Protein AF-0000000087636212 (afdb_homodimer)

Secondary structure (DSSP, 8-state):
--EEEEES--EEEEEEEESSPPPTT-EEEEEEEEEEEE-HHHHHHHHHHHTT-EEEEEEEEESSHHHHHHHHHHHHTT-EEEEEEEETTSPPEEEEEEEETTEEEEEEE-GGGGG--HHHHHHTHHHHTT-SEEEEETTS-HHHHHHHHHHHHHTT--EEEE--S-----HHHHHH-SEE--BHHHHHHHSTTS-HHHHHHHTTTTB-EE-GGG-EEEEETTEEEEEPPP----S--TTHHHHHHHHHHHHHHTT--HHHHHHHHHHHHHHHTTSSSSTTTPPPHHHHHHHHHTT-/--EEEEES--EEEEEEEESSPPPTT-EEEEEEEEEEEE-HHHHHHHHHHHTT-EEEEEEEEESSHHHHHHHHHHHHTT-EEEEEEEETTSPPEEEEEEEETTEEEEEEE-GGGGG--HHHHHHTHHHHTT-SEEEEESSS-HHHHHHHHHHHHHTT--EEEE--S-----HHHHHH-SEE--BHHHHHHH-TTS-HHHHHHHTTTTB-EE-GGG-EEEEETTEEEEEPPP----S--TTHHHHHHHHHHHHHHTT--HHHHHHHHHHHHHHHTTSSSSTTTPPPHHHHHHHHHTT-

Solvent-accessible surface area (backbone atoms only — not comparable to full-atom values): 28688 Å² total; per-residue (Å²): 137,31,32,34,31,28,43,26,17,38,23,38,33,39,37,37,30,29,80,55,79,60,49,81,70,30,74,42,67,37,78,43,78,46,79,41,67,30,36,66,26,42,31,20,41,47,23,17,24,44,50,68,31,50,33,36,41,34,31,24,24,7,67,45,73,62,21,51,51,44,53,53,52,40,46,74,58,65,34,43,55,89,47,46,43,71,35,82,90,37,54,35,12,35,35,44,33,40,39,27,78,92,33,43,24,30,39,34,33,53,46,19,11,64,63,34,38,63,66,56,51,60,76,35,35,78,59,52,74,67,26,59,32,35,39,37,41,49,57,31,38,64,70,31,53,41,50,51,26,50,56,30,42,76,67,72,40,43,28,38,37,33,50,45,60,69,57,90,70,58,68,67,38,60,66,40,31,48,30,34,50,24,39,65,68,28,42,41,58,68,38,72,92,55,56,70,66,59,52,26,51,74,31,53,78,27,37,40,35,42,50,70,84,63,16,36,37,32,21,56,95,91,34,83,41,73,46,72,37,67,93,71,76,73,69,25,66,53,47,28,68,30,27,21,52,11,31,25,52,40,30,44,47,67,71,41,52,69,68,55,12,51,51,48,7,40,49,32,18,48,52,12,13,59,26,67,48,41,56,78,15,42,48,39,46,67,55,41,52,52,56,51,60,72,72,101,138,32,33,34,31,26,43,25,16,41,23,38,34,39,36,37,30,28,80,56,80,60,47,83,72,29,75,42,66,38,78,45,78,46,79,42,67,31,35,66,25,42,31,21,42,47,24,17,25,45,48,66,31,49,33,35,41,33,31,23,25,7,68,45,74,63,23,50,52,44,54,52,53,40,46,74,58,65,33,42,54,88,46,45,43,71,35,83,89,36,54,35,12,35,35,44,32,41,40,29,78,92,34,44,22,29,40,32,34,54,48,18,12,62,62,37,38,63,66,55,51,60,75,37,34,79,58,52,75,66,27,59,32,35,37,38,43,49,56,30,38,65,70,32,54,41,50,51,26,50,55,30,43,76,68,73,38,45,28,38,36,33,52,45,61,68,58,91,70,58,68,65,40,60,67,41,31,47,30,36,48,24,39,64,70,28,42,42,57,68,39,71,92,54,57,71,67,60,52,26,53,76,30,52,78,27,38,40,33,42,50,68,85,62,16,35,38,34,23,56,95,89,34,83,41,72,45,73,38,67,92,72,76,72,68,24,67,53,48,26,68,31,27,22,51,11,31,24,50,40,31,45,46,65,71,42,51,69,68,55,11,51,52,46,7,40,50,32,20,46,51,13,12,59,25,66,49,40,56,78,16,41,47,39,46,67,56,42,51,52,55,50,60,73,71,102

Radius of gyration: 28.82 Å; Cα contacts (8 Å, |Δi|>4): 1449; chains: 2; bounding box: 41×81×76 Å

Organism: NCBI:txid103891

Nearest PDB structures (foldseek):
  7agh-assembly2_A  TM=8.358E-01  e=3.092E-24  Escherichia coli K-12
  7vtg-assembly2_D  TM=8.678E-01  e=1.763E-23  Escherichia coli
  7vtf-assembly1_B  TM=8.769E-01  e=1.278E-22  Escherichia coli
  7vtf-assembly1_A  TM=8.631E-01  e=7.446E-23  Escherichia coli
  9fhd-assembly1_B  TM=7.939E-01  e=4.227E-19  Homo sapiens

Structure (mmCIF, N/CA/C/O backbone):
data_AF-0000000087636212-model_v1
#
loop_
_entity.id
_entity.type
_entity.pdbx_description
1 polymer Ribokinase
#
loop_
_atom_site.group_PDB
_atom_site.id
_atom_site.type_symbol
_atom_site.label_atom_id
_atom_site.label_alt_id
_atom_site.label_comp_id
_atom_site.label_asym_id
_atom_site.label_entity_id
_atom_site.label_seq_id
_atom_site.pdbx_PDB_ins_code
_atom_site.Cartn_x
_atom_site.Cartn_y
_atom_site.Cartn_z
_atom_site.occupancy
_atom_site.B_iso_or_equiv
_atom_site.auth_seq_id
_atom_site.auth_comp_id
_atom_site.auth_asym_id
_atom_site.auth_atom_id
_atom_site.pdbx_PDB_model_num
ATOM 1 N N . MET A 1 1 ? -20.359 30.312 14.859 1 74.44 1 MET A N 1
ATOM 2 C CA . MET A 1 1 ? -19.281 30.406 15.828 1 74.44 1 MET A CA 1
ATOM 3 C C . MET A 1 1 ? -18.594 29.047 16.016 1 74.44 1 MET A C 1
ATOM 5 O O . MET A 1 1 ? -19.25 28 15.898 1 74.44 1 MET A O 1
ATOM 9 N N . ASN A 1 2 ? -17.391 28.703 15.664 1 94 2 ASN A N 1
ATOM 10 C CA . ASN A 1 2 ? -16.469 27.594 15.836 1 94 2 ASN A CA 1
ATOM 11 C C . ASN A 1 2 ? -16.25 26.844 14.523 1 94 2 ASN A C 1
ATOM 13 O O . ASN A 1 2 ? -16.078 25.625 14.523 1 94 2 ASN A O 1
ATOM 17 N N . ASN A 1 3 ? -16.484 27.641 13.469 1 98.12 3 ASN A N 1
ATOM 18 C CA . ASN A 1 3 ? -16.297 27.109 12.125 1 98.12 3 ASN A CA 1
ATOM 19 C C . ASN A 1 3 ? -14.836 27.141 11.695 1 98.12 3 ASN A C 1
ATOM 21 O O . ASN A 1 3 ? -14.25 28.219 11.578 1 98.12 3 ASN A O 1
ATOM 25 N N . ILE A 1 4 ? -14.297 25.984 11.477 1 98.88 4 ILE A N 1
ATOM 26 C CA . ILE A 1 4 ? -12.922 25.875 11.016 1 98.88 4 ILE A CA 1
ATOM 27 C C . ILE A 1 4 ? -12.891 25.266 9.617 1 98.88 4 ILE A C 1
ATOM 29 O O . ILE A 1 4 ? -13.578 24.266 9.352 1 98.88 4 ILE A O 1
ATOM 33 N N . VAL A 1 5 ? -12.219 25.891 8.703 1 98.94 5 VAL A N 1
ATOM 34 C CA . VAL A 1 5 ? -11.938 25.281 7.406 1 98.94 5 VAL A CA 1
ATOM 35 C C . VAL A 1 5 ? -10.484 24.828 7.355 1 98.94 5 VAL A C 1
ATOM 37 O O . VAL A 1 5 ? -9.57 25.578 7.684 1 98.94 5 VAL A O 1
ATOM 40 N N . VAL A 1 6 ? -10.305 23.578 7.047 1 98.94 6 VAL A N 1
ATOM 41 C CA . VAL A 1 6 ? -8.961 23.047 6.844 1 98.94 6 VAL A CA 1
ATOM 42 C C . VAL A 1 6 ? -8.703 22.859 5.352 1 98.94 6 VAL A C 1
ATOM 44 O O . VAL A 1 6 ? -9.469 22.172 4.668 1 98.94 6 VAL A O 1
ATOM 47 N N . ILE A 1 7 ? -7.695 23.516 4.852 1 98.94 7 ILE A N 1
ATOM 48 C CA . ILE A 1 7 ? -7.246 23.328 3.479 1 98.94 7 ILE A CA 1
ATOM 49 C C . ILE A 1 7 ? -5.926 22.562 3.469 1 98.94 7 ILE A C 1
ATOM 51 O O . ILE A 1 7 ? -4.898 23.078 3.92 1 98.94 7 ILE A O 1
ATOM 55 N N . GLY A 1 8 ? -6.008 21.328 2.941 1 98.75 8 GLY A N 1
ATOM 56 C CA . GLY A 1 8 ? -4.738 20.625 3.049 1 98.75 8 GLY A CA 1
ATOM 57 C C . GLY A 1 8 ? -4.816 19.188 2.57 1 98.75 8 GLY A C 1
ATOM 58 O O . GLY A 1 8 ? -5.641 18.859 1.714 1 98.75 8 GLY A O 1
ATOM 59 N N . SER A 1 9 ? -3.85 18.422 3.033 1 98.75 9 SER A N 1
ATOM 60 C CA . SER A 1 9 ? -3.631 17.062 2.521 1 98.75 9 SER A CA 1
ATOM 61 C C . SER A 1 9 ? -4.582 16.062 3.17 1 98.75 9 SER A C 1
ATOM 63 O O . SER A 1 9 ? -4.93 16.203 4.344 1 98.75 9 SER A O 1
ATOM 65 N N . CYS A 1 10 ? -5.004 15.141 2.4 1 98.12 10 CYS A N 1
ATOM 66 C CA . CYS A 1 10 ? -5.688 13.906 2.766 1 98.12 10 CYS A CA 1
ATOM 67 C C . CYS A 1 10 ? -5.008 12.695 2.129 1 98.12 10 CYS A C 1
ATOM 69 O O . CYS A 1 10 ? -4.867 12.633 0.907 1 98.12 10 CYS A O 1
ATOM 71 N N . ASN A 1 11 ? -4.543 11.828 2.949 1 97.56 11 ASN A N 1
ATOM 72 C CA . ASN A 1 11 ? -3.914 10.68 2.316 1 97.56 11 ASN A CA 1
ATOM 73 C C . ASN A 1 11 ? -4.078 9.414 3.16 1 97.56 11 ASN A C 1
ATOM 75 O O . ASN A 1 11 ? -4.766 9.43 4.184 1 97.56 11 ASN A O 1
ATOM 79 N N . ILE A 1 12 ? -3.67 8.266 2.648 1 97.81 12 ILE A N 1
ATOM 80 C CA . ILE A 1 12 ? -3.65 6.988 3.346 1 97.81 12 ILE A CA 1
ATOM 81 C C . ILE A 1 12 ? -2.213 6.621 3.713 1 97.81 12 ILE A C 1
ATOM 83 O O . ILE A 1 12 ? -1.31 6.715 2.879 1 97.81 12 ILE A O 1
ATOM 87 N N . ASP A 1 13 ? -2.072 6.328 4.969 1 97.38 13 ASP A N 1
ATOM 88 C CA . ASP A 1 13 ? -0.796 5.809 5.453 1 97.38 13 ASP A CA 1
ATOM 89 C C . ASP A 1 13 ? -0.776 4.285 5.422 1 97.38 13 ASP A C 1
ATOM 91 O O . ASP A 1 13 ? -1.62 3.633 6.039 1 97.38 13 ASP A O 1
ATOM 95 N N . ILE A 1 14 ? 0.161 3.75 4.688 1 97.25 14 ILE A N 1
ATOM 96 C CA . ILE A 1 14 ? 0.343 2.307 4.594 1 97.25 14 ILE A CA 1
ATOM 97 C C . ILE A 1 14 ? 1.62 1.897 5.324 1 97.25 14 ILE A C 1
ATOM 99 O O . ILE A 1 14 ? 2.725 2.086 4.809 1 97.25 14 ILE A O 1
ATOM 103 N N . THR A 1 15 ? 1.442 1.27 6.473 1 96.38 15 THR A N 1
ATOM 104 C CA . THR A 1 15 ? 2.576 0.893 7.309 1 96.38 15 THR A CA 1
ATOM 105 C C . THR A 1 15 ? 2.801 -0.616 7.266 1 96.38 15 THR A C 1
ATOM 107 O O . THR A 1 15 ? 1.905 -1.392 7.613 1 96.38 15 THR A O 1
ATOM 110 N N . VAL A 1 16 ? 3.945 -0.978 6.855 1 97.31 16 VAL A N 1
ATOM 111 C CA . VAL A 1 16 ? 4.332 -2.385 6.828 1 97.31 16 VAL A CA 1
ATOM 112 C C . VAL A 1 16 ? 5.426 -2.639 7.867 1 97.31 16 VAL A C 1
ATOM 114 O O . VAL A 1 16 ? 6.402 -1.889 7.945 1 97.31 16 VAL A O 1
ATOM 117 N N . LEU A 1 17 ? 5.207 -3.641 8.672 1 96.88 17 LEU A N 1
ATOM 118 C CA . LEU A 1 17 ? 6.199 -4.066 9.656 1 96.88 17 LEU A CA 1
ATOM 119 C C . LEU A 1 17 ? 7.031 -5.227 9.117 1 96.88 17 LEU A C 1
ATOM 121 O O . LEU A 1 17 ? 6.488 -6.18 8.555 1 96.88 17 LEU A O 1
ATOM 125 N N . ALA A 1 18 ? 8.328 -5.16 9.242 1 97.38 18 ALA A N 1
ATOM 126 C CA . ALA A 1 18 ? 9.25 -6.219 8.844 1 97.38 18 ALA A CA 1
ATOM 127 C C . ALA A 1 18 ? 10.461 -6.273 9.773 1 97.38 18 ALA A C 1
ATOM 129 O O . ALA A 1 18 ? 10.719 -5.328 10.523 1 97.38 18 ALA A O 1
ATOM 130 N N . SER A 1 19 ? 11.141 -7.418 9.781 1 96.44 19 SER A N 1
ATOM 131 C CA . SER A 1 19 ? 12.305 -7.574 10.641 1 96.44 19 SER A CA 1
ATOM 132 C C . SER A 1 19 ? 13.461 -6.699 10.172 1 96.44 19 SER A C 1
ATOM 134 O O . SER A 1 19 ? 14.289 -6.273 10.977 1 96.44 19 SER A O 1
ATOM 136 N N . LYS A 1 20 ? 13.531 -6.438 8.898 1 95.81 20 LYS A N 1
ATOM 137 C CA . LYS A 1 20 ? 14.555 -5.598 8.289 1 95.81 20 LYS A CA 1
ATOM 138 C C . LYS A 1 20 ? 14.047 -4.941 7.016 1 95.81 20 LYS A C 1
ATOM 140 O O . LYS A 1 20 ? 12.984 -5.297 6.508 1 95.81 20 LYS A O 1
ATOM 145 N N . ARG A 1 21 ? 14.766 -3.9 6.574 1 94.69 21 ARG A N 1
ATOM 146 C CA . ARG A 1 21 ? 14.508 -3.334 5.254 1 94.69 21 ARG A CA 1
ATOM 147 C C . ARG A 1 21 ? 15.094 -4.219 4.156 1 94.69 21 ARG A C 1
ATOM 149 O O . ARG A 1 21 ? 16.266 -4.59 4.203 1 94.69 21 ARG A O 1
ATOM 156 N N . PRO A 1 22 ? 14.281 -4.59 3.18 1 95.5 22 PRO A N 1
ATOM 157 C CA . PRO A 1 22 ? 14.828 -5.453 2.127 1 95.5 22 PRO A CA 1
ATOM 158 C C . PRO A 1 22 ? 15.844 -4.73 1.24 1 95.5 22 PRO A C 1
ATOM 160 O O . PRO A 1 22 ? 15.664 -3.551 0.929 1 95.5 22 PRO A O 1
ATOM 163 N N . ALA A 1 23 ? 16.906 -5.434 0.848 1 93.62 23 ALA A N 1
ATOM 164 C CA . ALA A 1 23 ? 17.891 -4.93 -0.108 1 93.62 23 ALA A CA 1
ATOM 165 C C . ALA A 1 23 ? 17.359 -5.023 -1.537 1 93.62 23 ALA A C 1
ATOM 167 O O . ALA A 1 23 ? 16.281 -5.586 -1.775 1 93.62 23 ALA A O 1
ATOM 168 N N . ALA A 1 24 ? 18.156 -4.355 -2.451 1 93.25 24 ALA A N 1
ATOM 169 C CA . ALA A 1 24 ? 17.812 -4.484 -3.867 1 93.25 24 ALA A CA 1
ATOM 170 C C . ALA A 1 24 ? 17.734 -5.949 -4.277 1 93.25 24 ALA A C 1
ATOM 172 O O . ALA A 1 24 ? 18.625 -6.742 -3.971 1 93.25 24 ALA A O 1
ATOM 173 N N . GLY A 1 25 ? 16.625 -6.359 -4.93 1 90.56 25 GLY A N 1
ATOM 174 C CA . GLY A 1 25 ? 16.438 -7.715 -5.422 1 90.56 25 GLY A CA 1
ATOM 175 C C . GLY A 1 25 ? 15.953 -8.68 -4.355 1 90.56 25 GLY A C 1
ATOM 176 O O . GLY A 1 25 ? 15.703 -9.852 -4.637 1 90.56 25 GLY A O 1
ATOM 177 N N . GLU A 1 26 ? 15.773 -8.172 -3.16 1 94.38 26 GLU A N 1
ATOM 178 C CA . GLU A 1 26 ? 15.445 -9.055 -2.047 1 94.38 26 GLU A CA 1
ATOM 179 C C . GLU A 1 26 ? 13.945 -9.062 -1.767 1 94.38 26 GLU A C 1
ATOM 181 O O . GLU A 1 26 ? 13.289 -8.023 -1.848 1 94.38 26 GLU A O 1
ATOM 186 N N . THR A 1 27 ? 13.445 -10.242 -1.549 1 93.62 27 THR A N 1
ATOM 187 C CA . THR A 1 27 ? 12.086 -10.43 -1.065 1 93.62 27 THR A CA 1
ATOM 188 C C . THR A 1 27 ? 12.086 -10.977 0.36 1 93.62 27 THR A C 1
ATOM 190 O O . THR A 1 27 ? 12.75 -11.969 0.648 1 93.62 27 THR A O 1
ATOM 193 N N . ILE A 1 28 ? 11.383 -10.281 1.204 1 96.31 28 ILE A N 1
ATOM 194 C CA . ILE A 1 28 ? 11.297 -10.766 2.576 1 96.31 28 ILE A CA 1
ATOM 195 C C . ILE A 1 28 ? 9.836 -10.844 3.006 1 96.31 28 ILE A C 1
ATOM 197 O O . ILE A 1 28 ? 8.953 -10.305 2.33 1 96.31 28 ILE A O 1
ATOM 201 N N . LEU A 1 29 ? 9.625 -11.523 4.117 1 95.75 29 LEU A N 1
ATOM 202 C CA . LEU A 1 29 ? 8.289 -11.602 4.691 1 95.75 29 LEU A CA 1
ATOM 203 C C . LEU A 1 29 ? 8.07 -10.477 5.699 1 95.75 29 LEU A C 1
ATOM 205 O O . LEU A 1 29 ? 8.961 -10.164 6.492 1 95.75 29 LEU A O 1
ATOM 209 N N . GLY A 1 30 ? 6.973 -9.852 5.605 1 97.12 30 GLY A N 1
ATOM 210 C CA . GLY A 1 30 ? 6.57 -8.891 6.617 1 97.12 30 GLY A CA 1
ATOM 211 C C . GLY A 1 30 ? 5.844 -9.523 7.789 1 97.12 30 GLY A C 1
ATOM 212 O O . GLY A 1 30 ? 5.477 -10.695 7.738 1 97.12 30 GLY A O 1
ATOM 213 N N . THR A 1 31 ? 5.609 -8.695 8.836 1 95.31 31 THR A N 1
ATOM 214 C CA . THR A 1 31 ? 5.02 -9.242 10.055 1 95.31 31 THR A CA 1
ATOM 215 C C . T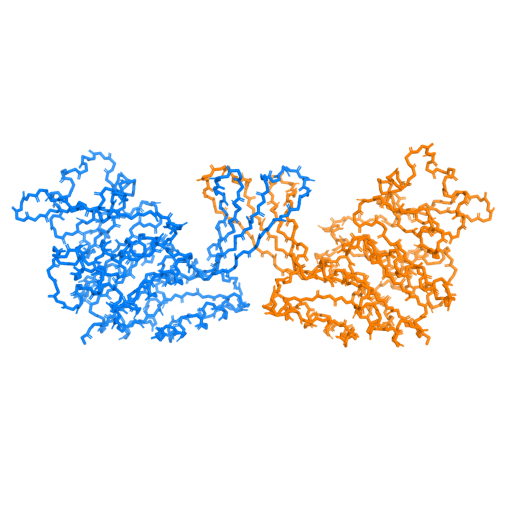HR A 1 31 ? 3.727 -8.508 10.406 1 95.31 31 THR A C 1
ATOM 217 O O . THR A 1 31 ? 2.994 -8.93 11.305 1 95.31 31 THR A O 1
ATOM 220 N N . GLY A 1 32 ? 3.482 -7.441 9.688 1 94.75 32 GLY A N 1
ATOM 221 C CA . GLY A 1 32 ? 2.275 -6.695 9.992 1 94.75 32 GLY A CA 1
ATOM 222 C C . GLY A 1 32 ? 1.937 -5.652 8.945 1 94.75 32 GLY A C 1
ATOM 223 O O . GLY A 1 32 ? 2.814 -5.199 8.211 1 94.75 32 GLY A O 1
ATOM 224 N N . LEU A 1 33 ? 0.647 -5.312 8.891 1 95.56 33 LEU A N 1
ATOM 225 C CA . LEU A 1 33 ? 0.139 -4.285 7.988 1 95.56 33 LEU A CA 1
ATOM 226 C C . LEU A 1 33 ? -0.896 -3.41 8.688 1 95.56 33 LEU A C 1
ATOM 228 O O . LEU A 1 33 ? -1.821 -3.922 9.32 1 95.56 33 LEU A O 1
ATOM 232 N N . ASN A 1 34 ? -0.664 -2.117 8.586 1 93.62 34 ASN A N 1
ATOM 233 C CA . ASN A 1 34 ? -1.649 -1.148 9.055 1 93.62 34 ASN A CA 1
ATOM 234 C C . ASN A 1 34 ? -1.963 -0.107 7.98 1 93.62 34 ASN A C 1
ATOM 236 O O . ASN A 1 34 ? -1.061 0.569 7.484 1 93.62 34 ASN A O 1
ATOM 240 N N . ILE A 1 35 ? -3.193 -0.026 7.574 1 93.62 35 ILE A N 1
ATOM 241 C CA . ILE A 1 35 ? -3.676 0.976 6.633 1 93.62 35 ILE A CA 1
ATOM 242 C C . ILE A 1 35 ? -4.586 1.97 7.352 1 93.62 35 ILE A C 1
ATOM 244 O O . ILE A 1 35 ? -5.605 1.583 7.926 1 93.62 35 ILE A O 1
ATOM 248 N N . SER A 1 36 ? -4.234 3.217 7.348 1 94.38 36 SER A N 1
ATOM 249 C CA . SER A 1 36 ? -5.02 4.195 8.094 1 94.38 36 SER A CA 1
ATOM 250 C C . SER A 1 36 ? -5.023 5.551 7.391 1 94.38 36 SER A C 1
ATOM 252 O O . SER A 1 36 ? -4.07 5.895 6.688 1 94.38 36 SER A O 1
ATOM 254 N N . PRO A 1 37 ? -6.102 6.301 7.586 1 96.44 37 PRO A N 1
ATOM 255 C CA . PRO A 1 37 ? -6.113 7.66 7.043 1 96.44 37 PRO A CA 1
ATOM 256 C C . PRO A 1 37 ? -5.051 8.555 7.676 1 96.44 37 PRO A C 1
ATOM 258 O O . PRO A 1 37 ? -4.785 8.453 8.875 1 96.44 37 PRO A O 1
ATOM 261 N N . GLY A 1 38 ? -4.492 9.406 6.859 1 97.44 38 GLY A N 1
ATOM 262 C CA . GLY A 1 38 ? -3.504 10.383 7.289 1 97.44 38 GLY A CA 1
ATOM 263 C C . GLY A 1 38 ? -3.572 11.68 6.512 1 97.44 38 GLY A C 1
ATOM 264 O O . GLY A 1 38 ? -4.645 12.078 6.051 1 97.44 38 GLY A O 1
ATOM 265 N N . GLY A 1 39 ? -2.4 12.32 6.473 1 97.69 39 GLY A N 1
ATOM 266 C CA . GLY A 1 39 ? -2.355 13.672 5.938 1 97.69 39 GLY A CA 1
ATOM 267 C C . GLY A 1 39 ? -2.502 14.742 7 1 97.69 39 GLY A C 1
ATOM 268 O O . GLY A 1 39 ? -3.477 14.75 7.754 1 97.69 39 GLY A O 1
ATOM 269 N N . LYS A 1 40 ? -1.584 15.609 6.949 1 98.31 40 LYS A N 1
ATOM 270 C CA . LYS A 1 40 ? -1.603 16.625 8 1 98.31 40 LYS A CA 1
ATOM 271 C C . LYS A 1 40 ? -2.916 17.391 7.996 1 98.31 40 LYS A C 1
ATOM 273 O O . LYS A 1 40 ? -3.43 17.766 9.055 1 98.31 40 LYS A O 1
ATOM 278 N N . GLY A 1 41 ? -3.355 17.75 6.82 1 98.75 41 GLY A N 1
ATOM 279 C CA . GLY A 1 41 ? -4.641 18.422 6.73 1 98.75 41 GLY A CA 1
ATOM 280 C C . GLY A 1 41 ? -5.773 17.625 7.348 1 98.75 41 GLY A C 1
ATOM 281 O O . GLY A 1 41 ? -6.473 18.125 8.242 1 98.75 41 GLY A O 1
ATOM 282 N N . ALA A 1 42 ? -5.926 16.438 6.906 1 98.81 42 ALA A N 1
ATOM 283 C CA . ALA A 1 42 ? -6.996 15.578 7.402 1 98.81 42 ALA A CA 1
ATOM 284 C C . ALA A 1 42 ? -6.816 15.281 8.891 1 98.81 42 ALA A C 1
ATOM 286 O O . ALA A 1 42 ? -7.793 15.219 9.641 1 98.81 42 ALA A O 1
ATOM 287 N N . ASN A 1 43 ? -5.602 15.047 9.328 1 98.62 43 ASN A N 1
ATOM 288 C CA . ASN A 1 43 ? -5.332 14.836 10.75 1 98.62 43 ASN A CA 1
ATOM 289 C C . ASN A 1 43 ? -5.812 16.016 11.586 1 98.62 43 ASN A C 1
ATOM 291 O O . ASN A 1 43 ? -6.484 15.836 12.609 1 98.62 43 ASN A O 1
ATOM 295 N N . GLN A 1 44 ? -5.453 17.172 11.18 1 98.88 44 GLN A N 1
ATOM 296 C CA . GLN A 1 44 ? -5.828 18.375 11.922 1 98.88 44 GLN A CA 1
ATOM 297 C C . GLN A 1 44 ? -7.34 18.578 11.891 1 98.88 44 GLN A C 1
ATOM 299 O O . GLN A 1 44 ? -7.93 19.016 12.891 1 98.88 44 GLN A O 1
ATOM 304 N N . ALA A 1 45 ? -7.953 18.266 10.758 1 98.88 45 ALA A N 1
ATOM 305 C CA . ALA A 1 45 ? -9.406 18.359 10.648 1 98.88 45 ALA A CA 1
ATOM 306 C C . ALA A 1 45 ? -10.094 17.422 11.641 1 98.88 45 ALA A C 1
ATOM 308 O O . ALA A 1 45 ? -11.016 17.828 12.352 1 98.88 45 ALA A O 1
ATOM 309 N N . VAL A 1 46 ? -9.602 16.219 11.719 1 98.88 46 VAL A N 1
ATOM 310 C CA . VAL A 1 46 ? -10.203 15.227 12.609 1 98.88 46 VAL A CA 1
ATOM 311 C C . VAL A 1 46 ? -9.984 15.648 14.062 1 98.88 46 VAL A C 1
ATOM 313 O O . VAL A 1 46 ? -10.891 15.531 14.898 1 98.88 46 VAL A O 1
ATOM 316 N N . ALA A 1 47 ? -8.773 16.141 14.359 1 98.81 47 ALA A N 1
ATOM 317 C CA . ALA A 1 47 ? -8.492 16.609 15.711 1 98.81 47 ALA A CA 1
ATOM 318 C C . ALA A 1 47 ? -9.477 17.688 16.125 1 98.81 47 ALA A C 1
ATOM 320 O O . ALA A 1 47 ? -10.078 17.609 17.203 1 98.81 47 ALA A O 1
ATOM 321 N N . ALA A 1 48 ? -9.656 18.688 15.297 1 98.88 48 ALA A N 1
ATOM 322 C CA . ALA A 1 48 ? -10.562 19.797 15.602 1 98.88 48 ALA A CA 1
ATOM 323 C C . ALA A 1 48 ? -12 19.312 15.742 1 98.88 48 ALA A C 1
ATOM 325 O O . ALA A 1 48 ? -12.711 19.719 16.672 1 98.88 48 ALA A O 1
ATOM 326 N N . ALA A 1 49 ? -12.391 18.406 14.836 1 98.88 49 ALA A N 1
ATOM 327 C CA . ALA A 1 49 ? -13.758 17.891 14.852 1 98.88 49 ALA A CA 1
ATOM 328 C C . ALA A 1 49 ? -14.031 17.109 16.125 1 98.88 49 ALA A C 1
ATOM 330 O O . ALA A 1 49 ? -15.07 17.281 16.766 1 98.88 49 ALA A O 1
ATOM 331 N N . LYS A 1 50 ? -13.133 16.25 16.484 1 98.62 50 LYS A N 1
ATOM 332 C CA . LYS A 1 50 ? -13.297 15.438 17.703 1 98.62 50 LYS A CA 1
ATOM 333 C C . LYS A 1 50 ? -13.398 16.328 18.938 1 98.62 50 LYS A C 1
ATOM 335 O O . LYS A 1 50 ? -13.992 15.93 19.938 1 98.62 50 LYS A O 1
ATOM 340 N N . LEU A 1 51 ? -12.867 17.469 18.828 1 98.62 51 LEU A N 1
ATOM 341 C CA . LEU A 1 51 ? -12.828 18.375 19.969 1 98.62 51 LEU A CA 1
ATOM 342 C C . LEU A 1 51 ? -14 19.359 19.938 1 98.62 51 LEU A C 1
ATOM 344 O O . LEU A 1 51 ? -14.07 20.266 20.766 1 98.62 51 LEU A O 1
ATOM 348 N N . GLY A 1 52 ? -14.859 19.234 18.906 1 98.12 52 GLY A N 1
ATOM 349 C CA . GLY A 1 52 ? -16.141 19.906 18.969 1 98.12 52 GLY A CA 1
ATOM 350 C C . GLY A 1 52 ? -16.297 21.031 17.953 1 98.12 52 GLY A C 1
ATOM 351 O O . GLY A 1 52 ? -17.344 21.656 17.859 1 98.12 52 GLY A O 1
ATOM 352 N N . ALA A 1 53 ? -15.352 21.297 17.172 1 98.56 53 ALA A N 1
ATOM 353 C CA . ALA A 1 53 ? -15.461 22.328 16.141 1 98.56 53 ALA A CA 1
ATOM 354 C C . ALA A 1 53 ? -16.297 21.844 14.961 1 98.56 53 ALA A C 1
ATOM 356 O O . ALA A 1 53 ? -16.391 20.641 14.711 1 98.56 53 ALA A O 1
ATOM 357 N N . LYS A 1 54 ? -16.969 22.75 14.32 1 98.62 54 LYS A N 1
ATOM 358 C CA . LYS A 1 54 ? -17.531 22.5 13 1 98.62 54 LYS A CA 1
ATOM 359 C C . LYS A 1 54 ? -16.469 22.641 11.914 1 98.62 54 LYS A C 1
ATOM 361 O O . LYS A 1 54 ? -15.938 23.719 11.688 1 98.62 54 LYS A O 1
ATOM 366 N N . VAL A 1 55 ? -16.219 21.516 11.234 1 98.88 55 VAL A N 1
ATOM 367 C CA . VAL A 1 55 ? -15.039 21.5 10.367 1 98.88 55 VAL A CA 1
ATOM 368 C C . VAL A 1 55 ? -15.461 21.234 8.922 1 98.88 55 VAL A C 1
ATOM 370 O O . VAL A 1 55 ? -16.328 20.406 8.672 1 98.88 55 VAL A O 1
ATOM 373 N N . THR A 1 56 ? -14.922 21.984 8.023 1 98.88 56 THR A N 1
ATOM 374 C CA . THR A 1 56 ? -14.992 21.734 6.59 1 98.88 56 THR A CA 1
ATOM 375 C C . THR A 1 56 ? -13.617 21.422 6.027 1 98.88 56 THR A C 1
ATOM 377 O O . THR A 1 56 ? -12.648 22.141 6.277 1 98.88 56 THR A O 1
ATOM 380 N N . MET A 1 57 ? -13.523 20.328 5.277 1 98.94 57 MET A N 1
ATOM 381 C CA . MET A 1 57 ? -12.273 19.922 4.645 1 98.94 57 MET A CA 1
ATOM 382 C C . MET A 1 57 ? -12.234 20.344 3.182 1 98.94 57 MET A C 1
ATOM 384 O O . MET A 1 57 ? -13.164 20.062 2.424 1 98.94 57 MET A O 1
ATOM 388 N N . VAL A 1 58 ? -11.219 21.078 2.82 1 98.94 58 VAL A N 1
ATOM 389 C CA . VAL A 1 58 ? -10.938 21.453 1.437 1 98.94 58 VAL A CA 1
ATOM 390 C C . VAL A 1 58 ? -9.672 20.734 0.958 1 98.94 58 VAL A C 1
ATOM 392 O O . VAL A 1 58 ? -8.625 20.828 1.594 1 98.94 58 VAL A O 1
ATOM 395 N N . GLY A 1 59 ? -9.75 20.031 -0.044 1 98.75 59 GLY A N 1
ATOM 396 C CA . GLY A 1 59 ? -8.617 19.281 -0.57 1 98.75 59 GLY A CA 1
ATOM 397 C C . GLY A 1 59 ? -8.984 18.422 -1.773 1 98.75 59 GLY A C 1
ATOM 398 O O . GLY A 1 59 ? -10.016 18.656 -2.408 1 98.75 59 GLY A O 1
ATOM 399 N N . CYS A 1 60 ? -8.062 17.531 -2.158 1 98.88 60 CYS A N 1
ATOM 400 C CA . CYS A 1 60 ? -8.258 16.656 -3.312 1 98.88 60 CYS A CA 1
ATOM 401 C C . CYS A 1 60 ? -7.961 15.211 -2.953 1 98.88 60 CYS A C 1
ATOM 403 O O . CYS A 1 60 ? -7.051 14.93 -2.168 1 98.88 60 CYS A O 1
ATOM 405 N N . ILE A 1 61 ? -8.734 14.312 -3.496 1 98.69 61 ILE A N 1
ATOM 406 C CA . ILE A 1 61 ? -8.5 12.875 -3.418 1 98.69 61 ILE A CA 1
ATOM 407 C C . ILE A 1 61 ? -8.664 12.25 -4.801 1 98.69 61 ILE A C 1
ATOM 409 O O . ILE A 1 61 ? -9.188 12.891 -5.719 1 98.69 61 ILE A O 1
ATOM 413 N N . GLY A 1 62 ? -8.117 11.109 -4.973 1 97.81 62 GLY A N 1
ATOM 414 C CA . GLY A 1 62 ? -8.328 10.383 -6.211 1 97.81 62 GLY A CA 1
ATOM 415 C C . GLY A 1 62 ? -9.656 9.633 -6.242 1 97.81 62 GLY A C 1
ATOM 416 O O . GLY A 1 62 ? -10.273 9.422 -5.199 1 97.81 62 GLY A O 1
ATOM 417 N N . ASN A 1 63 ? -10.109 9.336 -7.461 1 96.44 63 ASN A N 1
ATOM 418 C CA . ASN A 1 63 ? -11.242 8.43 -7.637 1 96.44 63 ASN A CA 1
ATOM 419 C C . ASN A 1 63 ? -10.805 6.969 -7.52 1 96.44 63 ASN A C 1
ATOM 421 O O . ASN A 1 63 ? -10.797 6.238 -8.516 1 96.44 63 ASN A O 1
ATOM 425 N N . ASP A 1 64 ? -10.5 6.559 -6.344 1 92.94 64 ASP A N 1
ATOM 426 C CA . ASP A 1 64 ? -9.977 5.23 -6.043 1 92.94 64 ASP A CA 1
ATOM 427 C C . ASP A 1 64 ? -10.406 4.777 -4.648 1 92.94 64 ASP A C 1
ATOM 429 O O . ASP A 1 64 ? -11.156 5.477 -3.965 1 92.94 64 ASP A O 1
ATOM 433 N N . ALA A 1 65 ? -10.016 3.518 -4.305 1 89.81 65 ALA A N 1
ATOM 434 C CA . ALA A 1 65 ? -10.414 2.951 -3.021 1 89.81 65 ALA A CA 1
ATOM 435 C C . ALA A 1 65 ? -9.914 3.809 -1.863 1 89.81 65 ALA A C 1
ATOM 437 O O . ALA A 1 65 ? -10.602 3.953 -0.849 1 89.81 65 ALA A O 1
ATOM 438 N N . TYR A 1 66 ? -8.711 4.328 -2.01 1 95.31 66 TYR A N 1
ATOM 439 C CA . TYR A 1 66 ? -8.141 5.148 -0.948 1 95.31 66 TYR A CA 1
ATOM 440 C C . TYR A 1 66 ? -8.914 6.449 -0.784 1 95.31 66 TYR A C 1
ATOM 442 O O . TYR A 1 66 ? -9.164 6.895 0.34 1 95.31 66 TYR A O 1
ATOM 450 N N . GLY A 1 67 ? -9.234 7.059 -1.924 1 97.44 67 GLY A N 1
ATOM 451 C CA . GLY A 1 67 ? -10.062 8.25 -1.861 1 97.44 67 GLY A CA 1
ATOM 452 C C . GLY A 1 67 ? -11.367 8.039 -1.125 1 97.44 67 GLY A C 1
ATOM 453 O O . GLY A 1 67 ? -11.766 8.859 -0.295 1 97.44 67 GLY A O 1
ATOM 454 N N . GLN A 1 68 ? -11.992 6.926 -1.387 1 95.25 68 GLN A N 1
ATOM 455 C CA . GLN A 1 68 ? -13.242 6.594 -0.715 1 95.25 68 GLN A CA 1
ATOM 456 C C . GLN A 1 68 ? -13.031 6.379 0.78 1 95.25 68 GLN A C 1
ATOM 458 O O . GLN A 1 68 ? -13.836 6.816 1.6 1 95.25 68 GLN A O 1
ATOM 463 N N . MET A 1 69 ? -11.953 5.707 1.12 1 95.31 69 MET A N 1
ATOM 464 C CA . MET A 1 69 ? -11.625 5.484 2.523 1 95.31 69 MET A CA 1
ATOM 465 C C . MET A 1 69 ? -11.445 6.812 3.258 1 95.31 69 MET A C 1
ATOM 467 O O . MET A 1 69 ? -11.922 6.969 4.383 1 95.31 69 MET A O 1
ATOM 471 N N . ILE A 1 70 ? -10.766 7.723 2.623 1 98.12 70 ILE A N 1
ATOM 472 C CA . ILE A 1 70 ? -10.523 9.039 3.205 1 98.12 70 ILE A CA 1
ATOM 473 C C . ILE A 1 70 ? -11.852 9.75 3.439 1 98.12 70 ILE A C 1
ATOM 475 O O . ILE A 1 70 ? -12.117 10.242 4.539 1 98.12 70 ILE A O 1
ATOM 479 N N . LYS A 1 71 ? -12.688 9.766 2.393 1 98.06 71 LYS A N 1
ATOM 480 C CA . LYS A 1 71 ? -13.969 10.469 2.459 1 98.06 71 LYS A CA 1
ATOM 481 C C . LYS A 1 71 ? -14.859 9.859 3.537 1 98.06 71 LYS A C 1
ATOM 483 O O . LYS A 1 71 ? -15.461 10.594 4.332 1 98.06 71 LYS A O 1
ATOM 488 N N . ASP A 1 72 ? -14.961 8.555 3.574 1 97.31 72 ASP A N 1
ATOM 489 C CA . ASP A 1 72 ? -15.773 7.867 4.57 1 97.31 72 ASP A CA 1
ATOM 490 C C . ASP A 1 72 ? -15.289 8.18 5.984 1 97.31 72 ASP A C 1
ATOM 492 O O . ASP A 1 72 ? -16.109 8.359 6.895 1 97.31 72 ASP A O 1
ATOM 496 N N . ASN A 1 73 ? -14.016 8.18 6.164 1 97.56 73 ASN A N 1
ATOM 497 C CA . ASN A 1 73 ? -13.445 8.469 7.473 1 97.56 73 ASN A CA 1
ATOM 498 C C . ASN A 1 73 ? -13.773 9.891 7.93 1 97.56 73 ASN A C 1
ATOM 500 O O . ASN A 1 73 ? -14.102 10.109 9.094 1 97.56 73 ASN A O 1
ATOM 504 N N . LEU A 1 74 ? -13.625 10.859 7.012 1 98.69 74 LEU A N 1
ATOM 505 C CA . LEU A 1 74 ? -13.969 12.234 7.348 1 98.69 74 LEU A CA 1
ATOM 506 C C . LEU A 1 74 ? -15.445 12.352 7.715 1 98.69 74 LEU A C 1
ATOM 508 O O . LEU A 1 74 ? -15.797 13.055 8.664 1 98.69 74 LEU A O 1
ATOM 512 N N . HIS A 1 75 ? -16.312 11.633 7.012 1 98.44 75 HIS A N 1
ATOM 513 C CA . HIS A 1 75 ? -17.734 11.625 7.312 1 98.44 75 HIS A CA 1
ATOM 514 C C . HIS A 1 75 ? -18 11.039 8.695 1 98.44 75 HIS A C 1
ATOM 516 O O . HIS A 1 75 ? -18.875 11.516 9.414 1 98.44 75 HIS A O 1
ATOM 522 N N . ARG A 1 76 ? -17.266 10.016 8.992 1 97.38 76 ARG A N 1
ATOM 523 C CA . ARG A 1 76 ? -17.422 9.375 10.297 1 97.38 76 ARG A CA 1
ATOM 524 C C . ARG A 1 76 ? -17.234 10.391 11.422 1 97.38 76 ARG A C 1
ATOM 526 O O . ARG A 1 76 ? -17.875 10.281 12.469 1 97.38 76 ARG A O 1
ATOM 533 N N . TYR A 1 77 ? -16.375 11.391 11.219 1 98.06 77 TYR A N 1
ATOM 534 C CA . TYR A 1 77 ? -16.109 12.398 12.234 1 98.06 77 TYR A CA 1
ATOM 535 C C . TYR A 1 77 ? -16.922 13.664 11.984 1 98.06 77 TYR A C 1
ATOM 537 O O . TYR A 1 77 ? -16.594 14.734 12.5 1 98.06 77 TYR A O 1
ATOM 545 N N . GLN A 1 78 ? -17.906 13.562 11.07 1 98.06 78 GLN A N 1
ATOM 546 C CA . GLN A 1 78 ? -18.875 14.617 10.789 1 98.06 78 GLN A CA 1
ATOM 547 C C . GLN A 1 78 ? -18.188 15.852 10.203 1 98.06 78 GLN A C 1
ATOM 549 O O . GLN A 1 78 ? -18.547 16.984 10.531 1 98.06 78 GLN A O 1
ATOM 554 N N . ILE A 1 79 ? -17.203 15.641 9.461 1 98.75 79 ILE A N 1
ATOM 555 C CA . ILE A 1 79 ? -16.516 16.719 8.75 1 98.75 79 ILE A CA 1
ATOM 556 C C . ILE A 1 79 ? -17.172 16.938 7.387 1 98.75 79 ILE A C 1
ATOM 558 O O . ILE A 1 79 ? -17.469 15.984 6.672 1 98.75 79 ILE A O 1
ATOM 562 N N . ASN A 1 80 ? -17.5 18.203 7.121 1 98.81 80 ASN A N 1
ATOM 563 C CA . ASN A 1 80 ? -18.062 18.547 5.82 1 98.81 80 ASN A CA 1
ATOM 564 C C . ASN A 1 80 ? -17.062 18.312 4.695 1 98.81 80 ASN A C 1
ATOM 566 O O . ASN A 1 80 ? -15.977 18.891 4.695 1 98.81 80 ASN A O 1
ATOM 570 N N . THR A 1 81 ? -17.453 17.484 3.721 1 98.75 81 THR A N 1
ATOM 571 C CA . THR A 1 81 ? -16.547 17.141 2.635 1 98.75 81 THR A CA 1
ATOM 572 C C . THR A 1 81 ? -17.078 17.656 1.3 1 98.75 81 THR A C 1
ATOM 574 O O . THR A 1 81 ? -16.734 17.125 0.241 1 98.75 81 THR A O 1
ATOM 577 N N . ASP A 1 82 ? -17.875 18.672 1.31 1 98.44 82 ASP A N 1
ATOM 578 C CA . ASP A 1 82 ? -18.484 19.203 0.097 1 98.44 82 ASP A CA 1
ATOM 579 C C . ASP A 1 82 ? -17.422 19.781 -0.839 1 98.44 82 ASP A C 1
ATOM 581 O O . ASP A 1 82 ? -17.641 19.891 -2.047 1 98.44 82 ASP A O 1
ATOM 585 N N . TYR A 1 83 ? -16.297 20.109 -0.274 1 98.69 83 TYR A N 1
ATOM 586 C CA . TYR A 1 83 ? -15.266 20.766 -1.062 1 98.69 83 TYR A CA 1
ATOM 587 C C . TYR A 1 83 ? -14.055 19.859 -1.227 1 98.69 83 TYR A C 1
ATOM 589 O O . TYR A 1 83 ? -12.969 20.328 -1.59 1 98.69 83 TYR A O 1
ATOM 597 N N . LEU A 1 84 ? -14.219 18.688 -0.826 1 98.56 84 LEU A N 1
ATOM 598 C CA . LEU A 1 84 ? -13.234 17.656 -1.157 1 98.56 84 LEU A CA 1
ATOM 599 C C . LEU A 1 84 ? -13.422 17.172 -2.59 1 98.56 84 LEU A C 1
ATOM 601 O O . LEU A 1 84 ? -14.391 16.469 -2.891 1 98.56 84 LEU A O 1
ATOM 605 N N . ILE A 1 85 ? -12.477 17.484 -3.445 1 98.56 85 ILE A N 1
ATOM 606 C CA . ILE A 1 85 ? -12.617 17.234 -4.875 1 98.56 85 ILE A CA 1
ATOM 607 C C . ILE A 1 85 ? -12.039 15.867 -5.219 1 98.56 85 ILE A C 1
ATOM 609 O O . ILE A 1 85 ? -10.898 15.562 -4.867 1 98.56 85 ILE A O 1
ATOM 613 N N . THR A 1 86 ? -12.812 15.039 -5.906 1 98.38 86 THR A N 1
ATOM 614 C CA . THR A 1 86 ? -12.359 13.742 -6.395 1 98.38 86 THR A CA 1
ATOM 615 C C . THR A 1 86 ? -11.828 13.859 -7.82 1 98.38 86 THR A C 1
ATOM 617 O O . THR A 1 86 ? -12.531 14.32 -8.719 1 98.38 86 THR A O 1
ATOM 620 N N . LEU A 1 87 ? -10.609 13.477 -8.008 1 98.25 87 LEU A N 1
ATOM 621 C CA . LEU A 1 87 ? -9.961 13.562 -9.312 1 98.25 87 LEU A CA 1
ATOM 622 C C . LEU A 1 87 ? -9.961 12.203 -10 1 98.25 87 LEU A C 1
ATOM 624 O O . LEU A 1 87 ? -9.484 11.211 -9.438 1 98.25 87 LEU A O 1
ATOM 628 N N . ASP A 1 88 ? -10.352 12.016 -11.25 1 95.75 88 ASP A N 1
ATOM 629 C CA . ASP A 1 88 ? -10.469 10.758 -11.977 1 95.75 88 ASP A CA 1
ATOM 630 C C . ASP A 1 88 ? -9.109 10.289 -12.477 1 95.75 88 ASP A C 1
ATOM 632 O O . ASP A 1 88 ? -8.875 9.086 -12.641 1 95.75 88 ASP A O 1
ATOM 636 N N . ASN A 1 89 ? -8.188 11.133 -12.672 1 93.12 89 ASN A N 1
ATOM 637 C CA . ASN A 1 89 ? -6.941 10.75 -13.328 1 93.12 89 ASN A CA 1
ATOM 638 C C . ASN A 1 89 ? -5.75 10.883 -12.383 1 93.12 89 ASN A C 1
ATOM 640 O O . ASN A 1 89 ? -4.629 11.148 -12.812 1 93.12 89 ASN A O 1
ATOM 644 N N . GLU A 1 90 ? -6.004 10.758 -11.109 1 95.62 90 GLU A N 1
ATOM 645 C CA . GLU A 1 90 ? -4.941 10.867 -10.117 1 95.62 90 GLU A CA 1
ATOM 646 C C . GLU A 1 90 ? -5.191 9.945 -8.93 1 95.62 90 GLU A C 1
ATOM 648 O O . GLU A 1 90 ? -6.332 9.789 -8.492 1 95.62 90 GLU A O 1
ATOM 653 N N . ASN A 1 91 ? -4.113 9.305 -8.445 1 96.31 91 ASN A N 1
ATOM 654 C CA . ASN A 1 91 ? -4.242 8.531 -7.219 1 96.31 91 ASN A CA 1
ATOM 655 C C . ASN A 1 91 ? -4.375 9.438 -5.996 1 96.31 91 ASN A C 1
ATOM 657 O O . ASN A 1 91 ? -3.846 10.555 -5.984 1 96.31 91 ASN A O 1
ATOM 661 N N . SER A 1 92 ? -5.121 9 -5.008 1 97.88 92 SER A N 1
ATOM 662 C CA . SER A 1 92 ? -5.051 9.664 -3.709 1 97.88 92 SER A CA 1
ATOM 663 C C . SER A 1 92 ? -3.629 9.656 -3.16 1 97.88 92 SER A C 1
ATOM 665 O O . SER A 1 92 ? -2.824 8.797 -3.514 1 97.88 92 SER A O 1
ATOM 667 N N . GLY A 1 93 ? -3.324 10.688 -2.367 1 98.25 93 GLY A N 1
ATOM 668 C CA . GLY A 1 93 ? -2.025 10.695 -1.711 1 98.25 93 GLY A CA 1
ATOM 669 C C . GLY A 1 93 ? -1.814 9.508 -0.791 1 98.25 93 GLY A C 1
ATOM 670 O O . GLY A 1 93 ? -2.762 9.023 -0.17 1 98.25 93 GLY A O 1
ATOM 671 N N . THR A 1 94 ? -0.591 9.023 -0.722 1 98.38 94 THR A N 1
ATOM 672 C CA . THR A 1 94 ? -0.25 7.906 0.152 1 98.38 94 THR A CA 1
ATOM 673 C C . THR A 1 94 ? 1.116 8.125 0.795 1 98.38 94 THR A C 1
ATOM 675 O O . THR A 1 94 ? 1.959 8.836 0.25 1 98.38 94 THR A O 1
ATOM 678 N N . ALA A 1 95 ? 1.227 7.676 1.955 1 98 95 ALA A N 1
ATOM 679 C CA . ALA A 1 95 ? 2.529 7.492 2.588 1 98 95 ALA A CA 1
ATOM 680 C C . ALA A 1 95 ? 2.826 6.012 2.807 1 98 95 ALA A C 1
ATOM 682 O O . ALA A 1 95 ? 2.037 5.297 3.432 1 98 95 ALA A O 1
ATOM 683 N N . HIS A 1 96 ? 3.881 5.543 2.207 1 98 96 HIS A N 1
ATOM 684 C CA . HIS A 1 96 ? 4.332 4.164 2.357 1 98 96 HIS A CA 1
ATOM 685 C C . HIS A 1 96 ? 5.43 4.055 3.408 1 98 96 HIS A C 1
ATOM 687 O O . HIS A 1 96 ? 6.57 4.465 3.166 1 98 96 HIS A O 1
ATOM 693 N N . ILE A 1 97 ? 5.066 3.48 4.531 1 96.69 97 ILE A N 1
ATOM 694 C CA . ILE A 1 97 ? 5.934 3.486 5.703 1 96.69 97 ILE A CA 1
ATOM 695 C C . ILE A 1 97 ? 6.418 2.068 5.996 1 96.69 97 ILE A C 1
ATOM 697 O O . ILE A 1 97 ? 5.613 1.139 6.098 1 96.69 97 ILE A O 1
ATOM 701 N N . THR A 1 98 ? 7.707 1.863 6.027 1 97.25 98 THR A N 1
ATOM 702 C CA . THR A 1 98 ? 8.305 0.616 6.492 1 97.25 98 THR A CA 1
ATOM 703 C C . THR A 1 98 ? 8.844 0.769 7.91 1 97.25 98 THR A C 1
ATOM 705 O O . THR A 1 98 ? 9.695 1.624 8.172 1 97.25 98 THR A O 1
ATOM 708 N N . LEU A 1 99 ? 8.297 0.084 8.82 1 96 99 LEU A N 1
ATOM 709 C CA . LEU A 1 99 ? 8.82 0 10.18 1 96 99 LEU A CA 1
ATOM 710 C C . LEU A 1 99 ? 9.734 -1.206 10.336 1 96 99 LEU A C 1
ATOM 712 O O . LEU A 1 99 ? 9.289 -2.352 10.258 1 96 99 LEU A O 1
ATOM 716 N N . ALA A 1 100 ? 10.953 -1.023 10.445 1 95.56 100 ALA A N 1
ATOM 717 C CA . ALA A 1 100 ? 11.953 -2.076 10.578 1 95.56 100 ALA A CA 1
ATOM 718 C C . ALA A 1 100 ? 13.141 -1.604 11.422 1 95.56 100 ALA A C 1
ATOM 720 O O . ALA A 1 100 ? 13.531 -0.438 11.352 1 95.56 100 ALA A O 1
ATOM 721 N N . GLU A 1 101 ? 13.633 -2.523 12.242 1 92.88 101 GLU A N 1
ATOM 722 C CA . GLU A 1 101 ? 14.828 -2.246 13.039 1 92.88 101 GLU A CA 1
ATOM 723 C C . GLU A 1 101 ? 14.625 -1.031 13.938 1 92.88 101 GLU A C 1
ATOM 725 O O . GLU A 1 101 ? 15.508 -0.182 14.055 1 92.88 101 GLU A O 1
ATOM 730 N N . GLY A 1 102 ? 13.422 -0.836 14.438 1 86.94 102 GLY A N 1
ATOM 731 C CA . GLY A 1 102 ? 13.094 0.189 15.414 1 86.94 102 GLY A CA 1
ATOM 732 C C . GLY A 1 102 ? 12.984 1.577 14.812 1 86.94 102 GLY A C 1
ATOM 733 O O . GLY A 1 102 ? 12.93 2.572 15.539 1 86.94 102 GLY A O 1
ATOM 734 N N . ASP A 1 103 ? 12.977 1.618 13.516 1 91.94 103 ASP A N 1
ATOM 735 C CA . ASP A 1 103 ? 12.922 2.916 12.852 1 91.94 103 ASP A CA 1
ATOM 736 C C . ASP A 1 103 ? 11.984 2.883 11.648 1 91.94 103 ASP A C 1
ATOM 738 O O . ASP A 1 103 ? 11.602 1.807 11.18 1 91.94 103 ASP A O 1
ATOM 742 N N . ASN A 1 104 ? 11.617 4.125 11.219 1 93.56 104 ASN A N 1
ATOM 743 C CA . ASN A 1 104 ? 10.719 4.203 10.062 1 93.56 104 ASN A CA 1
ATOM 744 C C . ASN A 1 104 ? 11.438 4.742 8.828 1 93.56 104 ASN A C 1
ATOM 746 O O . ASN A 1 104 ? 12.438 5.457 8.953 1 93.56 104 ASN A O 1
ATOM 750 N N . SER A 1 105 ? 11.117 4.281 7.656 1 96.31 105 SER A N 1
ATOM 751 C CA . SER A 1 105 ? 11.445 4.84 6.348 1 96.31 105 SER A CA 1
ATOM 752 C C . SER A 1 105 ? 10.188 5.078 5.52 1 96.31 105 SER A C 1
ATOM 754 O O . SER A 1 105 ? 9.289 4.23 5.48 1 96.31 105 SER A O 1
ATOM 756 N N . ILE A 1 106 ? 10.141 6.305 4.852 1 96.25 106 ILE A N 1
ATOM 757 C CA . ILE A 1 106 ? 8.852 6.695 4.297 1 96.25 106 ILE A CA 1
ATOM 758 C C . ILE A 1 106 ? 9.031 7.156 2.852 1 96.25 106 ILE A C 1
ATOM 760 O O . ILE A 1 106 ? 9.977 7.879 2.535 1 96.25 106 ILE A O 1
ATOM 764 N N . ILE A 1 107 ? 8.227 6.672 1.984 1 98 107 ILE A N 1
ATOM 765 C CA . ILE A 1 107 ? 8.039 7.207 0.641 1 98 107 ILE A CA 1
ATOM 766 C C . ILE A 1 107 ? 6.664 7.859 0.533 1 98 107 ILE A C 1
ATOM 768 O O . ILE A 1 107 ? 5.637 7.199 0.713 1 98 107 ILE A O 1
ATOM 772 N N . VAL A 1 108 ? 6.691 9.109 0.26 1 98.06 108 VAL A N 1
ATOM 773 C CA . VAL A 1 108 ? 5.445 9.859 0.166 1 98.06 108 VAL A CA 1
ATOM 774 C C . VAL A 1 108 ? 5.094 10.094 -1.301 1 98.06 108 VAL A C 1
ATOM 776 O O . VAL A 1 108 ? 5.957 10.461 -2.102 1 98.06 108 VAL A O 1
ATOM 779 N N . LEU A 1 109 ? 3.891 9.828 -1.636 1 98.25 109 LEU A N 1
ATOM 780 C CA . LEU A 1 109 ? 3.309 10.227 -2.912 1 98.25 109 LEU A CA 1
ATOM 781 C C . LEU A 1 109 ? 2.184 11.234 -2.705 1 98.25 109 LEU A C 1
ATOM 783 O O . LEU A 1 109 ? 1.126 10.883 -2.172 1 98.25 109 LEU A O 1
ATOM 787 N N . SER A 1 110 ? 2.414 12.398 -3.199 1 97.88 110 SER A N 1
ATOM 788 C CA . SER A 1 110 ? 1.449 13.461 -2.957 1 97.88 110 SER A CA 1
ATOM 789 C C . SER A 1 110 ? 0.109 13.156 -3.617 1 97.88 110 SER A C 1
ATOM 791 O O . SER A 1 110 ? -0.946 13.508 -3.084 1 97.88 110 SER A O 1
ATOM 793 N N . GLY A 1 111 ? 0.222 12.523 -4.84 1 97.62 111 GLY A N 1
ATOM 794 C CA . GLY A 1 111 ? -1 12.227 -5.57 1 97.62 111 GLY A CA 1
ATOM 795 C C . GLY A 1 111 ? -1.903 13.438 -5.742 1 97.62 111 GLY A C 1
ATOM 796 O O . GLY A 1 111 ? -1.451 14.5 -6.164 1 97.62 111 GLY A O 1
ATOM 797 N N . ALA A 1 112 ? -3.145 13.227 -5.391 1 98.38 112 ALA A N 1
ATOM 798 C CA . ALA A 1 112 ? -4.176 14.25 -5.555 1 98.38 112 ALA A CA 1
ATOM 799 C C . ALA A 1 112 ? -3.844 15.5 -4.746 1 98.38 112 ALA A C 1
ATOM 801 O O . ALA A 1 112 ? -4.262 16.609 -5.102 1 98.38 112 ALA A O 1
ATOM 802 N N . ASN A 1 113 ? -3.104 15.414 -3.66 1 98.62 113 ASN A N 1
ATOM 803 C CA . ASN A 1 113 ? -2.74 16.562 -2.842 1 98.62 113 ASN A CA 1
ATOM 804 C C . ASN A 1 113 ? -1.954 17.594 -3.643 1 98.62 113 ASN A C 1
ATOM 806 O O . ASN A 1 113 ? -1.999 18.797 -3.338 1 98.62 113 ASN A O 1
ATOM 810 N N . ALA A 1 114 ? -1.278 17.109 -4.664 1 98.19 114 ALA A N 1
ATOM 811 C CA . ALA A 1 114 ? -0.487 18 -5.508 1 98.19 114 ALA A CA 1
ATOM 812 C C . ALA A 1 114 ? -1.387 18.891 -6.363 1 98.19 114 ALA A C 1
ATOM 814 O O . ALA A 1 114 ? -0.924 19.875 -6.957 1 98.19 114 ALA A O 1
ATOM 815 N N . HIS A 1 115 ? -2.668 18.609 -6.301 1 98.5 115 HIS A N 1
ATOM 816 C CA . HIS A 1 115 ? -3.594 19.312 -7.184 1 98.5 115 HIS A CA 1
ATOM 817 C C . HIS A 1 115 ? -4.508 20.234 -6.395 1 98.5 115 HIS A C 1
ATOM 819 O O . HIS A 1 115 ? -5.492 20.75 -6.93 1 98.5 115 HIS A O 1
ATOM 825 N N . VAL A 1 116 ? -4.195 20.469 -5.148 1 98.75 116 VAL A N 1
ATOM 826 C CA . VAL A 1 116 ? -4.879 21.516 -4.398 1 98.75 116 VAL A CA 1
ATOM 827 C C . VAL A 1 116 ? -4.395 22.891 -4.863 1 98.75 116 VAL A C 1
ATOM 829 O O . VAL A 1 116 ? -3.486 23.469 -4.27 1 98.75 116 VAL A O 1
ATOM 832 N N . SER A 1 117 ? -5.141 23.422 -5.797 1 98.5 117 SER A N 1
ATOM 833 C CA . SER A 1 117 ? -4.738 24.641 -6.504 1 98.5 117 SER A CA 1
ATOM 834 C C . SER A 1 117 ? -5.523 25.844 -6.012 1 98.5 117 SER A C 1
ATOM 836 O O . SER A 1 117 ? -6.387 25.719 -5.145 1 98.5 117 SER A O 1
ATOM 838 N N . LYS A 1 118 ? -5.18 27.016 -6.613 1 98.56 118 LYS A N 1
ATOM 839 C CA . LYS A 1 118 ? -5.93 28.234 -6.34 1 98.56 118 LYS A CA 1
ATOM 840 C C . LYS A 1 118 ? -7.402 28.062 -6.703 1 98.56 118 LYS A C 1
ATOM 842 O O . LYS A 1 118 ? -8.281 28.594 -6.016 1 98.56 118 LYS A O 1
ATOM 847 N N . ASP A 1 119 ? -7.582 27.281 -7.805 1 98.56 119 ASP A N 1
ATOM 848 C CA . ASP A 1 119 ? -8.953 27.031 -8.25 1 98.56 119 ASP A CA 1
ATOM 849 C C . ASP A 1 119 ? -9.742 26.266 -7.195 1 98.56 119 ASP A C 1
ATOM 851 O O . ASP A 1 119 ? -10.922 26.516 -6.984 1 98.56 119 ASP A O 1
ATOM 855 N N . VAL A 1 120 ? -9.109 25.344 -6.547 1 98.69 120 VAL A N 1
ATOM 856 C CA . VAL A 1 120 ? -9.734 24.562 -5.492 1 98.69 120 VAL A CA 1
ATOM 857 C C . VAL A 1 120 ? -10.125 25.469 -4.332 1 98.69 120 VAL A C 1
ATOM 859 O O . VAL A 1 120 ? -11.219 25.328 -3.77 1 98.69 120 VAL A O 1
ATOM 862 N N . VAL A 1 121 ? -9.242 26.391 -4 1 98.81 121 VAL A N 1
ATOM 863 C CA . VAL A 1 121 ? -9.5 27.359 -2.939 1 98.81 121 VAL A CA 1
ATOM 864 C C . VAL A 1 121 ? -10.672 28.25 -3.322 1 98.81 121 VAL A C 1
ATOM 866 O O . VAL A 1 121 ? -11.586 28.469 -2.521 1 98.81 121 VAL A O 1
ATOM 869 N N . ASP A 1 122 ? -10.695 28.688 -4.562 1 98.81 122 ASP A N 1
ATOM 870 C CA . ASP A 1 122 ? -11.742 29.594 -5.027 1 98.81 122 ASP A CA 1
ATOM 871 C C . ASP A 1 122 ? -13.109 28.906 -5.023 1 98.81 122 ASP A C 1
ATOM 873 O O . ASP A 1 122 ? -14.125 29.531 -4.695 1 98.81 122 ASP A O 1
ATOM 877 N N . LYS A 1 123 ? -13.156 27.672 -5.371 1 98.38 123 LYS A N 1
ATOM 878 C CA . LYS A 1 123 ? -14.406 26.906 -5.391 1 98.38 123 LYS A CA 1
ATOM 879 C C . LYS A 1 123 ? -14.977 26.75 -3.982 1 98.38 123 LYS A C 1
ATOM 881 O O . LYS A 1 123 ? -16.188 26.625 -3.811 1 98.38 123 LYS A O 1
ATOM 886 N N . ALA A 1 124 ? -14.102 26.844 -2.99 1 98.75 124 ALA A N 1
ATOM 887 C CA . ALA A 1 124 ? -14.531 26.625 -1.609 1 98.75 124 ALA A CA 1
ATOM 888 C C . ALA A 1 124 ? -14.695 27.953 -0.877 1 98.75 124 ALA A C 1
ATOM 890 O O . ALA A 1 124 ? -14.891 27.984 0.34 1 98.75 124 ALA A O 1
ATOM 891 N N . TRP A 1 125 ? -14.625 29.031 -1.57 1 98.62 125 TRP A N 1
ATOM 892 C CA . TRP A 1 125 ? -14.492 30.344 -0.921 1 98.62 125 TRP A CA 1
ATOM 893 C C . TRP A 1 125 ? -15.734 30.656 -0.092 1 98.62 125 TRP A C 1
ATOM 895 O O . TRP A 1 125 ? -15.641 31.312 0.949 1 98.62 125 TRP A O 1
ATOM 905 N N . ASP A 1 126 ? -16.906 30.234 -0.493 1 98.25 126 ASP A N 1
ATOM 906 C CA . ASP A 1 126 ? -18.109 30.5 0.268 1 98.25 126 ASP A CA 1
ATOM 907 C C . ASP A 1 126 ? -18.016 29.953 1.685 1 98.25 126 ASP A C 1
ATOM 909 O O . ASP A 1 126 ? -18.547 30.531 2.629 1 98.25 126 ASP A O 1
ATOM 913 N N . ALA A 1 127 ? -17.344 28.828 1.854 1 98.31 127 ALA A N 1
ATOM 914 C CA . ALA A 1 127 ? -17.109 28.25 3.174 1 98.31 127 ALA A CA 1
ATOM 915 C C . ALA A 1 127 ? -15.969 28.969 3.889 1 98.31 127 ALA A C 1
ATOM 917 O O . ALA A 1 127 ? -16.047 29.219 5.094 1 98.31 127 ALA A O 1
ATOM 918 N N . ILE A 1 128 ? -14.945 29.297 3.137 1 98.75 128 ILE A N 1
ATOM 919 C CA . ILE A 1 128 ? -13.734 29.906 3.693 1 98.75 128 ILE A CA 1
ATOM 920 C C . ILE A 1 128 ? -14.062 31.297 4.242 1 98.75 128 ILE A C 1
ATOM 922 O O . ILE A 1 128 ? -13.625 31.641 5.34 1 98.75 128 ILE A O 1
ATOM 926 N N . GLU A 1 129 ? -14.812 32.031 3.533 1 98 129 GLU A N 1
ATOM 927 C CA . GLU A 1 129 ? -15.109 33.406 3.914 1 98 129 GLU A CA 1
ATOM 928 C C . GLU A 1 129 ? -15.914 33.469 5.211 1 98 129 GLU A C 1
ATOM 930 O O . GLU A 1 129 ? -15.883 34.469 5.926 1 98 129 GLU A O 1
ATOM 935 N N . LYS A 1 130 ? -16.578 32.375 5.52 1 97.5 130 LYS A N 1
ATOM 936 C CA . LYS A 1 130 ? -17.422 32.312 6.711 1 97.5 130 LYS A CA 1
ATOM 937 C C . LYS A 1 130 ? -16.703 31.656 7.875 1 97.5 130 LYS A C 1
ATOM 939 O O . LYS A 1 130 ? -17.25 31.562 8.977 1 97.5 130 LYS A O 1
ATOM 944 N N . ALA A 1 131 ? -15.492 31.25 7.66 1 98.56 131 ALA A N 1
ATOM 945 C CA . ALA A 1 131 ? -14.742 30.531 8.68 1 98.56 131 ALA A CA 1
ATOM 946 C C . ALA A 1 131 ? -14.258 31.469 9.781 1 98.56 131 ALA A C 1
ATOM 948 O O . ALA A 1 131 ? -13.906 32.625 9.508 1 98.56 131 ALA A O 1
ATOM 949 N N . ASP A 1 132 ? -14.25 30.953 10.984 1 98.69 132 ASP A N 1
ATOM 950 C CA . ASP A 1 132 ? -13.633 31.672 12.086 1 98.69 132 ASP A CA 1
ATOM 951 C C . ASP A 1 132 ? -12.109 31.531 12.047 1 98.69 132 ASP A C 1
ATOM 953 O O . ASP A 1 132 ? -11.391 32.375 12.57 1 98.69 132 ASP A O 1
ATOM 957 N N . LEU A 1 133 ? -11.648 30.5 11.453 1 98.81 133 LEU A N 1
ATOM 958 C CA . LEU A 1 133 ? -10.227 30.219 11.312 1 98.81 133 LEU A CA 1
ATOM 959 C C . LEU A 1 133 ? -9.977 29.234 10.164 1 98.81 133 LEU A C 1
ATOM 961 O O . LEU A 1 133 ? -10.727 28.266 10 1 98.81 133 LEU A O 1
ATOM 965 N N . VAL A 1 134 ? -8.953 29.484 9.375 1 98.94 134 VAL A N 1
ATOM 966 C CA . VAL A 1 134 ? -8.508 28.578 8.32 1 98.94 134 VAL A CA 1
ATOM 967 C C . VAL A 1 134 ? -7.176 27.938 8.719 1 98.94 134 VAL A C 1
ATOM 969 O O . VAL A 1 134 ? -6.262 28.641 9.18 1 98.94 134 VAL A O 1
ATOM 972 N N . MET A 1 135 ? -7.102 26.641 8.625 1 98.94 135 MET A N 1
ATOM 973 C CA . MET A 1 135 ? -5.852 25.938 8.883 1 98.94 135 MET A CA 1
ATOM 974 C C . MET A 1 135 ? -5.227 25.453 7.578 1 98.94 135 MET A C 1
ATOM 976 O O . MET A 1 135 ? -5.926 24.953 6.695 1 98.94 135 MET A O 1
ATOM 980 N N . VAL A 1 136 ? -3.881 25.594 7.473 1 98.81 136 VAL A N 1
ATOM 981 C CA . VAL A 1 136 ? -3.16 25.172 6.273 1 98.81 136 VAL A CA 1
ATOM 982 C C . VAL A 1 136 ? -1.812 24.578 6.664 1 98.81 136 VAL A C 1
ATOM 984 O O . VAL A 1 136 ? -1.217 24.984 7.668 1 98.81 136 VAL A O 1
ATOM 987 N N . GLN A 1 137 ? -1.323 23.562 5.949 1 98.38 137 GLN A N 1
ATOM 988 C CA . GLN A 1 137 ? -0.041 22.891 6.148 1 98.38 137 GLN A CA 1
ATOM 989 C C . GLN A 1 137 ? 0.732 22.781 4.84 1 98.38 137 GLN A C 1
ATOM 991 O O . GLN A 1 137 ? 0.17 23 3.762 1 98.38 137 GLN A O 1
ATOM 996 N N . ASN A 1 138 ? 1.982 22.391 4.91 1 97.75 138 ASN A N 1
ATOM 997 C CA . ASN A 1 138 ? 2.869 22.422 3.75 1 97.75 138 ASN A CA 1
ATOM 998 C C . ASN A 1 138 ? 2.787 21.109 2.963 1 97.75 138 ASN A C 1
ATOM 1000 O O . ASN A 1 138 ? 3.748 20.719 2.295 1 97.75 138 ASN A O 1
ATOM 1004 N N . GLU A 1 139 ? 1.683 20.438 3 1 97.69 139 GLU A N 1
ATOM 1005 C CA . GLU A 1 139 ? 1.565 19.172 2.27 1 97.69 139 GLU A CA 1
ATOM 1006 C C . GLU A 1 139 ? 0.727 19.344 1.007 1 97.69 139 GLU A C 1
ATOM 1008 O O . GLU A 1 139 ? 0.181 18.375 0.481 1 97.69 139 GLU A O 1
ATOM 1013 N N . ILE A 1 140 ? 0.501 20.594 0.583 1 98.31 140 ILE A N 1
ATOM 1014 C CA . ILE A 1 140 ? -0.082 20.984 -0.697 1 98.31 140 ILE A CA 1
ATOM 1015 C C . ILE A 1 140 ? 0.848 21.969 -1.413 1 98.31 140 ILE A C 1
ATOM 1017 O O . ILE A 1 140 ? 1.873 22.375 -0.863 1 98.31 140 ILE A O 1
ATOM 1021 N N . PRO A 1 141 ? 0.563 22.297 -2.666 1 98.25 141 PRO A N 1
ATOM 1022 C CA . PRO A 1 141 ? 1.507 23.156 -3.387 1 98.25 141 PRO A CA 1
ATOM 1023 C C . PRO A 1 141 ? 1.772 24.484 -2.668 1 98.25 141 PRO A C 1
ATOM 1025 O O . PRO A 1 141 ? 0.832 25.156 -2.244 1 98.25 141 PRO A O 1
ATOM 1028 N N . LEU A 1 142 ? 3.037 24.859 -2.605 1 97.56 142 LEU A N 1
ATOM 1029 C CA . LEU A 1 142 ? 3.451 26.031 -1.854 1 97.56 142 LEU A CA 1
ATOM 1030 C C . LEU A 1 142 ? 2.797 27.297 -2.41 1 97.56 142 LEU A C 1
ATOM 1032 O O . LEU A 1 142 ? 2.354 28.156 -1.65 1 97.56 142 LEU A O 1
ATOM 1036 N N . PRO A 1 143 ? 2.672 27.375 -3.742 1 97.81 143 PRO A N 1
ATOM 1037 C CA . PRO A 1 143 ? 1.994 28.578 -4.25 1 97.81 143 PRO A CA 1
ATOM 1038 C C . PRO A 1 143 ? 0.562 28.703 -3.74 1 97.81 143 PRO A C 1
ATOM 1040 O O . PRO A 1 143 ? 0.061 29.812 -3.57 1 97.81 143 PRO A O 1
ATOM 1043 N N . THR A 1 144 ? -0.053 27.562 -3.514 1 98.62 144 THR A N 1
ATOM 1044 C CA . THR A 1 144 ? -1.409 27.594 -2.975 1 98.62 144 THR A CA 1
ATOM 1045 C C . THR A 1 144 ? -1.408 28.125 -1.541 1 98.62 144 THR A C 1
ATOM 1047 O O . THR A 1 144 ? -2.328 28.828 -1.135 1 98.62 144 THR A O 1
ATOM 1050 N N . ILE A 1 145 ? -0.425 27.766 -0.786 1 98.38 145 ILE A N 1
ATOM 1051 C CA . ILE A 1 145 ? -0.285 28.266 0.578 1 98.38 145 ILE A CA 1
ATOM 1052 C C . ILE A 1 145 ? -0.204 29.797 0.562 1 98.38 145 ILE A C 1
ATOM 1054 O O . ILE A 1 145 ? -0.894 30.469 1.332 1 98.38 145 ILE A O 1
ATOM 1058 N N . GLY A 1 146 ? 0.616 30.266 -0.331 1 98.44 146 GLY A N 1
ATOM 1059 C CA . GLY A 1 146 ? 0.708 31.719 -0.495 1 98.44 146 GLY A CA 1
ATOM 1060 C C . GLY A 1 146 ? -0.618 32.344 -0.848 1 98.44 146 GLY A C 1
ATOM 1061 O O . GLY A 1 146 ? -1.002 33.375 -0.25 1 98.44 146 GLY A O 1
ATOM 1062 N N . TYR A 1 147 ? -1.29 31.734 -1.765 1 98.75 147 TYR A N 1
ATOM 1063 C CA . TYR A 1 147 ? -2.58 32.25 -2.217 1 98.75 147 TYR A CA 1
ATOM 1064 C C . TYR A 1 147 ? -3.582 32.281 -1.068 1 98.75 147 TYR A C 1
ATOM 1066 O O . TYR A 1 147 ? -4.289 33.281 -0.893 1 98.75 147 TYR A O 1
ATOM 1074 N N . ILE A 1 148 ? -3.635 31.266 -0.275 1 98.81 148 ILE A N 1
ATOM 1075 C CA . ILE A 1 148 ? -4.559 31.141 0.848 1 98.81 148 ILE A CA 1
ATOM 1076 C C . ILE A 1 148 ? -4.281 32.25 1.86 1 98.81 148 ILE A C 1
ATOM 1078 O O . ILE A 1 148 ? -5.195 32.969 2.271 1 98.81 148 ILE A O 1
ATOM 1082 N N . THR A 1 149 ? -3.031 32.406 2.281 1 98.69 149 THR A N 1
ATOM 1083 C CA . THR A 1 149 ? -2.676 33.375 3.309 1 98.69 149 THR A CA 1
ATOM 1084 C C . THR A 1 149 ? -2.965 34.781 2.832 1 98.69 149 THR A C 1
ATOM 1086 O O . THR A 1 149 ? -3.486 35.594 3.59 1 98.69 149 THR A O 1
ATOM 1089 N N . GLU A 1 150 ? -2.654 35.062 1.595 1 98.62 150 GLU A N 1
ATOM 1090 C CA . GLU A 1 150 ? -2.885 36.406 1.031 1 98.62 150 GLU A CA 1
ATOM 1091 C C . GLU A 1 150 ? -4.375 36.719 0.955 1 98.62 150 GLU A C 1
ATOM 1093 O O . GLU A 1 150 ? -4.812 37.781 1.384 1 98.62 150 GLU A O 1
ATOM 1098 N N . LYS A 1 151 ? -5.125 35.875 0.381 1 98.69 151 LYS A N 1
ATOM 1099 C CA . LYS A 1 151 ? -6.559 36.094 0.183 1 98.69 151 LYS A CA 1
ATOM 1100 C C . LYS A 1 151 ? -7.285 36.188 1.52 1 98.69 151 LYS A C 1
ATOM 1102 O O . LYS A 1 151 ? -8.164 37.031 1.68 1 98.69 151 LYS A O 1
ATOM 1107 N N . CYS A 1 152 ? -6.969 35.344 2.445 1 98.81 152 CYS A N 1
ATOM 1108 C CA . CYS A 1 152 ? -7.586 35.406 3.766 1 98.81 152 CYS A CA 1
ATOM 1109 C C . CYS A 1 152 ? -7.242 36.719 4.469 1 98.81 152 CYS A C 1
ATOM 1111 O O . CYS A 1 152 ? -8.109 37.344 5.07 1 98.81 152 CYS A O 1
ATOM 1113 N N . ALA A 1 153 ? -5.973 37.094 4.398 1 98.44 153 ALA A N 1
ATOM 1114 C CA . ALA A 1 153 ? -5.551 38.344 5.008 1 98.44 153 ALA A CA 1
ATOM 1115 C C . ALA A 1 153 ? -6.336 39.531 4.441 1 98.44 153 ALA A C 1
ATOM 1117 O O . ALA A 1 153 ? -6.785 40.406 5.188 1 98.44 153 ALA A O 1
ATOM 1118 N N . LYS A 1 154 ? -6.496 39.562 3.162 1 98.12 154 LYS A N 1
ATOM 1119 C CA . LYS A 1 154 ? -7.219 40.625 2.475 1 98.12 154 LYS A CA 1
ATOM 1120 C C . LYS A 1 154 ? -8.672 40.688 2.936 1 98.12 154 LYS A C 1
ATOM 1122 O O . LYS A 1 154 ? -9.289 41.75 2.9 1 98.12 154 LYS A O 1
ATOM 1127 N N . ASN A 1 155 ? -9.164 39.625 3.355 1 98.31 155 ASN A N 1
ATOM 1128 C CA . ASN A 1 155 ? -10.57 39.562 3.727 1 98.31 155 ASN A CA 1
ATOM 1129 C C . ASN A 1 155 ? -10.75 39.469 5.238 1 98.31 155 ASN A C 1
ATOM 1131 O O . ASN A 1 155 ? -11.844 39.156 5.723 1 98.31 155 ASN A O 1
ATOM 1135 N N . GLY A 1 156 ? -9.719 39.594 5.992 1 98.12 156 GLY A N 1
ATOM 1136 C CA . GLY A 1 156 ? -9.766 39.625 7.445 1 98.12 156 GLY A CA 1
ATOM 1137 C C . GLY A 1 156 ? -10.039 38.281 8.078 1 98.12 156 GLY A C 1
ATOM 1138 O O . GLY A 1 156 ? -10.602 38.219 9.172 1 98.12 156 GLY A O 1
ATOM 1139 N N . ILE A 1 157 ? -9.758 37.219 7.391 1 98.31 157 ILE A N 1
ATOM 1140 C CA . ILE A 1 157 ? -9.961 35.844 7.891 1 98.31 157 ILE A CA 1
ATOM 1141 C C . ILE A 1 157 ? -8.688 35.344 8.555 1 98.31 157 ILE A C 1
ATOM 1143 O O . ILE A 1 157 ? -7.602 35.438 7.973 1 98.31 157 ILE A O 1
ATOM 1147 N N . LYS A 1 158 ? -8.711 34.781 9.766 1 98.69 158 LYS A N 1
ATOM 1148 C CA . LYS A 1 158 ? -7.555 34.281 10.5 1 98.69 158 LYS A CA 1
ATOM 1149 C C . LYS A 1 158 ? -7.047 33 9.875 1 98.69 158 LYS A C 1
ATOM 1151 O O . LYS A 1 158 ? -7.836 32.125 9.461 1 98.69 158 LYS A O 1
ATOM 1156 N N . VAL A 1 159 ? -5.719 32.875 9.82 1 98.88 159 VAL A N 1
ATOM 1157 C CA . VAL A 1 159 ? -5.082 31.688 9.273 1 98.88 159 VAL A CA 1
ATOM 1158 C C . VAL A 1 159 ? -4.086 31.125 10.281 1 98.88 159 VAL A C 1
ATOM 1160 O O . VAL A 1 159 ? -3.275 31.859 10.844 1 98.88 159 VAL A O 1
ATOM 1163 N N . LEU A 1 160 ? -4.223 29.875 10.586 1 98.94 160 LEU A N 1
ATOM 1164 C CA . LEU A 1 160 ? -3.186 29.109 11.266 1 98.94 160 LEU A CA 1
ATOM 1165 C C . LEU A 1 160 ? -2.359 28.297 10.273 1 98.94 160 LEU A C 1
ATOM 1167 O O . LEU A 1 160 ? -2.875 27.391 9.625 1 98.94 160 LEU A O 1
ATOM 1171 N N . LEU A 1 161 ? -1.118 28.625 10.156 1 98.81 161 LEU A N 1
ATOM 1172 C CA . LEU A 1 161 ? -0.19 27.938 9.266 1 98.81 161 LEU A CA 1
ATOM 1173 C C . LEU A 1 161 ? 0.715 27 10.039 1 98.81 161 LEU A C 1
ATOM 1175 O O . LEU A 1 161 ? 1.48 27.422 10.906 1 98.81 161 LEU A O 1
ATOM 1179 N N . ASN A 1 162 ? 0.558 25.719 9.859 1 98.62 162 ASN A N 1
ATOM 1180 C CA . ASN A 1 162 ? 1.519 24.719 10.305 1 98.62 162 ASN A CA 1
ATOM 1181 C C . ASN A 1 162 ? 2.564 24.438 9.227 1 98.62 162 ASN A C 1
ATOM 1183 O O . ASN A 1 162 ? 2.285 23.719 8.258 1 98.62 162 ASN A O 1
ATOM 1187 N N . PRO A 1 163 ? 3.75 25.016 9.414 1 98.12 163 PRO A N 1
ATOM 1188 C CA . PRO A 1 163 ? 4.738 24.922 8.336 1 98.12 163 PRO A CA 1
ATOM 1189 C C . PRO A 1 163 ? 5.453 23.562 8.32 1 98.12 163 PRO A C 1
ATOM 1191 O O . PRO A 1 163 ? 6.684 23.516 8.391 1 98.12 163 PRO A O 1
ATOM 1194 N N . ALA A 1 164 ? 4.699 22.547 8.219 1 95.19 164 ALA A N 1
ATOM 1195 C CA . ALA A 1 164 ? 5.148 21.156 8.148 1 95.19 164 ALA A CA 1
ATOM 1196 C C . ALA A 1 164 ? 4.641 20.484 6.883 1 95.19 164 ALA A C 1
ATOM 1198 O O . ALA A 1 164 ? 3.453 20.562 6.559 1 95.19 164 ALA A O 1
ATOM 1199 N N . PRO A 1 165 ? 5.633 19.734 6.242 1 93.75 165 PRO A N 1
ATOM 1200 C CA . PRO A 1 165 ? 7.074 19.594 6.457 1 93.75 165 PRO A CA 1
ATOM 1201 C C . PRO A 1 165 ? 7.828 20.906 6.234 1 93.75 165 PRO A C 1
ATOM 1203 O O . PRO A 1 165 ? 7.27 21.859 5.68 1 93.75 165 PRO A O 1
ATOM 1206 N N . ALA A 1 166 ? 9.062 20.922 6.688 1 92.56 166 ALA A N 1
ATOM 1207 C CA . ALA A 1 166 ? 9.898 22.109 6.531 1 92.56 166 ALA A CA 1
ATOM 1208 C C . ALA A 1 166 ? 10.055 22.469 5.062 1 92.56 166 ALA A C 1
ATOM 1210 O O . ALA A 1 166 ? 10.258 21.609 4.215 1 92.56 166 ALA A O 1
ATOM 1211 N N . ALA A 1 167 ? 9.859 23.734 4.742 1 92.5 167 ALA A N 1
ATOM 1212 C CA . ALA A 1 167 ? 9.977 24.281 3.391 1 92.5 167 ALA A CA 1
ATOM 1213 C C . ALA A 1 167 ? 10.312 25.766 3.422 1 92.5 167 ALA A C 1
ATOM 1215 O O . ALA A 1 167 ? 10.242 26.406 4.477 1 92.5 167 ALA A O 1
ATOM 1216 N N . ASP A 1 168 ? 10.695 26.219 2.248 1 91.31 168 ASP A N 1
ATOM 1217 C CA . ASP A 1 168 ? 10.938 27.656 2.102 1 91.31 168 ASP A CA 1
ATOM 1218 C C . ASP A 1 168 ? 9.641 28.406 1.828 1 91.31 168 ASP A C 1
ATOM 1220 O O . ASP A 1 168 ? 8.992 28.188 0.805 1 91.31 168 ASP A O 1
ATOM 1224 N N . LEU A 1 169 ? 9.242 29.219 2.764 1 96.12 169 LEU A N 1
ATOM 1225 C CA . LEU A 1 169 ? 8.039 30.031 2.615 1 96.12 169 LEU A CA 1
ATOM 1226 C C . LEU A 1 169 ? 8.398 31.516 2.504 1 96.12 169 LEU A C 1
ATOM 1228 O O . LEU A 1 169 ? 9.32 31.984 3.17 1 96.12 169 LEU A O 1
ATOM 1232 N N . GLU A 1 170 ? 7.695 32.219 1.691 1 95.81 170 GLU A N 1
ATOM 1233 C CA . GLU A 1 170 ? 7.934 33.656 1.544 1 95.81 170 GLU A CA 1
ATOM 1234 C C . GLU A 1 170 ? 7.598 34.406 2.83 1 95.81 170 GLU A C 1
ATOM 1236 O O . GLU A 1 170 ? 6.633 34.062 3.518 1 95.81 170 GLU A O 1
ATOM 1241 N N . ALA A 1 171 ? 8.336 35.438 3.062 1 95.19 171 ALA A N 1
ATOM 1242 C CA . ALA A 1 171 ? 8.172 36.25 4.27 1 95.19 171 ALA A CA 1
ATOM 1243 C C . ALA A 1 171 ? 6.762 36.812 4.344 1 95.19 171 ALA A C 1
ATOM 1245 O O . ALA A 1 171 ? 6.176 36.906 5.426 1 95.19 171 ALA A O 1
ATOM 1246 N N . GLN A 1 172 ? 6.289 37.188 3.225 1 97.06 172 GLN A N 1
ATOM 1247 C CA . GLN A 1 172 ? 4.965 37.812 3.18 1 97.06 172 GLN A CA 1
ATOM 1248 C C . GLN A 1 172 ? 3.887 36.812 3.613 1 97.06 172 GLN A C 1
ATOM 1250 O O . GLN A 1 172 ? 2.891 37.188 4.227 1 97.06 172 GLN A O 1
ATOM 1255 N N . TRP A 1 173 ? 4.031 35.5 3.23 1 97.75 173 TRP A N 1
ATOM 1256 C CA . TRP A 1 173 ? 3.066 34.469 3.635 1 97.75 173 TRP A CA 1
ATOM 1257 C C . TRP A 1 173 ? 3.027 34.344 5.152 1 97.75 173 TRP A C 1
ATOM 1259 O O . TRP A 1 173 ? 1.951 34.219 5.742 1 97.75 173 TRP A O 1
ATOM 1269 N N . LEU A 1 174 ? 4.211 34.438 5.758 1 97.31 174 LEU A N 1
ATOM 1270 C CA . LEU A 1 174 ? 4.34 34.344 7.207 1 97.31 174 LEU A CA 1
ATOM 1271 C C . LEU A 1 174 ? 3.729 35.562 7.887 1 97.31 174 LEU A C 1
ATOM 1273 O O . LEU A 1 174 ? 3.068 35.438 8.922 1 97.31 174 LEU A O 1
ATOM 1277 N N . THR A 1 175 ? 3.947 36.719 7.289 1 97.25 175 THR A N 1
ATOM 1278 C CA . THR A 1 175 ? 3.377 37.938 7.816 1 97.25 175 THR A CA 1
ATOM 1279 C C . THR A 1 175 ? 1.854 37.906 7.758 1 97.25 175 THR A C 1
ATOM 1281 O O . THR A 1 175 ? 1.18 38.375 8.68 1 97.25 175 THR A O 1
ATOM 1284 N N . ASN A 1 176 ? 1.292 37.312 6.695 1 98.25 176 ASN A N 1
ATOM 1285 C CA . ASN A 1 176 ? -0.15 37.281 6.477 1 98.25 176 ASN A CA 1
ATOM 1286 C C . ASN A 1 176 ? -0.828 36.281 7.422 1 98.25 176 ASN A C 1
ATOM 1288 O O . ASN A 1 176 ? -2.002 36.438 7.758 1 98.25 176 ASN A O 1
ATOM 1292 N N . ALA A 1 177 ? -0.159 35.25 7.852 1 98.56 177 ALA A N 1
ATOM 1293 C CA . ALA A 1 177 ? -0.723 34.25 8.75 1 98.56 177 ALA A CA 1
ATOM 1294 C C . ALA A 1 177 ? -0.956 34.844 10.141 1 98.56 177 ALA A C 1
ATOM 1296 O O . ALA A 1 177 ? -0.174 35.688 10.609 1 98.56 177 ALA A O 1
ATOM 1297 N N . THR A 1 178 ? -2.031 34.438 10.773 1 98.69 178 THR A N 1
ATOM 1298 C CA . THR A 1 178 ? -2.344 34.906 12.125 1 98.69 178 THR A CA 1
ATOM 1299 C C . THR A 1 178 ? -1.535 34.125 13.156 1 98.69 178 THR A C 1
ATOM 1301 O O . THR A 1 178 ? -1.004 34.719 14.109 1 98.69 178 THR A O 1
ATOM 1304 N N . TYR A 1 179 ? -1.49 32.844 13.031 1 98.75 179 TYR A N 1
ATOM 1305 C CA . TYR A 1 179 ? -0.723 31.938 13.875 1 98.75 179 TYR A CA 1
ATOM 1306 C C . TYR A 1 179 ? 0.186 31.062 13.031 1 98.75 179 TYR A C 1
ATOM 1308 O O . TYR A 1 179 ? -0.192 30.625 11.938 1 98.75 179 TYR A O 1
ATOM 1316 N N . ILE A 1 180 ? 1.388 30.766 13.508 1 98.69 180 ILE A N 1
ATOM 1317 C CA . ILE A 1 180 ? 2.33 29.812 12.93 1 98.69 180 ILE A CA 1
ATOM 1318 C C . ILE A 1 180 ? 2.811 28.844 14 1 98.69 180 ILE A C 1
ATOM 1320 O O . ILE A 1 180 ? 3.221 29.25 15.086 1 98.69 180 ILE A O 1
ATOM 1324 N N . THR A 1 181 ? 2.713 27.531 13.68 1 98.56 181 THR A N 1
ATOM 1325 C CA . THR A 1 181 ? 2.986 26.516 14.703 1 98.56 181 THR A CA 1
ATOM 1326 C C . THR A 1 181 ? 4.078 25.562 14.242 1 98.56 181 THR A C 1
ATOM 1328 O O . THR A 1 181 ? 3.824 24.375 14.047 1 98.56 181 THR A O 1
ATOM 1331 N N . PRO A 1 182 ? 5.301 25.969 14.227 1 98 182 PRO A N 1
ATOM 1332 C CA . PRO A 1 182 ? 6.43 25.109 13.844 1 98 182 PRO A CA 1
ATOM 1333 C C . PRO A 1 182 ? 6.98 24.312 15.016 1 98 182 PRO A C 1
ATOM 1335 O O . PRO A 1 182 ? 6.719 24.641 16.172 1 98 182 PRO A O 1
ATOM 1338 N N . ASN A 1 183 ? 7.613 23.188 14.656 1 95.69 183 ASN A N 1
ATOM 1339 C CA . ASN A 1 183 ? 8.578 22.672 15.617 1 95.69 183 ASN A CA 1
ATOM 1340 C C . ASN A 1 183 ? 9.922 23.375 15.5 1 95.69 183 ASN A C 1
ATOM 1342 O O . ASN A 1 183 ? 10.062 24.328 14.727 1 95.69 183 ASN A O 1
ATOM 1346 N N . GLU A 1 184 ? 10.867 22.938 16.281 1 93.06 184 GLU A N 1
ATOM 1347 C CA . GLU A 1 184 ? 12.148 23.641 16.312 1 93.06 184 GLU A CA 1
ATOM 1348 C C . GLU A 1 184 ? 12.836 23.594 14.953 1 93.06 184 GLU A C 1
ATOM 1350 O O . GLU A 1 184 ? 13.375 24.609 14.492 1 93.06 184 GLU A O 1
ATOM 1355 N N . HIS A 1 185 ? 12.828 22.438 14.375 1 92.69 185 HIS A N 1
ATOM 1356 C CA . HIS A 1 185 ? 13.477 22.266 13.086 1 92.69 185 HIS A CA 1
ATOM 1357 C C . HIS A 1 185 ? 12.797 23.109 12.008 1 92.69 185 HIS A C 1
ATOM 1359 O O . HIS A 1 185 ? 13.477 23.719 11.18 1 92.69 185 HIS A O 1
ATOM 1365 N N . GLU A 1 186 ? 11.516 23.125 11.992 1 95.38 186 GLU A N 1
ATOM 1366 C CA . GLU A 1 186 ? 10.734 23.906 11.031 1 95.38 186 GLU A CA 1
ATOM 1367 C C . GLU A 1 186 ? 10.953 25.406 11.227 1 95.38 186 GLU A C 1
ATOM 1369 O O . GLU A 1 186 ? 11.07 26.156 10.258 1 95.38 186 GLU A O 1
ATOM 1374 N N . LEU A 1 187 ? 11.016 25.812 12.477 1 95.56 187 LEU A N 1
ATOM 1375 C CA . LEU A 1 187 ? 11.266 27.219 12.758 1 95.56 187 LEU A CA 1
ATOM 1376 C C . LEU A 1 187 ? 12.641 27.641 12.242 1 95.56 187 LEU A C 1
ATOM 1378 O O . LEU A 1 187 ? 12.781 28.719 11.656 1 95.56 187 LEU A O 1
ATOM 1382 N N . ALA A 1 188 ? 13.609 26.797 12.516 1 93.31 188 ALA A N 1
ATOM 1383 C CA . ALA A 1 188 ? 14.961 27.078 12.062 1 93.31 188 ALA A CA 1
ATOM 1384 C C . ALA A 1 188 ? 15.023 27.203 10.539 1 93.31 188 ALA A C 1
ATOM 1386 O O . ALA A 1 188 ? 15.797 28 10 1 93.31 188 ALA A O 1
ATOM 1387 N N . ALA A 1 189 ? 14.219 26.406 9.883 1 92.88 189 ALA A N 1
ATOM 1388 C CA . ALA A 1 189 ? 14.172 26.453 8.422 1 92.88 189 ALA A CA 1
ATOM 1389 C C . ALA A 1 189 ? 13.547 27.75 7.934 1 92.88 189 ALA A C 1
ATOM 1391 O O . ALA A 1 189 ? 13.938 28.281 6.895 1 92.88 189 ALA A O 1
ATOM 1392 N N . LEU A 1 190 ? 12.578 28.234 8.625 1 94.38 190 LEU A N 1
ATOM 1393 C CA . LEU A 1 190 ? 11.875 29.453 8.258 1 94.38 190 LEU A CA 1
ATOM 1394 C C . LEU A 1 190 ? 12.75 30.672 8.5 1 94.38 190 LEU A C 1
ATOM 1396 O O . LEU A 1 190 ? 12.641 31.672 7.793 1 94.38 190 LEU A O 1
ATOM 1400 N N . TYR A 1 191 ? 13.57 30.547 9.586 1 93.06 191 TYR A N 1
ATOM 1401 C CA . TYR A 1 191 ? 14.391 31.672 10.008 1 93.06 191 TYR A CA 1
ATOM 1402 C C . TYR A 1 191 ? 15.828 31.234 10.266 1 93.06 191 TYR A C 1
ATOM 1404 O O . TYR A 1 191 ? 16.297 31.281 11.406 1 93.06 191 TYR A O 1
ATOM 1412 N N . PRO A 1 192 ? 16.578 30.891 9.273 1 87.56 192 PRO A N 1
ATOM 1413 C CA . PRO A 1 192 ? 17.906 30.281 9.438 1 87.56 192 PRO A CA 1
ATOM 1414 C C . PRO A 1 192 ? 18.891 31.172 10.18 1 87.56 192 PRO A C 1
ATOM 1416 O O . PRO A 1 192 ? 19.812 30.688 10.836 1 87.56 192 PRO A O 1
ATOM 1419 N N . ALA A 1 193 ? 18.922 32.438 10.164 1 84.56 193 ALA A N 1
ATOM 1420 C CA . ALA A 1 193 ? 19.969 33.312 10.695 1 84.56 193 ALA A CA 1
ATOM 1421 C C . ALA A 1 193 ? 19.547 33.906 12.039 1 84.56 193 ALA A C 1
ATOM 1423 O O . ALA A 1 193 ? 20.219 34.781 12.578 1 84.56 193 ALA A O 1
ATOM 1424 N N . ASN A 1 194 ? 18.5 33.312 12.609 1 85 194 ASN A N 1
ATOM 1425 C CA . ASN A 1 194 ? 18 33.906 13.828 1 85 194 ASN A CA 1
ATOM 1426 C C . ASN A 1 194 ? 17.969 32.906 14.992 1 85 194 ASN A C 1
ATOM 1428 O O . ASN A 1 194 ? 17.797 31.719 14.781 1 85 194 ASN A O 1
ATOM 1432 N N . ASN A 1 195 ? 18.141 33.5 16.156 1 90.44 195 ASN A N 1
ATOM 1433 C CA . ASN A 1 195 ? 17.953 32.719 17.391 1 90.44 195 ASN A CA 1
ATOM 1434 C C . ASN A 1 195 ? 16.484 32.438 17.656 1 90.44 195 ASN A C 1
ATOM 1436 O O . ASN A 1 195 ? 15.633 33.281 17.453 1 90.44 195 ASN A O 1
ATOM 1440 N N . THR A 1 196 ? 16.203 31.219 18.078 1 91.06 196 THR A N 1
ATOM 1441 C CA . THR A 1 196 ? 14.836 30.75 18.297 1 91.06 196 THR A CA 1
ATOM 1442 C C . THR A 1 196 ? 14.086 31.688 19.25 1 91.06 196 THR A C 1
ATOM 1444 O O . THR A 1 196 ? 12.953 32.062 18.969 1 91.06 196 THR A O 1
ATOM 1447 N N . GLU A 1 197 ? 14.727 32.062 20.328 1 93.38 197 GLU A N 1
ATOM 1448 C CA . GLU A 1 197 ? 14.078 32.875 21.344 1 93.38 197 GLU A CA 1
ATOM 1449 C C . GLU A 1 197 ? 13.758 34.25 20.812 1 93.38 197 GLU A C 1
ATOM 1451 O O . GLU A 1 197 ? 12.688 34.812 21.078 1 93.38 197 GLU A O 1
ATOM 1456 N N . ASP A 1 198 ? 14.672 34.781 20.078 1 95 198 ASP A N 1
ATOM 1457 C CA . ASP A 1 198 ? 14.477 36.125 19.484 1 95 198 ASP A CA 1
ATOM 1458 C C . ASP A 1 198 ? 13.312 36.125 18.5 1 95 198 ASP A C 1
ATOM 1460 O O . ASP A 1 198 ? 12.531 37.062 18.453 1 95 198 ASP A O 1
ATOM 1464 N N . ILE A 1 199 ? 13.219 35.031 17.75 1 95.69 199 ILE A N 1
ATOM 1465 C CA . ILE A 1 199 ? 12.156 34.906 16.766 1 95.69 199 ILE A CA 1
ATOM 1466 C C . ILE A 1 199 ? 10.797 34.875 17.469 1 95.69 199 ILE A C 1
ATOM 1468 O O . ILE A 1 199 ? 9.859 35.562 17.047 1 95.69 199 ILE A O 1
ATOM 1472 N N . ILE A 1 200 ? 10.695 34.094 18.5 1 96.81 200 ILE A N 1
ATOM 1473 C CA . ILE A 1 200 ? 9.453 33.938 19.234 1 96.81 200 ILE A CA 1
ATOM 1474 C C . ILE A 1 200 ? 9.031 35.25 19.844 1 96.81 200 ILE A C 1
ATOM 1476 O O . ILE A 1 200 ? 7.867 35.656 19.734 1 96.81 200 ILE A O 1
ATOM 1480 N N . LEU A 1 201 ? 9.992 35.969 20.438 1 96.56 201 LEU A N 1
ATOM 1481 C CA . LEU A 1 201 ? 9.711 37.25 21.094 1 96.56 201 LEU A CA 1
ATOM 1482 C C . LEU A 1 201 ? 9.25 38.312 20.078 1 96.56 201 LEU A C 1
ATOM 1484 O O . LEU A 1 201 ? 8.305 39.062 20.344 1 96.56 201 LEU A O 1
ATOM 1488 N N . ALA A 1 202 ? 9.922 38.312 18.953 1 95.5 202 ALA A N 1
ATOM 1489 C CA . ALA A 1 202 ? 9.609 39.281 17.922 1 95.5 202 ALA A CA 1
ATOM 1490 C C . ALA A 1 202 ? 8.258 39 17.281 1 95.5 202 ALA A C 1
ATOM 1492 O O . ALA A 1 202 ? 7.699 39.875 16.594 1 95.5 202 ALA A O 1
ATOM 1493 N N . ASN A 1 203 ? 7.734 37.844 17.453 1 97.06 203 ASN A N 1
ATOM 1494 C CA . ASN A 1 203 ? 6.473 37.406 16.844 1 97.06 203 ASN A CA 1
ATOM 1495 C C . ASN A 1 203 ? 5.449 37.031 17.906 1 97.06 203 ASN A C 1
ATOM 1497 O O . ASN A 1 203 ? 4.738 36.031 17.734 1 97.06 203 ASN A O 1
ATOM 1501 N N . GLU A 1 204 ? 5.449 37.781 19 1 96.81 204 GLU A N 1
ATOM 1502 C CA . GLU A 1 204 ? 4.52 37.531 20.094 1 96.81 204 GLU A CA 1
ATOM 1503 C C . GLU A 1 204 ? 3.082 37.469 19.594 1 96.81 204 GLU A C 1
ATOM 1505 O O . GLU A 1 204 ? 2.648 38.281 18.781 1 96.81 204 GLU A O 1
ATOM 1510 N N . GLY A 1 205 ? 2.418 36.312 20.062 1 95.81 205 GLY A N 1
ATOM 1511 C CA . GLY A 1 205 ? 1.021 36.125 19.703 1 95.81 205 GLY A CA 1
ATOM 1512 C C . GLY A 1 205 ? 0.84 35.406 18.391 1 95.81 205 GLY A C 1
ATOM 1513 O O . GLY A 1 205 ? -0.271 35 18.047 1 95.81 205 GLY A O 1
ATOM 1514 N N . LYS A 1 206 ? 1.954 35.188 17.641 1 97.56 206 LYS A N 1
ATOM 1515 C CA . LYS A 1 206 ? 1.861 34.625 16.297 1 97.56 206 LYS A CA 1
ATOM 1516 C C . LYS A 1 206 ? 2.57 33.281 16.234 1 97.56 206 LYS A C 1
ATOM 1518 O O . LYS A 1 206 ? 1.988 32.281 15.789 1 97.56 206 LYS A O 1
ATOM 1523 N N . ILE A 1 207 ? 3.797 33.25 16.703 1 98.25 207 ILE A N 1
ATOM 1524 C CA . ILE A 1 207 ? 4.594 32.031 16.562 1 98.25 207 ILE A CA 1
ATOM 1525 C C . ILE A 1 207 ? 4.504 31.203 17.859 1 98.25 207 ILE A C 1
ATOM 1527 O O . ILE A 1 2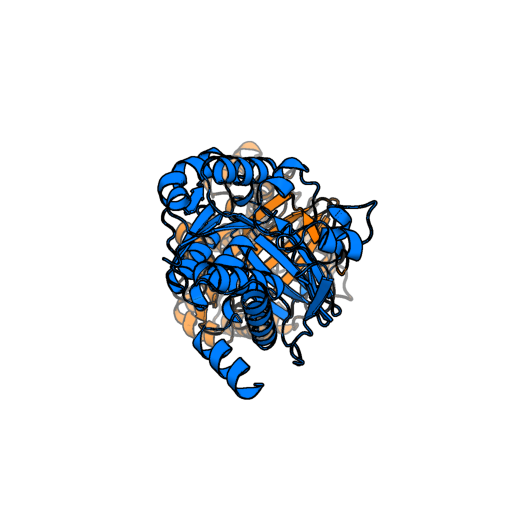07 ? 4.848 31.703 18.938 1 98.25 207 ILE A O 1
ATOM 1531 N N . ILE A 1 208 ? 3.965 30.031 17.766 1 98.44 208 ILE A N 1
ATOM 1532 C CA . ILE A 1 208 ? 3.854 29.047 18.828 1 98.44 208 ILE A CA 1
ATOM 1533 C C . ILE A 1 208 ? 4.68 27.812 18.484 1 98.44 208 ILE A C 1
ATOM 1535 O O . ILE A 1 208 ? 4.312 27.047 17.594 1 98.44 208 ILE A O 1
ATOM 1539 N N . VAL A 1 209 ? 5.754 27.484 19.203 1 98.12 209 VAL A N 1
ATOM 1540 C CA . VAL A 1 209 ? 6.73 26.469 18.812 1 98.12 209 VAL A CA 1
ATOM 1541 C C . VAL A 1 209 ? 6.516 25.219 19.656 1 98.12 209 VAL A C 1
ATOM 1543 O O . VAL A 1 209 ? 6.59 25.266 20.891 1 98.12 209 VAL A O 1
ATOM 1546 N N . THR A 1 210 ? 6.23 24.125 19 1 96.81 210 THR A N 1
ATOM 1547 C CA . THR A 1 210 ? 6.133 22.859 19.703 1 96.81 210 THR A CA 1
ATOM 1548 C C . THR A 1 210 ? 7.516 22.25 19.922 1 96.81 210 THR A C 1
ATOM 1550 O O . THR A 1 210 ? 8.344 22.25 19 1 96.81 210 THR A O 1
ATOM 1553 N N . LEU A 1 211 ? 7.801 21.75 21.109 1 94.56 211 LEU A N 1
ATOM 1554 C CA . LEU A 1 211 ? 9.117 21.25 21.5 1 94.56 211 LEU A CA 1
ATOM 1555 C C . LEU A 1 211 ? 9.062 19.781 21.859 1 94.56 211 LEU A C 1
ATOM 1557 O O . LEU A 1 211 ? 9.828 19.312 22.703 1 94.56 211 LEU A O 1
ATOM 1561 N N . GLY A 1 212 ? 8.102 19.094 21.328 1 90.19 212 GLY A N 1
ATOM 1562 C CA . GLY A 1 212 ? 7.941 17.688 21.656 1 90.19 212 GLY A CA 1
ATOM 1563 C C . GLY A 1 212 ? 7.648 17.453 23.141 1 90.19 212 GLY A C 1
ATOM 1564 O O . GLY A 1 212 ? 6.711 18.047 23.688 1 90.19 212 GLY A O 1
ATOM 1565 N N . SER A 1 213 ? 8.547 16.625 23.719 1 91.25 213 SER A N 1
ATOM 1566 C CA . SER A 1 213 ? 8.352 16.281 25.125 1 91.25 213 SER A CA 1
ATOM 1567 C C . SER A 1 213 ? 8.625 17.469 26.031 1 91.25 213 SER A C 1
ATOM 1569 O O . SER A 1 213 ? 8.273 17.453 27.219 1 91.25 213 SER A O 1
ATOM 1571 N N . GLU A 1 214 ? 9.18 18.516 25.484 1 93.94 214 GLU A N 1
ATOM 1572 C CA . GLU A 1 214 ? 9.516 19.688 26.297 1 93.94 214 GLU A CA 1
ATOM 1573 C C . GLU A 1 214 ? 8.359 20.688 26.328 1 93.94 214 GLU A C 1
ATOM 1575 O O . GLU A 1 214 ? 8.422 21.703 27.031 1 93.94 214 GLU A O 1
ATOM 1580 N N . GLY A 1 215 ? 7.344 20.406 25.531 1 96.19 215 GLY A N 1
ATOM 1581 C CA . GLY A 1 215 ? 6.152 21.234 25.594 1 96.19 215 GLY A CA 1
ATOM 1582 C C . GLY A 1 215 ? 6.055 22.234 24.453 1 96.19 215 GLY A C 1
ATOM 1583 O O . GLY A 1 215 ? 6.168 21.859 23.281 1 96.19 215 GLY A O 1
ATOM 1584 N N . VAL A 1 216 ? 5.707 23.5 24.844 1 97.88 216 VAL A N 1
ATOM 1585 C CA . VAL A 1 216 ? 5.441 24.531 23.828 1 97.88 216 VAL A CA 1
ATOM 1586 C C . VAL A 1 216 ? 6.047 25.859 24.281 1 97.88 216 VAL A C 1
ATOM 1588 O O . VAL A 1 216 ? 5.977 26.219 25.453 1 97.88 216 VAL A O 1
ATOM 1591 N N . ALA A 1 217 ? 6.719 26.531 23.406 1 98 217 ALA A N 1
ATOM 1592 C CA . ALA A 1 217 ? 7.277 27.859 23.656 1 98 217 ALA A CA 1
ATOM 1593 C C . ALA A 1 217 ? 6.508 28.922 22.891 1 98 217 ALA A C 1
ATOM 1595 O O . ALA A 1 217 ? 6.121 28.719 21.734 1 98 217 ALA A O 1
ATOM 1596 N N . TYR A 1 218 ? 6.168 30.062 23.5 1 98.12 218 TYR A N 1
ATOM 1597 C CA . TYR A 1 218 ? 5.5 31.219 22.906 1 98.12 218 TYR A CA 1
ATOM 1598 C C . TYR A 1 218 ? 5.805 32.469 23.688 1 98.12 218 TYR A C 1
ATOM 1600 O O . TYR A 1 218 ? 6.406 32.406 24.766 1 98.12 218 TYR A O 1
ATOM 1608 N N . ALA A 1 219 ? 5.543 33.625 23.141 1 97.88 219 ALA A N 1
ATOM 1609 C CA . ALA A 1 219 ? 5.777 34.875 23.844 1 97.88 219 ALA A CA 1
ATOM 1610 C C . ALA A 1 219 ? 4.473 35.469 24.359 1 97.88 219 ALA A C 1
ATOM 1612 O O . ALA A 1 219 ? 3.432 35.375 23.703 1 97.88 219 ALA A O 1
ATOM 1613 N N . GLN A 1 220 ? 4.512 36 25.484 1 96.38 220 GLN A N 1
ATOM 1614 C CA . GLN A 1 220 ? 3.389 36.688 26.125 1 96.38 220 GLN A CA 1
ATOM 1615 C C . GLN A 1 220 ? 3.869 37.844 26.984 1 96.38 220 GLN A C 1
ATOM 1617 O O . GLN A 1 220 ? 4.777 37.688 27.812 1 96.38 220 GLN A O 1
ATOM 1622 N N . ASP A 1 221 ? 3.25 38.969 26.844 1 96.12 221 ASP A N 1
ATOM 1623 C CA . ASP A 1 221 ? 3.574 40.188 27.609 1 96.12 221 ASP A CA 1
ATOM 1624 C C . ASP A 1 221 ? 5.059 40.531 27.5 1 96.12 221 ASP A C 1
ATOM 1626 O O . ASP A 1 221 ? 5.703 40.844 28.484 1 96.12 221 ASP A O 1
ATOM 1630 N N . GLY A 1 222 ? 5.586 40.25 26.359 1 95.56 222 GLY A N 1
ATOM 1631 C CA . GLY A 1 222 ? 6.961 40.625 26.062 1 95.56 222 GLY A CA 1
ATOM 1632 C C . GLY A 1 222 ? 7.977 39.656 26.609 1 95.56 222 GLY A C 1
ATOM 1633 O O . GLY A 1 222 ? 9.18 39.906 26.594 1 95.56 222 GLY A O 1
ATOM 1634 N N . GLU A 1 223 ? 7.484 38.562 27.062 1 97.06 223 GLU A N 1
ATOM 1635 C CA . GLU A 1 223 ? 8.375 37.594 27.656 1 97.06 223 GLU A CA 1
ATOM 1636 C C . GLU A 1 223 ? 8.203 36.219 27 1 97.06 223 GLU A C 1
ATOM 1638 O O . GLU A 1 223 ? 7.098 35.844 26.594 1 97.06 223 GLU A O 1
ATOM 1643 N N . LEU A 1 224 ? 9.344 35.469 26.922 1 97.06 224 LEU A N 1
ATOM 1644 C CA . LEU A 1 224 ? 9.297 34.094 26.453 1 97.06 224 LEU A CA 1
ATOM 1645 C C . LEU A 1 224 ? 8.648 33.188 27.516 1 97.06 224 LEU A C 1
ATOM 1647 O O . LEU A 1 224 ? 9.031 33.219 28.688 1 97.06 224 LEU A O 1
ATOM 1651 N N . ARG A 1 225 ? 7.668 32.5 27.094 1 96.94 225 ARG A N 1
ATOM 1652 C CA . ARG A 1 225 ? 7 31.531 27.953 1 96.94 225 ARG A CA 1
ATOM 1653 C C . ARG A 1 225 ? 7.219 30.109 27.438 1 96.94 225 ARG A C 1
ATOM 1655 O O . ARG A 1 225 ? 7.273 29.875 26.234 1 96.94 225 ARG A O 1
ATOM 1662 N N . ARG A 1 226 ? 7.41 29.188 28.344 1 96.56 226 ARG A N 1
ATOM 1663 C CA . ARG A 1 226 ? 7.461 27.766 28.047 1 96.56 226 ARG A CA 1
ATOM 1664 C C . ARG A 1 226 ? 6.441 27 28.875 1 96.56 226 ARG A C 1
ATOM 1666 O O . ARG A 1 226 ? 6.465 27.062 30.109 1 96.56 226 ARG A O 1
ATOM 1673 N N . MET A 1 227 ? 5.566 26.438 28.188 1 96.56 227 MET A N 1
ATOM 1674 C CA . MET A 1 227 ? 4.605 25.578 28.875 1 96.56 227 MET A CA 1
ATOM 1675 C C . MET A 1 227 ? 5.027 24.109 28.781 1 96.56 227 MET A C 1
ATOM 1677 O O . MET A 1 227 ? 5.195 23.562 27.688 1 96.56 227 MET A O 1
ATOM 1681 N N . ARG A 1 228 ? 5.285 23.422 29.984 1 94.38 228 ARG A N 1
ATOM 1682 C CA . ARG A 1 228 ? 5.75 22.047 30.031 1 94.38 228 ARG A CA 1
ATOM 1683 C C . ARG A 1 228 ? 4.68 21.078 29.516 1 94.38 228 ARG A C 1
ATOM 1685 O O . ARG A 1 228 ? 3.486 21.312 29.734 1 94.38 228 ARG A O 1
ATOM 1692 N N . SER A 1 229 ? 5.098 20.125 28.75 1 94.31 229 SER A N 1
ATOM 1693 C CA . SER A 1 229 ? 4.191 19.062 28.344 1 94.31 229 SER A CA 1
ATOM 1694 C C . SER A 1 229 ? 3.729 18.234 29.531 1 94.31 229 SER A C 1
ATOM 1696 O O . SER A 1 229 ? 4.395 18.203 30.578 1 94.31 229 SER A O 1
ATOM 1698 N N . PHE A 1 230 ? 2.59 17.609 29.391 1 94.75 230 PHE A N 1
ATOM 1699 C CA . PHE A 1 230 ? 2.164 16.641 30.391 1 94.75 230 PHE A CA 1
ATOM 1700 C C . PHE A 1 230 ? 2.992 15.359 30.312 1 94.75 230 PHE A C 1
ATOM 1702 O O . PHE A 1 230 ? 3.299 14.891 29.203 1 94.75 230 PHE A O 1
ATOM 1709 N N . LYS A 1 231 ? 3.426 14.789 31.422 1 90.56 231 LYS A N 1
ATOM 1710 C CA . LYS A 1 231 ? 4.246 13.586 31.438 1 90.56 231 LYS A CA 1
ATOM 1711 C C . LYS A 1 231 ? 3.398 12.336 31.219 1 90.56 231 LYS A C 1
ATOM 1713 O O . LYS A 1 231 ? 2.555 12 32.062 1 90.56 231 LYS A O 1
ATOM 1718 N N . VAL A 1 232 ? 3.566 11.789 30.109 1 92.69 232 VAL A N 1
ATOM 1719 C CA . VAL A 1 232 ? 2.887 10.531 29.797 1 92.69 232 VAL A CA 1
ATOM 1720 C C . VAL A 1 232 ? 3.854 9.578 29.094 1 92.69 232 VAL A C 1
ATOM 1722 O O . VAL A 1 232 ? 4.91 10 28.609 1 92.69 232 VAL A O 1
ATOM 1725 N N . THR A 1 233 ? 3.619 8.258 29.109 1 94.31 233 THR A N 1
ATOM 1726 C CA . THR A 1 233 ? 4.398 7.27 28.375 1 94.31 233 THR A CA 1
ATOM 1727 C C . THR A 1 233 ? 3.809 7.035 26.984 1 94.31 233 THR A C 1
ATOM 1729 O O . THR A 1 233 ? 2.725 6.465 26.859 1 94.31 233 THR A O 1
ATOM 1732 N N . PRO A 1 234 ? 4.527 7.449 26.016 1 93.56 234 PRO A N 1
ATOM 1733 C CA . PRO A 1 234 ? 3.949 7.379 24.672 1 93.56 234 PRO A CA 1
ATOM 1734 C C . PRO A 1 234 ? 3.752 5.945 24.188 1 93.56 234 PRO A C 1
ATOM 1736 O O . PRO A 1 234 ? 4.582 5.074 24.469 1 93.56 234 PRO A O 1
ATOM 1739 N N . VAL A 1 235 ? 2.684 5.668 23.547 1 91.94 235 VAL A N 1
ATOM 1740 C CA . VAL A 1 235 ? 2.408 4.445 22.797 1 91.94 235 VAL A CA 1
ATOM 1741 C C . VAL A 1 235 ? 2.689 4.68 21.312 1 91.94 235 VAL A C 1
ATOM 1743 O O . VAL A 1 235 ? 3.365 3.875 20.672 1 91.94 235 VAL A O 1
ATOM 1746 N N . ASP A 1 236 ? 2.271 5.75 20.781 1 90.38 236 ASP A N 1
ATOM 1747 C CA . ASP A 1 236 ? 2.422 6.148 19.391 1 90.38 236 ASP A CA 1
ATOM 1748 C C . ASP A 1 236 ? 2.406 7.668 19.25 1 90.38 236 ASP A C 1
ATOM 1750 O O . ASP A 1 236 ? 1.382 8.312 19.5 1 90.38 236 ASP A O 1
ATOM 1754 N N . THR A 1 237 ? 3.477 8.227 18.766 1 89.94 237 THR A N 1
ATOM 1755 C CA . THR A 1 237 ? 3.6 9.68 18.734 1 89.94 237 THR A CA 1
ATOM 1756 C C . THR A 1 237 ? 3.078 10.234 17.422 1 89.94 237 THR A C 1
ATOM 1758 O O . THR A 1 237 ? 3.098 11.453 17.203 1 89.94 237 THR A O 1
ATOM 1761 N N . THR A 1 238 ? 2.582 9.375 16.531 1 89.38 238 THR A N 1
ATOM 1762 C CA . THR A 1 238 ? 2.094 9.797 15.219 1 89.38 238 THR A CA 1
ATOM 1763 C C . THR A 1 238 ? 0.893 10.727 15.367 1 89.38 238 THR A C 1
ATOM 1765 O O . THR A 1 238 ? -0.062 10.406 16.078 1 89.38 238 THR A O 1
ATOM 1768 N N . GLY A 1 239 ? 0.979 11.922 14.773 1 93.19 239 GLY A N 1
ATOM 1769 C CA . GLY A 1 239 ? -0.146 12.836 14.742 1 93.19 239 GLY A CA 1
ATOM 1770 C C . GLY A 1 239 ? -0.189 13.773 15.938 1 93.19 239 GLY A C 1
ATOM 1771 O O . GLY A 1 239 ? -1.101 14.594 16.047 1 93.19 239 GLY A O 1
ATOM 1772 N N . ALA A 1 240 ? 0.816 13.719 16.844 1 95.5 240 ALA A N 1
ATOM 1773 C CA . ALA A 1 240 ? 0.825 14.562 18.047 1 95.5 240 ALA A CA 1
ATOM 1774 C C . ALA A 1 240 ? 0.803 16.047 17.672 1 95.5 240 ALA A C 1
ATOM 1776 O O . ALA A 1 240 ? 0.039 16.812 18.25 1 95.5 240 ALA A O 1
ATOM 1777 N N . GLY A 1 241 ? 1.647 16.422 16.719 1 97 241 GLY A N 1
ATOM 1778 C CA . GLY A 1 241 ? 1.658 17.797 16.25 1 97 241 GLY A CA 1
ATOM 1779 C C . GLY A 1 241 ? 0.346 18.219 15.625 1 97 241 GLY A C 1
ATOM 1780 O O . GLY A 1 241 ? -0.121 19.344 15.852 1 97 241 GLY A O 1
ATOM 1781 N N . ASP A 1 242 ? -0.24 17.359 14.836 1 98.38 242 ASP A N 1
ATOM 1782 C CA . ASP A 1 242 ? -1.531 17.641 14.219 1 98.38 242 ASP A CA 1
ATOM 1783 C C . ASP A 1 242 ? -2.629 17.781 15.273 1 98.38 242 ASP A C 1
ATOM 1785 O O . ASP A 1 242 ? -3.529 18.609 15.133 1 98.38 242 ASP A O 1
ATOM 1789 N N . THR A 1 243 ? -2.551 16.922 16.266 1 98.62 243 THR A N 1
ATOM 1790 C CA . THR A 1 243 ? -3.5 17 17.359 1 98.62 243 THR A CA 1
ATOM 1791 C C . THR A 1 243 ? -3.393 18.359 18.062 1 98.62 243 THR A C 1
ATOM 1793 O O . THR A 1 243 ? -4.406 18.984 18.359 1 98.62 243 THR A O 1
ATOM 1796 N N . PHE A 1 244 ? -2.168 18.797 18.344 1 98.69 244 PHE A N 1
ATOM 1797 C CA . PHE A 1 244 ? -1.943 20.094 18.953 1 98.69 244 PHE A CA 1
ATOM 1798 C C . PHE A 1 244 ? -2.602 21.203 18.125 1 98.69 244 PHE A C 1
ATOM 1800 O O . PHE A 1 244 ? -3.328 22.031 18.672 1 98.69 244 PHE A O 1
ATOM 1807 N N . ASN A 1 245 ? -2.355 21.172 16.828 1 98.81 245 ASN A N 1
ATOM 1808 C CA . ASN A 1 245 ? -2.867 22.219 15.945 1 98.81 245 ASN A CA 1
ATOM 1809 C C . ASN A 1 245 ? -4.391 22.25 15.938 1 98.81 245 ASN A C 1
ATOM 1811 O O . ASN A 1 245 ? -4.996 23.312 16.016 1 98.81 245 ASN A O 1
ATOM 1815 N N . GLY A 1 246 ? -4.996 21.062 15.812 1 98.88 246 GLY A N 1
ATOM 1816 C CA . GLY A 1 246 ? -6.449 21 15.859 1 98.88 246 GLY A CA 1
ATOM 1817 C C . GLY A 1 246 ? -7.027 21.5 17.172 1 98.88 246 GLY A C 1
ATOM 1818 O O . GLY A 1 246 ? -8.023 22.219 17.172 1 98.88 246 GLY A O 1
ATOM 1819 N N . ALA A 1 247 ? -6.395 21.125 18.25 1 98.81 247 ALA A N 1
ATOM 1820 C CA . ALA A 1 247 ? -6.848 21.531 19.578 1 98.81 247 ALA A CA 1
ATOM 1821 C C . ALA A 1 247 ? -6.652 23.031 19.797 1 98.81 247 ALA A C 1
ATOM 1823 O O . ALA A 1 247 ? -7.543 23.703 20.312 1 98.81 247 ALA A O 1
ATOM 1824 N N . PHE A 1 248 ? -5.496 23.516 19.422 1 98.75 248 PHE A N 1
ATOM 1825 C CA . PHE A 1 248 ? -5.211 24.938 19.516 1 98.75 248 PHE A CA 1
ATOM 1826 C C . PHE A 1 248 ? -6.234 25.75 18.734 1 98.75 248 PHE A C 1
ATOM 1828 O O . PHE A 1 248 ? -6.824 26.688 19.266 1 98.75 248 PHE A O 1
ATOM 1835 N N . ALA A 1 249 ? -6.484 25.344 17.516 1 98.88 249 ALA A N 1
ATOM 1836 C CA . ALA A 1 249 ? -7.441 26.031 16.656 1 98.88 249 ALA A CA 1
ATOM 1837 C C . ALA A 1 249 ? -8.836 26.016 17.266 1 98.88 249 ALA A C 1
ATOM 1839 O O . ALA A 1 249 ? -9.531 27.047 17.25 1 98.88 249 ALA A O 1
ATOM 1840 N N . THR A 1 250 ? -9.211 24.875 17.75 1 98.81 250 THR A N 1
ATOM 1841 C CA . THR A 1 250 ? -10.539 24.734 18.344 1 98.81 250 THR A CA 1
ATOM 1842 C C . THR A 1 250 ? -10.695 25.656 19.547 1 98.81 250 THR A C 1
ATOM 1844 O O . THR A 1 250 ? -11.727 26.312 19.719 1 98.81 250 THR A O 1
ATOM 1847 N N . ALA A 1 251 ? -9.68 25.719 20.406 1 98.62 251 ALA A N 1
ATOM 1848 C CA . ALA A 1 251 ? -9.711 26.625 21.562 1 98.62 251 ALA A CA 1
ATOM 1849 C C . ALA A 1 251 ? -9.812 28.078 21.109 1 98.62 251 ALA A C 1
ATOM 1851 O O . ALA A 1 251 ? -10.602 28.844 21.672 1 98.62 251 ALA A O 1
ATOM 1852 N N . ILE A 1 252 ? -9.055 28.453 20.109 1 98.5 252 ILE A N 1
ATOM 1853 C CA . ILE A 1 252 ? -9.016 29.828 19.609 1 98.5 252 ILE A CA 1
ATOM 1854 C C . ILE A 1 252 ? -10.398 30.234 19.109 1 98.5 252 ILE A C 1
ATOM 1856 O O . ILE A 1 252 ? -10.898 31.312 19.438 1 98.5 252 ILE A O 1
ATOM 1860 N N . VAL A 1 253 ? -11.086 29.375 18.359 1 98.31 253 VAL A N 1
ATOM 1861 C CA . VAL A 1 253 ? -12.367 29.734 17.75 1 98.31 253 VAL A CA 1
ATOM 1862 C C . VAL A 1 253 ? -13.461 29.719 18.812 1 98.31 253 VAL A C 1
ATOM 1864 O O . VAL A 1 253 ? -14.57 30.203 18.594 1 98.31 253 VAL A O 1
ATOM 1867 N N . ASN A 1 254 ? -13.109 29.172 19.938 1 97.69 254 ASN A N 1
ATOM 1868 C CA . ASN A 1 254 ? -14.016 29.234 21.078 1 97.69 254 ASN A CA 1
ATOM 1869 C C . ASN A 1 254 ? -13.617 30.359 22.031 1 97.69 254 ASN A C 1
ATOM 1871 O O . ASN A 1 254 ? -13.922 30.297 23.234 1 97.69 254 ASN A O 1
ATOM 1875 N N . ASN A 1 255 ? -12.836 31.25 21.625 1 97.31 255 ASN A N 1
ATOM 1876 C CA . ASN A 1 255 ? -12.516 32.531 22.25 1 97.31 255 ASN A CA 1
ATOM 1877 C C . ASN A 1 255 ? -11.617 32.344 23.469 1 97.31 255 ASN A C 1
ATOM 1879 O O . ASN A 1 255 ? -11.766 33.062 24.469 1 97.31 255 ASN A O 1
ATOM 1883 N N . LYS A 1 256 ? -10.828 31.375 23.469 1 97.38 256 LYS A N 1
ATOM 1884 C CA . LYS A 1 256 ? -9.828 31.219 24.516 1 97.38 256 LYS A CA 1
ATOM 1885 C C . LYS A 1 256 ? -8.594 32.062 24.234 1 97.38 256 LYS A C 1
ATOM 1887 O O . LYS A 1 256 ? -8.359 32.469 23.109 1 97.38 256 LYS A O 1
ATOM 1892 N N . THR A 1 257 ? -7.879 32.438 25.312 1 97.31 257 THR A N 1
ATOM 1893 C CA . THR A 1 257 ? -6.613 33.125 25.172 1 97.31 257 THR A CA 1
ATOM 1894 C C . THR A 1 257 ? -5.547 32.219 24.578 1 97.31 257 THR A C 1
ATOM 1896 O O . THR A 1 257 ? -5.727 31 24.516 1 97.31 257 THR A O 1
ATOM 1899 N N . ILE A 1 258 ? -4.457 32.781 24.156 1 97.88 258 ILE A N 1
ATOM 1900 C CA . ILE A 1 258 ? -3.357 32 23.594 1 97.88 258 ILE A CA 1
ATOM 1901 C C . ILE A 1 258 ? -2.836 31.016 24.641 1 97.88 258 ILE A C 1
ATOM 1903 O O . ILE A 1 258 ? -2.6 29.844 24.344 1 97.88 258 ILE A O 1
ATOM 1907 N N . GLU A 1 259 ? -2.73 31.516 25.859 1 97.56 259 GLU A N 1
ATOM 1908 C CA . GLU A 1 259 ? -2.252 30.656 26.938 1 97.56 259 GLU A CA 1
ATOM 1909 C C . GLU A 1 259 ? -3.176 29.469 27.156 1 97.56 259 GLU A C 1
ATOM 1911 O O . GLU A 1 259 ? -2.711 28.328 27.281 1 97.56 259 GLU A O 1
ATOM 1916 N N . GLU A 1 260 ? -4.457 29.719 27.156 1 97.75 260 GLU A N 1
ATOM 1917 C CA . GLU A 1 260 ? -5.438 28.656 27.328 1 97.75 260 GLU A CA 1
ATOM 1918 C C . GLU A 1 260 ? -5.41 27.688 26.156 1 97.75 260 GLU A C 1
ATOM 1920 O O . GLU A 1 260 ? -5.555 26.484 26.328 1 97.75 260 GLU A O 1
ATOM 1925 N N . ALA A 1 261 ? -5.262 28.266 24.938 1 98.44 261 ALA A N 1
ATOM 1926 C CA . ALA A 1 261 ? -5.227 27.453 23.719 1 98.44 261 ALA A CA 1
ATOM 1927 C C . ALA A 1 261 ? -3.994 26.547 23.703 1 98.44 261 ALA A C 1
ATOM 1929 O O . ALA A 1 261 ? -4.074 25.391 23.312 1 98.44 261 ALA A O 1
ATOM 1930 N N . VAL A 1 262 ? -2.855 27.078 24.141 1 98.38 262 VAL A N 1
ATOM 1931 C CA . VAL A 1 262 ? -1.618 26.312 24.219 1 98.38 262 VAL A CA 1
ATOM 1932 C C . VAL A 1 262 ? -1.766 25.188 25.25 1 98.38 262 VAL A C 1
ATOM 1934 O O . VAL A 1 262 ? -1.377 24.047 25 1 98.38 262 VAL A O 1
ATOM 1937 N N . HIS A 1 263 ? -2.369 25.547 26.359 1 97.94 263 HIS A N 1
ATOM 1938 C CA . HIS A 1 263 ? -2.602 24.562 27.406 1 97.94 263 HIS A CA 1
ATOM 1939 C C . HIS A 1 263 ? -3.5 23.438 26.922 1 97.94 263 HIS A C 1
ATOM 1941 O O . HIS A 1 263 ? -3.215 22.266 27.156 1 97.94 263 HIS A O 1
ATOM 1947 N N . TYR A 1 264 ? -4.543 23.797 26.25 1 98.12 264 TYR A N 1
ATOM 1948 C CA . TYR A 1 264 ? -5.492 22.828 25.703 1 98.12 264 TYR A CA 1
ATOM 1949 C C . TYR A 1 264 ? -4.832 21.953 24.656 1 98.12 264 TYR A C 1
ATOM 1951 O O . TYR A 1 264 ? -5.023 20.734 24.641 1 98.12 264 TYR A O 1
ATOM 1959 N N . GLY A 1 265 ? -4.066 22.578 23.734 1 98.38 265 GLY A N 1
ATOM 1960 C CA . GLY A 1 265 ? -3.328 21.828 22.719 1 98.38 265 GLY A CA 1
ATOM 1961 C C . GLY A 1 265 ? -2.35 20.828 23.297 1 98.38 265 GLY A C 1
ATOM 1962 O O . GLY A 1 265 ? -2.26 19.688 22.844 1 98.38 265 GLY A O 1
ATOM 1963 N N . ASN A 1 266 ? -1.646 21.203 24.359 1 97.44 266 ASN A N 1
ATOM 1964 C CA . ASN A 1 266 ? -0.706 20.344 25.047 1 97.44 266 ASN A CA 1
ATOM 1965 C C . ASN A 1 266 ? -1.404 19.125 25.641 1 97.44 266 ASN A C 1
ATOM 1967 O O . ASN A 1 266 ? -0.9 18 25.547 1 97.44 266 ASN A O 1
ATOM 1971 N N . ALA A 1 267 ? -2.479 19.406 26.234 1 97.69 267 ALA A N 1
ATOM 1972 C CA . ALA A 1 267 ? -3.236 18.312 26.859 1 97.69 267 ALA A CA 1
ATOM 1973 C C . ALA A 1 267 ? -3.732 17.328 25.812 1 97.69 267 ALA A C 1
ATOM 1975 O O . ALA A 1 267 ? -3.619 16.109 26 1 97.69 267 ALA A O 1
ATOM 1976 N N . ALA A 1 268 ? -4.289 17.859 24.734 1 98.38 268 ALA A N 1
ATOM 1977 C CA . ALA A 1 268 ? -4.801 17 23.672 1 98.38 268 ALA A CA 1
ATOM 1978 C C . ALA A 1 268 ? -3.684 16.172 23.047 1 98.38 268 ALA A C 1
ATOM 1980 O O . ALA A 1 268 ? -3.855 14.969 22.812 1 98.38 268 ALA A O 1
ATOM 1981 N N . ALA A 1 269 ? -2.533 16.797 22.781 1 97.81 269 ALA A N 1
ATOM 1982 C CA . ALA A 1 269 ? -1.392 16.094 22.203 1 97.81 269 ALA A CA 1
ATOM 1983 C C . ALA A 1 269 ? -0.899 14.992 23.141 1 97.81 269 ALA A C 1
ATOM 1985 O O . ALA A 1 269 ? -0.573 13.891 22.688 1 97.81 269 ALA A O 1
ATOM 1986 N N . ALA A 1 270 ? -0.85 15.258 24.406 1 96.75 270 ALA A N 1
ATOM 1987 C CA . ALA A 1 270 ? -0.423 14.273 25.391 1 96.75 270 ALA A CA 1
ATOM 1988 C C . ALA A 1 270 ? -1.35 13.055 25.391 1 96.75 270 ALA A C 1
ATOM 1990 O O . ALA A 1 270 ? -0.891 11.922 25.516 1 96.75 270 ALA A O 1
ATOM 1991 N N . LEU A 1 271 ? -2.607 13.312 25.281 1 97.44 271 LEU A N 1
ATOM 1992 C CA . LEU A 1 271 ? -3.592 12.234 25.266 1 97.44 271 LEU A CA 1
ATOM 1993 C C . LEU A 1 271 ? -3.48 11.406 23.984 1 97.44 271 LEU A C 1
ATOM 1995 O O . LEU A 1 271 ? -3.65 10.188 24.016 1 97.44 271 LEU A O 1
ATOM 1999 N N . SER A 1 272 ? -3.211 12.109 22.859 1 97.38 272 SER A N 1
ATOM 2000 C CA . SER A 1 272 ? -3.199 11.438 21.562 1 97.38 272 SER A CA 1
ATOM 2001 C C . SER A 1 272 ? -2.102 10.383 21.5 1 97.38 272 SER A C 1
ATOM 2003 O O . SER A 1 272 ? -2.254 9.367 20.828 1 97.38 272 SER A O 1
ATOM 2005 N N . ILE A 1 273 ? -0.963 10.586 22.188 1 96 273 ILE A N 1
ATOM 2006 C CA . ILE A 1 273 ? 0.186 9.695 22.047 1 96 273 ILE A CA 1
ATOM 2007 C C . ILE A 1 273 ? 0.034 8.492 22.969 1 96 273 ILE A C 1
ATOM 2009 O O . ILE A 1 273 ? 0.898 7.617 23 1 96 273 ILE A O 1
ATOM 2013 N N . LEU A 1 274 ? -1.069 8.391 23.703 1 95.62 274 LEU A N 1
ATOM 2014 C CA . LEU A 1 274 ? -1.363 7.254 24.562 1 95.62 274 LEU A CA 1
ATOM 2015 C C . LEU A 1 274 ? -2.076 6.152 23.781 1 95.62 274 LEU A C 1
ATOM 2017 O O . LEU A 1 274 ? -2.232 5.035 24.281 1 95.62 274 LEU A O 1
ATOM 2021 N N . LYS A 1 275 ? -2.506 6.477 22.625 1 92.25 275 LYS A N 1
ATOM 2022 C CA . LYS A 1 275 ? -3.285 5.551 21.812 1 92.25 275 LYS A CA 1
ATOM 2023 C C . LYS A 1 275 ? -2.627 5.324 20.453 1 92.25 275 LYS A C 1
ATOM 2025 O O . LYS A 1 275 ? -1.849 6.16 19.984 1 92.25 275 LYS A O 1
ATOM 2030 N N . LEU A 1 276 ? -3 4.25 19.859 1 88.12 276 LEU A N 1
ATOM 2031 C CA . LEU A 1 276 ? -2.443 3.918 18.547 1 88.12 276 LEU A CA 1
ATOM 2032 C C . LEU A 1 276 ? -3.137 4.711 17.438 1 88.12 276 LEU A C 1
ATOM 2034 O O . LEU A 1 276 ? -4.359 4.867 17.453 1 88.12 276 LEU A O 1
ATOM 2038 N N . GLY A 1 277 ? -2.266 5.141 16.484 1 88.44 277 GLY A N 1
ATOM 2039 C CA . GLY A 1 277 ? -2.822 5.773 15.297 1 88.44 277 GLY A CA 1
ATOM 2040 C C . GLY A 1 277 ? -2.904 7.285 15.414 1 88.44 277 GLY A C 1
ATOM 2041 O O . GLY A 1 277 ? -3.121 7.816 16.5 1 88.44 277 GLY A O 1
ATOM 2042 N N . ALA A 1 278 ? -2.854 7.941 14.266 1 91.88 278 ALA A N 1
ATOM 2043 C CA . ALA A 1 278 ? -2.939 9.398 14.242 1 91.88 278 ALA A CA 1
ATOM 2044 C C . ALA A 1 278 ? -4.367 9.867 14.516 1 91.88 278 ALA A C 1
ATOM 2046 O O . ALA A 1 278 ? -4.695 10.258 15.641 1 91.88 278 ALA A O 1
ATOM 2047 N N . GLN A 1 279 ? -5.293 9.633 13.609 1 96.38 279 GLN A N 1
ATOM 2048 C CA . GLN A 1 279 ? -6.66 10.133 13.719 1 96.38 279 GLN A CA 1
ATOM 2049 C C . GLN A 1 279 ? -7.445 9.352 14.766 1 96.38 279 GLN A C 1
ATOM 2051 O O . GLN A 1 279 ? -8.156 9.945 15.586 1 96.38 279 GLN A O 1
ATOM 2056 N N . GLU A 1 280 ? -7.25 8.047 14.82 1 93.25 280 GLU A N 1
ATOM 2057 C CA . GLU A 1 280 ? -7.98 7.195 15.758 1 93.25 280 GLU A CA 1
ATOM 2058 C C . GLU A 1 280 ? -7.578 7.484 17.203 1 93.25 280 GLU A C 1
ATOM 2060 O O . GLU A 1 280 ? -8.406 7.418 18.109 1 93.25 280 GLU A O 1
ATOM 2065 N N . GLY A 1 281 ? -6.371 7.84 17.375 1 94.69 281 GLY A N 1
ATOM 2066 C CA . GLY A 1 281 ? -5.855 8.039 18.719 1 94.69 281 GLY A CA 1
ATOM 2067 C C . GLY A 1 281 ? -6.152 9.422 19.281 1 94.69 281 GLY A C 1
ATOM 2068 O O . GLY A 1 281 ? -5.941 9.672 20.469 1 94.69 281 GLY A O 1
ATOM 2069 N N . MET A 1 282 ? -6.691 10.305 18.5 1 98.19 282 MET A N 1
ATOM 2070 C CA . MET A 1 282 ? -6.953 11.672 18.922 1 98.19 282 MET A CA 1
ATOM 2071 C C . MET A 1 282 ? -8.094 11.727 19.938 1 98.19 282 MET A C 1
ATOM 2073 O O . MET A 1 282 ? -9.07 10.984 19.812 1 98.19 282 MET A O 1
ATOM 2077 N N . PRO A 1 283 ? -8.008 12.586 20.938 1 98.44 283 PRO A N 1
ATOM 2078 C CA . PRO A 1 283 ? -8.992 12.609 22.016 1 98.44 283 PRO A CA 1
ATOM 2079 C C . PRO A 1 283 ? -10.25 13.391 21.641 1 98.44 283 PRO A C 1
ATOM 2081 O O . PRO A 1 283 ? -10.219 14.219 20.734 1 98.44 283 PRO A O 1
ATOM 2084 N N . THR A 1 284 ? -11.305 13.086 22.391 1 98.44 284 THR A N 1
ATOM 2085 C CA . THR A 1 284 ? -12.516 13.898 22.359 1 98.44 284 THR A CA 1
ATOM 2086 C C . THR A 1 284 ? -12.422 15.062 23.344 1 98.44 284 THR A C 1
ATOM 2088 O O . THR A 1 284 ? -11.539 15.078 24.203 1 98.44 284 THR A O 1
ATOM 2091 N N . ALA A 1 285 ? -13.352 16.016 23.188 1 98.25 285 ALA A N 1
ATOM 2092 C CA . ALA A 1 285 ? -13.414 17.156 24.109 1 98.25 285 ALA A CA 1
ATOM 2093 C C . ALA A 1 285 ? -13.609 16.672 25.547 1 98.25 285 ALA A C 1
ATOM 2095 O O . ALA A 1 285 ? -12.992 17.219 26.469 1 98.25 285 ALA A O 1
ATOM 2096 N N . ALA A 1 286 ? -14.406 15.641 25.703 1 98.25 286 ALA A N 1
ATOM 2097 C CA . ALA A 1 286 ? -14.688 15.109 27.031 1 98.25 286 ALA A CA 1
ATOM 2098 C C . ALA A 1 286 ? -13.43 14.5 27.641 1 98.25 286 ALA A C 1
ATOM 2100 O O . ALA A 1 286 ? -13.188 14.656 28.844 1 98.25 286 ALA A O 1
ATOM 2101 N N . GLU A 1 287 ? -12.695 13.805 26.875 1 98.12 287 GLU A N 1
ATOM 2102 C CA . GLU A 1 287 ? -11.461 13.188 27.359 1 98.12 287 GLU A CA 1
ATOM 2103 C C . GLU A 1 287 ? -10.453 14.25 27.797 1 98.12 287 GLU A C 1
ATOM 2105 O O . GLU A 1 287 ? -9.773 14.086 28.812 1 98.12 287 GLU A O 1
ATOM 2110 N N . VAL A 1 288 ? -10.344 15.328 27.016 1 98.25 288 VAL A N 1
ATOM 2111 C CA . VAL A 1 288 ? -9.414 16.391 27.359 1 98.25 288 VAL A CA 1
ATOM 2112 C C . VAL A 1 288 ? -9.852 17.078 28.656 1 98.25 288 VAL A C 1
ATOM 2114 O O . VAL A 1 288 ? -9.031 17.375 29.531 1 98.25 288 VAL A O 1
ATOM 2117 N N . THR A 1 289 ? -11.117 17.359 28.766 1 97.19 289 THR A N 1
ATOM 2118 C CA . THR A 1 289 ? -11.648 17.984 29.969 1 97.19 289 THR A CA 1
ATOM 2119 C C . THR A 1 289 ? -11.352 17.141 31.203 1 97.19 289 THR A C 1
ATOM 2121 O O . THR A 1 289 ? -10.906 17.656 32.219 1 97.19 289 THR A O 1
ATOM 2124 N N . ALA A 1 290 ? -11.578 15.836 31.078 1 97.19 290 ALA A N 1
ATOM 2125 C CA . ALA A 1 290 ? -11.312 14.922 32.188 1 97.19 290 ALA A CA 1
ATOM 2126 C C . ALA A 1 290 ? -9.828 14.883 32.531 1 97.19 290 ALA A C 1
ATOM 2128 O O . ALA A 1 290 ? -9.453 14.859 33.688 1 97.19 290 ALA A O 1
ATOM 2129 N N . PHE A 1 291 ? -9.031 14.836 31.547 1 97.19 291 PHE A N 1
ATOM 2130 C CA . PHE A 1 291 ? -7.578 14.797 31.703 1 97.19 291 PHE A CA 1
ATOM 2131 C C . PHE A 1 291 ? -7.078 16.031 32.438 1 97.19 291 PHE A C 1
ATOM 2133 O O . PHE A 1 291 ? -6.238 15.914 33.344 1 97.19 291 PHE A O 1
ATOM 2140 N N . LEU A 1 292 ? -7.617 17.219 32.125 1 95.81 292 LEU A N 1
ATOM 2141 C CA . LEU A 1 292 ? -7.203 18.484 32.719 1 95.81 292 LEU A CA 1
ATOM 2142 C C . LEU A 1 292 ? -7.754 18.609 34.125 1 95.81 292 LEU A C 1
ATOM 2144 O O . LEU A 1 292 ? -7.117 19.219 35 1 95.81 292 LEU A O 1
ATOM 2148 N N . ALA A 1 293 ? -8.906 18.062 34.344 1 93.88 293 ALA A N 1
ATOM 2149 C CA . ALA A 1 293 ? -9.516 18.109 35.688 1 93.88 293 ALA A CA 1
ATOM 2150 C C . ALA A 1 293 ? -8.719 17.281 36.688 1 93.88 293 ALA A C 1
ATOM 2152 O O . ALA A 1 293 ? -8.633 17.641 37.875 1 93.88 293 ALA A O 1
ATOM 2153 N N . GLU A 1 294 ? -8.133 16.266 36.25 1 90.62 294 GLU A N 1
ATOM 2154 C CA . GLU A 1 294 ? -7.367 15.375 37.125 1 90.62 294 GLU A CA 1
ATOM 2155 C C . GLU A 1 294 ? -5.996 15.961 37.438 1 90.62 294 GLU A C 1
ATOM 2157 O O . GLU A 1 294 ? -5.324 15.5 38.375 1 90.62 294 GLU A O 1
ATOM 2162 N N . ARG A 1 295 ? -5.555 16.906 36.781 1 85.25 295 ARG A N 1
ATOM 2163 C CA . ARG A 1 295 ? -4.191 17.422 36.938 1 85.25 295 ARG A CA 1
ATOM 2164 C C . ARG A 1 295 ? -4.195 18.875 37.375 1 85.25 295 ARG A C 1
ATOM 2166 O O . ARG A 1 295 ? -3.158 19.547 37.344 1 85.25 295 ARG A O 1
ATOM 2173 N N . SER A 1 296 ? -5.445 19.406 37.469 1 69.31 296 SER A N 1
ATOM 2174 C CA . SER A 1 296 ? -5.574 20.719 38.062 1 69.31 296 SER A CA 1
ATOM 2175 C C . SER A 1 296 ? -5.469 20.656 39.594 1 69.31 296 SER A C 1
ATOM 2177 O O . SER A 1 296 ? -5.824 19.641 40.188 1 69.31 296 SER A O 1
ATOM 2179 N N . MET B 1 1 ? -15.867 -30.172 -19.547 1 73.44 1 MET B N 1
ATOM 2180 C CA . MET B 1 1 ? -14.562 -30.312 -20.203 1 73.44 1 MET B CA 1
ATOM 2181 C C . MET B 1 1 ? -13.82 -28.969 -20.203 1 73.44 1 MET B C 1
ATOM 2183 O O . MET B 1 1 ? -14.445 -27.922 -20.312 1 73.44 1 MET B O 1
ATOM 2187 N N . ASN B 1 2 ? -12.773 -28.625 -19.5 1 93.88 2 ASN B N 1
ATOM 2188 C CA . ASN B 1 2 ? -11.797 -27.547 -19.406 1 93.88 2 ASN B CA 1
ATOM 2189 C C . ASN B 1 2 ? -11.93 -26.797 -18.094 1 93.88 2 ASN B C 1
ATOM 2191 O O . ASN B 1 2 ? -11.742 -25.578 -18.047 1 93.88 2 ASN B O 1
ATOM 2195 N N . ASN B 1 3 ? -12.438 -27.609 -17.125 1 98.06 3 ASN B N 1
ATOM 2196 C CA . ASN B 1 3 ? -12.602 -27.062 -15.781 1 98.06 3 ASN B CA 1
ATOM 2197 C C . ASN B 1 3 ? -11.289 -27.109 -15 1 98.06 3 ASN B C 1
ATOM 2199 O O . ASN B 1 3 ? -10.766 -28.188 -14.719 1 98.06 3 ASN B O 1
ATOM 2203 N N . ILE B 1 4 ? -10.828 -25.953 -14.648 1 98.88 4 ILE B N 1
ATOM 2204 C CA . ILE B 1 4 ? -9.617 -25.844 -13.852 1 98.88 4 ILE B CA 1
ATOM 2205 C C . ILE B 1 4 ? -9.945 -25.219 -12.492 1 98.88 4 ILE B C 1
ATOM 2207 O O . ILE B 1 4 ? -10.68 -24.234 -12.422 1 98.88 4 ILE B O 1
ATOM 2211 N N . VAL B 1 5 ? -9.531 -25.844 -11.445 1 98.94 5 VAL B N 1
ATOM 2212 C CA . VAL B 1 5 ? -9.594 -25.25 -10.117 1 98.94 5 VAL B CA 1
ATOM 2213 C C . VAL B 1 5 ? -8.203 -24.781 -9.688 1 98.94 5 VAL B C 1
ATOM 2215 O O . VAL B 1 5 ? -7.23 -25.547 -9.773 1 98.94 5 VAL B O 1
ATOM 2218 N N . VAL B 1 6 ? -8.109 -23.547 -9.344 1 98.94 6 VAL B N 1
ATOM 2219 C CA . VAL B 1 6 ? -6.863 -23 -8.805 1 98.94 6 VAL B CA 1
ATOM 2220 C C . VAL B 1 6 ? -6.996 -22.812 -7.301 1 98.94 6 VAL B C 1
ATOM 2222 O O . VAL B 1 6 ? -7.918 -22.141 -6.832 1 98.94 6 VAL B O 1
ATOM 2225 N N . ILE B 1 7 ? -6.152 -23.453 -6.559 1 98.94 7 ILE B N 1
ATOM 2226 C CA . ILE B 1 7 ? -6.066 -23.266 -5.117 1 98.94 7 ILE B CA 1
ATOM 2227 C C . ILE B 1 7 ? -4.793 -22.5 -4.77 1 98.94 7 ILE B C 1
ATOM 2229 O O . ILE B 1 7 ? -3.686 -23.016 -4.938 1 98.94 7 ILE B O 1
ATOM 2233 N N . GLY B 1 8 ? -5.008 -21.266 -4.285 1 98.75 8 GLY B N 1
ATOM 2234 C CA . GLY B 1 8 ? -3.758 -20.562 -4.062 1 98.75 8 GLY B CA 1
ATOM 2235 C C . GLY B 1 8 ? -3.957 -19.125 -3.623 1 98.75 8 GLY B C 1
ATOM 2236 O O . GLY B 1 8 ? -4.977 -18.797 -3.016 1 98.75 8 GLY B O 1
ATOM 2237 N N . SER B 1 9 ? -2.904 -18.359 -3.824 1 98.75 9 SER B N 1
ATOM 2238 C CA . SER B 1 9 ? -2.828 -17 -3.277 1 98.75 9 SER B CA 1
ATOM 2239 C C . SER B 1 9 ? -3.584 -16.016 -4.152 1 98.75 9 SER B C 1
ATOM 2241 O O . SER B 1 9 ? -3.609 -16.141 -5.379 1 98.75 9 SER B O 1
ATOM 2243 N N . CYS B 1 10 ? -4.191 -15.094 -3.516 1 98.12 10 CYS B N 1
ATOM 2244 C CA . CYS B 1 10 ? -4.766 -13.859 -4.047 1 98.12 10 CYS B CA 1
ATOM 2245 C C . CYS B 1 10 ? -4.281 -12.648 -3.258 1 98.12 10 CYS B C 1
ATOM 2247 O O . CYS B 1 10 ? -4.461 -12.586 -2.041 1 98.12 10 CYS B O 1
ATOM 2249 N N . ASN B 1 11 ? -3.627 -11.773 -3.924 1 97.56 11 ASN B N 1
ATOM 2250 C CA . ASN B 1 11 ? -3.188 -10.617 -3.15 1 97.56 11 ASN B CA 1
ATOM 2251 C C . ASN B 1 11 ? -3.123 -9.359 -4.012 1 97.56 11 ASN B C 1
ATOM 2253 O O . ASN B 1 11 ? -3.512 -9.375 -5.18 1 97.56 11 ASN B O 1
ATOM 2257 N N . ILE B 1 12 ? -2.865 -8.211 -3.412 1 97.81 12 ILE B N 1
ATOM 2258 C CA . ILE B 1 12 ? -2.664 -6.934 -4.082 1 97.81 12 ILE B CA 1
ATOM 2259 C C . ILE B 1 12 ? -1.181 -6.574 -4.07 1 97.81 12 ILE B C 1
ATOM 2261 O O . ILE B 1 12 ? -0.52 -6.668 -3.035 1 97.81 12 ILE B O 1
ATOM 2265 N N . ASP B 1 13 ? -0.721 -6.27 -5.242 1 97.38 13 ASP B N 1
ATOM 2266 C CA . ASP B 1 13 ? 0.635 -5.75 -5.387 1 97.38 13 ASP B CA 1
ATOM 2267 C C . ASP B 1 13 ? 0.644 -4.223 -5.348 1 97.38 13 ASP B C 1
ATOM 2269 O O . ASP B 1 13 ? -0.015 -3.57 -6.16 1 97.38 13 ASP B O 1
ATOM 2273 N N . ILE B 1 14 ? 1.358 -3.688 -4.402 1 97.19 14 ILE B N 1
ATOM 2274 C CA . ILE B 1 14 ? 1.507 -2.244 -4.266 1 97.19 14 ILE B CA 1
ATOM 2275 C C . ILE B 1 14 ? 2.928 -1.833 -4.641 1 97.19 14 ILE B C 1
ATOM 2277 O O . ILE B 1 14 ? 3.863 -2.02 -3.861 1 97.19 14 ILE B O 1
ATOM 2281 N N . THR B 1 15 ? 3.055 -1.208 -5.797 1 96.44 15 THR B N 1
ATOM 2282 C CA . THR B 1 15 ? 4.363 -0.831 -6.32 1 96.44 15 THR B CA 1
ATOM 2283 C C . THR B 1 15 ? 4.57 0.678 -6.227 1 96.44 15 THR B C 1
ATOM 2285 O O . THR B 1 15 ? 3.789 1.452 -6.785 1 96.44 15 THR B O 1
ATOM 2288 N N . VAL B 1 16 ? 5.57 1.045 -5.543 1 97.38 16 VAL B N 1
ATOM 2289 C CA . VAL B 1 16 ? 5.934 2.451 -5.414 1 97.38 16 VAL B CA 1
ATOM 2290 C C . VAL B 1 16 ? 7.254 2.711 -6.137 1 97.38 16 VAL B C 1
ATOM 2292 O O . VAL B 1 16 ? 8.219 1.963 -5.969 1 97.38 16 VAL B O 1
ATOM 2295 N N . LEU B 1 17 ? 7.242 3.713 -6.965 1 96.94 17 LEU B N 1
ATOM 2296 C CA . LEU B 1 17 ? 8.453 4.145 -7.66 1 96.94 17 LEU B CA 1
ATOM 2297 C C . LEU B 1 17 ? 9.109 5.309 -6.922 1 96.94 17 LEU B C 1
ATOM 2299 O O . LEU B 1 17 ? 8.438 6.258 -6.523 1 96.94 17 LEU B O 1
ATOM 2303 N N . ALA B 1 18 ? 10.406 5.246 -6.707 1 97.38 18 ALA B N 1
ATOM 2304 C CA . ALA B 1 18 ? 11.195 6.305 -6.074 1 97.38 18 ALA B CA 1
ATOM 2305 C C . ALA B 1 18 ? 12.602 6.367 -6.66 1 97.38 18 ALA B C 1
ATOM 2307 O O . ALA B 1 18 ? 13.047 5.426 -7.32 1 97.38 18 ALA B O 1
ATOM 2308 N N . S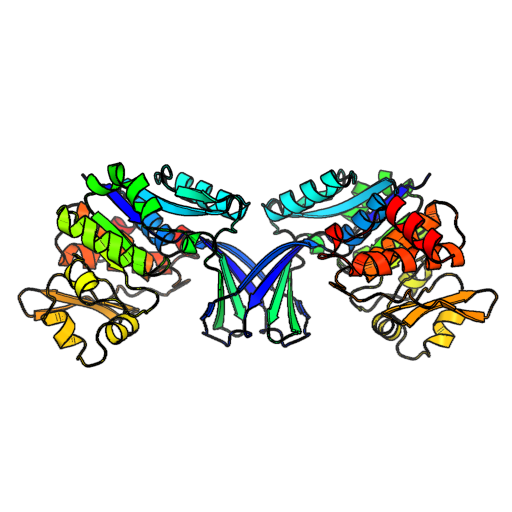ER B 1 19 ? 13.258 7.523 -6.484 1 96.5 19 SER B N 1
ATOM 2309 C CA . SER B 1 19 ? 14.609 7.684 -7.012 1 96.5 19 SER B CA 1
ATOM 2310 C C . SER B 1 19 ? 15.602 6.812 -6.258 1 96.5 19 SER B C 1
ATOM 2312 O O . SER B 1 19 ? 16.625 6.395 -6.82 1 96.5 19 SER B O 1
ATOM 2314 N N . LYS B 1 20 ? 15.344 6.551 -5.016 1 95.81 20 LYS B N 1
ATOM 2315 C CA . LYS B 1 20 ? 16.172 5.715 -4.16 1 95.81 20 LYS B CA 1
ATOM 2316 C C . LYS B 1 20 ? 15.352 5.051 -3.062 1 95.81 20 LYS B C 1
ATOM 2318 O O . LYS B 1 20 ? 14.188 5.395 -2.861 1 95.81 20 LYS B O 1
ATOM 2323 N N . ARG B 1 21 ? 15.938 4.012 -2.443 1 94.75 21 ARG B N 1
ATOM 2324 C CA . ARG B 1 21 ? 15.344 3.447 -1.235 1 94.75 21 ARG B CA 1
ATOM 2325 C C . ARG B 1 21 ? 15.625 4.332 -0.024 1 94.75 21 ARG B C 1
ATOM 2327 O O . ARG B 1 21 ? 16.781 4.699 0.231 1 94.75 21 ARG B O 1
ATOM 2334 N N . PRO B 1 22 ? 14.594 4.715 0.706 1 95.56 22 PRO B N 1
ATOM 2335 C CA . PRO B 1 22 ? 14.852 5.578 1.861 1 95.56 22 PRO B CA 1
ATOM 2336 C C . PRO B 1 22 ? 15.602 4.859 2.979 1 95.56 22 PRO B C 1
ATOM 2338 O O . PRO B 1 22 ? 15.359 3.678 3.232 1 95.56 22 PRO B O 1
ATOM 2341 N N . ALA B 1 23 ? 16.516 5.559 3.629 1 93.75 23 ALA B N 1
ATOM 2342 C CA . ALA B 1 23 ? 17.219 5.059 4.805 1 93.75 23 ALA B CA 1
ATOM 2343 C C . ALA B 1 23 ? 16.344 5.148 6.051 1 93.75 23 ALA B C 1
ATOM 2345 O O . ALA B 1 23 ? 15.25 5.703 6.004 1 93.75 23 ALA B O 1
ATOM 2346 N N . ALA B 1 24 ? 16.875 4.477 7.145 1 93.25 24 ALA B N 1
ATOM 2347 C CA . ALA B 1 24 ? 16.188 4.602 8.422 1 93.25 24 ALA B CA 1
ATOM 2348 C C . ALA B 1 24 ? 15.992 6.066 8.805 1 93.25 24 ALA B C 1
ATOM 2350 O O . ALA B 1 24 ? 16.938 6.859 8.742 1 93.25 24 ALA B O 1
ATOM 2351 N N . GLY B 1 25 ? 14.742 6.48 9.141 1 90.44 25 GLY B N 1
ATOM 2352 C CA . GLY B 1 25 ? 14.438 7.84 9.57 1 90.44 25 GLY B CA 1
ATOM 2353 C C . GLY B 1 25 ? 14.234 8.797 8.414 1 90.44 25 GLY B C 1
ATOM 2354 O O . GLY B 1 25 ? 13.914 9.969 8.617 1 90.44 25 GLY B O 1
ATOM 2355 N N . GLU B 1 26 ? 14.375 8.289 7.211 1 94.31 26 GLU B N 1
ATOM 2356 C CA . GLU B 1 26 ? 14.344 9.18 6.051 1 94.31 26 GLU B CA 1
ATOM 2357 C C . GLU B 1 26 ? 12.969 9.172 5.395 1 94.31 26 GLU B C 1
ATOM 2359 O O . GLU B 1 26 ? 12.32 8.125 5.309 1 94.31 26 GLU B O 1
ATOM 2364 N N . THR B 1 27 ? 12.531 10.352 5.055 1 93.69 27 THR B N 1
ATOM 2365 C CA . THR B 1 27 ? 11.336 10.531 4.238 1 93.69 27 THR B CA 1
ATOM 2366 C C . THR B 1 27 ? 11.695 11.078 2.861 1 93.69 27 THR B C 1
ATOM 2368 O O . THR B 1 27 ? 12.406 12.086 2.754 1 93.69 27 THR B O 1
ATOM 2371 N N . ILE B 1 28 ? 11.25 10.375 1.859 1 96.38 28 ILE B N 1
ATOM 2372 C CA . ILE B 1 28 ? 11.516 10.867 0.512 1 96.38 28 ILE B CA 1
ATOM 2373 C C . ILE B 1 28 ? 10.211 10.938 -0.281 1 96.38 28 ILE B C 1
ATOM 2375 O O . ILE B 1 28 ? 9.188 10.391 0.146 1 96.38 28 ILE B O 1
ATOM 2379 N N . LEU B 1 29 ? 10.305 11.617 -1.405 1 95.75 29 LEU B N 1
ATOM 2380 C CA . LEU B 1 29 ? 9.156 11.68 -2.309 1 95.75 29 LEU B CA 1
ATOM 2381 C C . LEU B 1 29 ? 9.211 10.562 -3.34 1 95.75 29 LEU B C 1
ATOM 2383 O O . LEU B 1 29 ? 10.281 10.25 -3.869 1 95.75 29 LEU B O 1
ATOM 2387 N N . GLY B 1 30 ? 8.133 9.93 -3.533 1 97.19 30 GLY B N 1
ATOM 2388 C CA . GLY B 1 30 ? 8.008 8.969 -4.613 1 97.19 30 GLY B CA 1
ATOM 2389 C C . GLY B 1 30 ? 7.609 9.602 -5.934 1 97.19 30 GLY B C 1
ATOM 2390 O O . GLY B 1 30 ? 7.238 10.773 -5.98 1 97.19 30 GLY B O 1
ATOM 2391 N N . THR B 1 31 ? 7.664 8.781 -7.012 1 95.38 31 THR B N 1
ATOM 2392 C CA . THR B 1 31 ? 7.41 9.32 -8.344 1 95.38 31 THR B CA 1
ATOM 2393 C C . THR B 1 31 ? 6.254 8.594 -9.016 1 95.38 31 THR B C 1
ATOM 2395 O O . THR B 1 31 ? 5.777 9.008 -10.07 1 95.38 31 THR B O 1
ATOM 2398 N N . GLY B 1 32 ? 5.84 7.523 -8.383 1 94.81 32 GLY B N 1
ATOM 2399 C CA . GLY B 1 32 ? 4.75 6.773 -8.984 1 94.81 32 GLY B CA 1
ATOM 2400 C C . GLY B 1 32 ? 4.156 5.73 -8.062 1 94.81 32 GLY B C 1
ATOM 2401 O O . GLY B 1 32 ? 4.816 5.273 -7.125 1 94.81 32 GLY B O 1
ATOM 2402 N N . LEU B 1 33 ? 2.895 5.383 -8.336 1 95.56 33 LEU B N 1
ATOM 2403 C CA . LEU B 1 33 ? 2.172 4.355 -7.59 1 95.56 33 LEU B CA 1
ATOM 2404 C C . LEU B 1 33 ? 1.351 3.48 -8.531 1 95.56 33 LEU B C 1
ATOM 2406 O O . LEU B 1 33 ? 0.622 3.99 -9.383 1 95.56 33 LEU B O 1
ATOM 2410 N N . ASN B 1 34 ? 1.553 2.188 -8.375 1 93.69 34 ASN B N 1
ATOM 2411 C CA . ASN B 1 34 ? 0.72 1.218 -9.086 1 93.69 34 ASN B CA 1
ATOM 2412 C C . ASN B 1 34 ? 0.146 0.174 -8.125 1 93.69 34 ASN B C 1
ATOM 2414 O O . ASN B 1 34 ? 0.893 -0.502 -7.418 1 93.69 34 ASN B O 1
ATOM 2418 N N . ILE B 1 35 ? -1.153 0.082 -8.047 1 93.75 35 ILE B N 1
ATOM 2419 C CA . ILE B 1 35 ? -1.859 -0.921 -7.258 1 93.75 35 ILE B CA 1
ATOM 2420 C C . ILE B 1 35 ? -2.553 -1.915 -8.188 1 93.75 35 ILE B C 1
ATOM 2422 O O . ILE B 1 35 ? -3.395 -1.53 -9 1 93.75 35 ILE B O 1
ATOM 2426 N N . SER B 1 36 ? -2.201 -3.156 -8.094 1 94.38 36 SER B N 1
ATOM 2427 C CA . SER B 1 36 ? -2.77 -4.137 -9.016 1 94.38 36 SER B CA 1
ATOM 2428 C C . SER B 1 36 ? -2.953 -5.488 -8.336 1 94.38 36 SER B C 1
ATOM 2430 O O . SER B 1 36 ? -2.209 -5.836 -7.418 1 94.38 36 SER B O 1
ATOM 2432 N N . PRO B 1 37 ? -3.951 -6.238 -8.805 1 96.5 37 PRO B N 1
ATOM 2433 C CA . PRO B 1 37 ? -4.102 -7.602 -8.289 1 96.5 37 PRO B CA 1
ATOM 2434 C C . PRO B 1 37 ? -2.912 -8.5 -8.633 1 96.5 37 PRO B C 1
ATOM 2436 O O . PRO B 1 37 ? -2.352 -8.391 -9.719 1 96.5 37 PRO B O 1
ATOM 2439 N N . GLY B 1 38 ? -2.562 -9.344 -7.695 1 97.44 38 GLY B N 1
ATOM 2440 C CA . GLY B 1 38 ? -1.501 -10.32 -7.863 1 97.44 38 GLY B CA 1
ATOM 2441 C C . GLY B 1 38 ? -1.766 -11.617 -7.125 1 97.44 38 GLY B C 1
ATOM 2442 O O . GLY B 1 38 ? -2.92 -1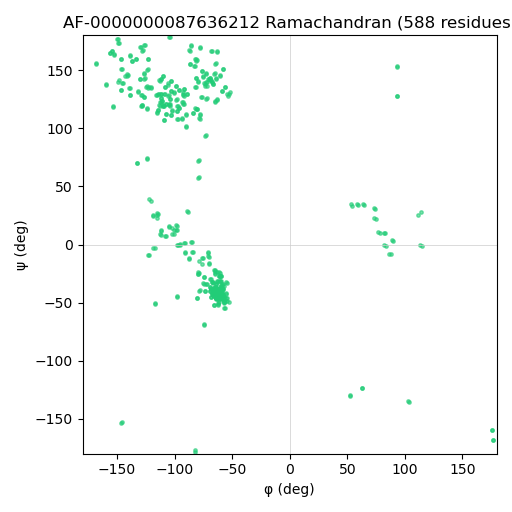2.016 -6.953 1 97.44 38 GLY B O 1
ATOM 2443 N N . GLY B 1 39 ? -0.639 -12.258 -6.785 1 97.69 39 GLY B N 1
ATOM 2444 C CA . GLY B 1 39 ? -0.729 -13.609 -6.25 1 97.69 39 GLY B CA 1
ATOM 2445 C C . GLY B 1 39 ? -0.596 -14.68 -7.312 1 97.69 39 GLY B C 1
ATOM 2446 O O . GLY B 1 39 ? -1.342 -14.688 -8.297 1 97.69 39 GLY B O 1
ATOM 2447 N N . LYS B 1 40 ? 0.274 -15.539 -7.031 1 98.31 40 LYS B N 1
ATOM 2448 C CA . LYS B 1 40 ? 0.529 -16.562 -8.055 1 98.31 40 LYS B CA 1
ATOM 2449 C C . LYS B 1 40 ? -0.74 -17.344 -8.383 1 98.31 40 LYS B C 1
ATOM 2451 O O . LYS B 1 40 ? -0.966 -17.703 -9.531 1 98.31 40 LYS B O 1
ATOM 2456 N N . GLY B 1 41 ? -1.461 -17.688 -7.359 1 98.75 41 GLY B N 1
ATOM 2457 C CA . GLY B 1 41 ? -2.725 -18.375 -7.605 1 98.75 41 GLY B CA 1
AT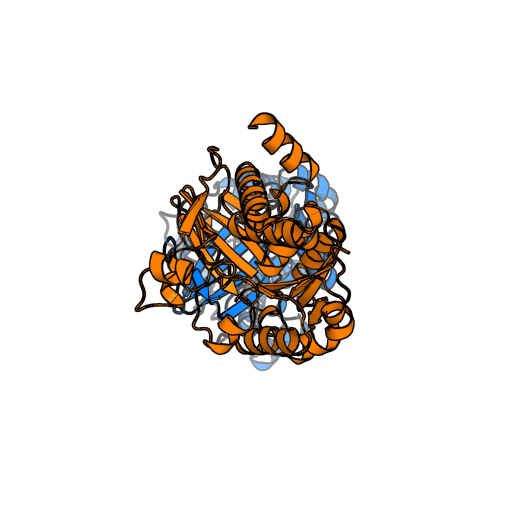OM 2458 C C . GLY B 1 41 ? -3.664 -17.578 -8.492 1 98.75 41 GLY B C 1
ATOM 2459 O O . GLY B 1 41 ? -4.109 -18.078 -9.531 1 98.75 41 GLY B O 1
ATOM 2460 N N . ALA B 1 42 ? -3.93 -16.391 -8.102 1 98.81 42 ALA B N 1
ATOM 2461 C CA . ALA B 1 42 ? -4.84 -15.531 -8.867 1 98.81 42 ALA B CA 1
ATOM 2462 C C . ALA B 1 42 ? -4.281 -15.242 -10.258 1 98.81 42 ALA B C 1
ATOM 2464 O O . ALA B 1 42 ? -5.031 -15.172 -11.227 1 98.81 42 ALA B O 1
ATOM 2465 N N . ASN B 1 43 ? -2.994 -15 -10.367 1 98.62 43 ASN B N 1
ATOM 2466 C CA . ASN B 1 43 ? -2.373 -14.789 -11.672 1 98.62 43 ASN B CA 1
ATOM 2467 C C . ASN B 1 43 ? -2.617 -15.977 -12.602 1 98.62 43 ASN B C 1
ATOM 2469 O O . ASN B 1 43 ? -3.004 -15.797 -13.758 1 98.62 43 ASN B O 1
ATOM 2473 N N . GLN B 1 44 ? -2.373 -17.125 -12.109 1 98.88 44 GLN B N 1
ATOM 2474 C CA . GLN B 1 44 ? -2.545 -18.328 -12.922 1 98.88 44 GLN B CA 1
ATOM 2475 C C . GLN B 1 44 ? -4.012 -18.531 -13.281 1 98.88 44 GLN B C 1
ATOM 2477 O O . GLN B 1 44 ? -4.328 -18.969 -14.391 1 98.88 44 GLN B O 1
ATOM 2482 N N . ALA B 1 45 ? -4.895 -18.219 -12.344 1 98.88 45 ALA B N 1
ATOM 2483 C CA . ALA B 1 45 ? -6.328 -18.312 -12.609 1 98.88 45 ALA B CA 1
ATOM 2484 C C . ALA B 1 45 ? -6.734 -17.375 -13.742 1 98.88 45 ALA B C 1
ATOM 2486 O O . ALA B 1 45 ? -7.445 -17.797 -14.664 1 98.88 45 ALA B O 1
ATOM 2487 N N . VAL B 1 46 ? -6.25 -16.172 -13.703 1 98.88 46 VAL B N 1
ATOM 2488 C CA . VAL B 1 46 ? -6.598 -15.188 -14.719 1 98.88 46 VAL B CA 1
ATOM 2489 C C . VAL B 1 46 ? -6.012 -15.609 -16.062 1 98.88 46 VAL B C 1
ATOM 2491 O O . VAL B 1 46 ? -6.672 -15.5 -17.094 1 98.88 46 VAL B O 1
ATOM 2494 N N . ALA B 1 47 ? -4.77 -16.094 -16.031 1 98.81 47 ALA B N 1
ATOM 2495 C CA . ALA B 1 47 ? -4.148 -16.562 -17.266 1 98.81 47 ALA B CA 1
ATOM 2496 C C . ALA B 1 47 ? -4.992 -17.656 -17.922 1 98.81 47 ALA B C 1
ATOM 2498 O O . ALA B 1 47 ? -5.301 -17.578 -19.109 1 98.81 47 ALA B O 1
ATOM 2499 N N . ALA B 1 48 ? -5.379 -18.641 -17.172 1 98.88 48 ALA B N 1
ATOM 2500 C CA . ALA B 1 48 ? -6.172 -19.75 -17.688 1 98.88 48 ALA B CA 1
ATOM 2501 C C . ALA B 1 48 ? -7.527 -19.266 -18.203 1 98.88 48 ALA B C 1
ATOM 2503 O O . ALA B 1 48 ? -7.973 -19.672 -19.281 1 98.88 48 ALA B O 1
ATOM 2504 N N . ALA B 1 49 ? -8.141 -18.375 -17.422 1 98.88 49 ALA B N 1
ATOM 2505 C CA . ALA B 1 49 ? -9.461 -17.859 -17.797 1 98.88 49 ALA B CA 1
ATOM 2506 C C . ALA B 1 49 ? -9.398 -17.078 -19.094 1 98.88 49 ALA B C 1
ATOM 2508 O O . ALA B 1 49 ? -10.234 -17.266 -19.984 1 98.88 49 ALA B O 1
ATOM 2509 N N . LYS B 1 50 ? -8.43 -16.219 -19.219 1 98.62 50 LYS B N 1
ATOM 2510 C CA . LYS B 1 50 ? -8.281 -15.414 -20.422 1 98.62 50 LYS B CA 1
ATOM 2511 C C . LYS B 1 50 ? -8.062 -16.297 -21.641 1 98.62 50 LYS B C 1
ATOM 2513 O O . LYS B 1 50 ? -8.383 -15.906 -22.766 1 98.62 50 LYS B O 1
ATOM 2518 N N . LEU B 1 51 ? -7.578 -17.453 -21.406 1 98.62 51 LEU B N 1
ATOM 2519 C CA . LEU B 1 51 ? -7.246 -18.359 -22.5 1 98.62 51 LEU B CA 1
ATOM 2520 C C . LEU B 1 51 ? -8.383 -19.328 -22.766 1 98.62 51 LEU B C 1
ATOM 2522 O O . LEU B 1 51 ? -8.25 -20.25 -23.578 1 98.62 51 LEU B O 1
ATOM 2526 N N . GLY B 1 52 ? -9.477 -19.219 -21.984 1 98.12 52 GLY B N 1
ATOM 2527 C CA . GLY B 1 52 ? -10.703 -19.891 -22.391 1 98.12 52 GLY B CA 1
ATOM 2528 C C . GLY B 1 52 ? -11.109 -21 -21.438 1 98.12 52 GLY B C 1
ATOM 2529 O O . GLY B 1 52 ? -12.148 -21.641 -21.625 1 98.12 52 GLY B O 1
ATOM 2530 N N . ALA B 1 53 ? -10.398 -21.266 -20.438 1 98.56 53 ALA B N 1
ATOM 2531 C CA . ALA B 1 53 ? -10.758 -22.297 -19.469 1 98.56 53 ALA B CA 1
ATOM 2532 C C . ALA B 1 53 ? -11.875 -21.812 -18.547 1 98.56 53 ALA B C 1
ATOM 2534 O O . ALA B 1 53 ? -12.031 -20.609 -18.328 1 98.56 53 ALA B O 1
ATOM 2535 N N . LYS B 1 54 ? -12.688 -22.734 -18.094 1 98.56 54 LYS B N 1
ATOM 2536 C CA . LYS B 1 54 ? -13.57 -22.484 -16.969 1 98.56 54 LYS B CA 1
ATOM 2537 C C . LYS B 1 54 ? -12.82 -22.609 -15.641 1 98.56 54 LYS B C 1
ATOM 2539 O O . LYS B 1 54 ? -12.359 -23.688 -15.289 1 98.56 54 LYS B O 1
ATOM 2544 N N . VAL B 1 55 ? -12.75 -21.484 -14.914 1 98.88 55 VAL B N 1
ATOM 2545 C CA . VAL B 1 55 ? -11.836 -21.484 -13.773 1 98.88 55 VAL B CA 1
ATOM 2546 C C . VAL B 1 55 ? -12.617 -21.203 -12.492 1 98.88 55 VAL B C 1
ATOM 2548 O O . VAL B 1 55 ? -13.523 -20.375 -12.477 1 98.88 55 VAL B O 1
ATOM 2551 N N . THR B 1 56 ? -12.328 -21.953 -11.484 1 98.88 56 THR B N 1
ATOM 2552 C CA . THR B 1 56 ? -12.766 -21.703 -10.117 1 98.88 56 THR B CA 1
ATOM 2553 C C . THR B 1 56 ? -11.578 -21.375 -9.211 1 98.88 56 THR B C 1
ATOM 2555 O O . THR B 1 56 ? -10.586 -22.109 -9.203 1 98.88 56 THR B O 1
ATOM 2558 N N . MET B 1 57 ? -11.688 -20.281 -8.469 1 98.94 57 MET B N 1
ATOM 2559 C CA . MET B 1 57 ? -10.641 -19.875 -7.535 1 98.94 57 MET B CA 1
ATOM 2560 C C . MET B 1 57 ? -10.977 -20.312 -6.113 1 98.94 57 MET B C 1
ATOM 2562 O O . MET B 1 57 ? -12.07 -20.016 -5.617 1 98.94 57 MET B O 1
ATOM 2566 N N . VAL B 1 58 ? -10.086 -21.031 -5.504 1 98.94 58 VAL B N 1
ATOM 2567 C CA . VAL B 1 58 ? -10.164 -21.406 -4.094 1 98.94 58 VAL B CA 1
ATOM 2568 C C . VAL B 1 58 ? -9.07 -20.688 -3.309 1 98.94 58 VAL B C 1
ATOM 2570 O O . VAL B 1 58 ? -7.891 -20.781 -3.65 1 98.94 58 VAL B O 1
ATOM 2573 N N . GLY B 1 59 ? -9.398 -19.984 -2.359 1 98.75 59 GLY B N 1
ATOM 2574 C CA . GLY B 1 59 ? -8.445 -19.234 -1.564 1 98.75 59 GLY B CA 1
ATOM 2575 C C . GLY B 1 59 ? -9.109 -18.375 -0.493 1 98.75 59 GLY B C 1
ATOM 2576 O O . GLY B 1 59 ? -10.266 -18.609 -0.143 1 98.75 59 GLY B O 1
ATOM 2577 N N . CYS B 1 60 ? -8.32 -17.484 0.112 1 98.88 60 CYS B N 1
ATOM 2578 C CA . CYS B 1 60 ? -8.805 -16.609 1.178 1 98.88 60 CYS B CA 1
ATOM 2579 C C . CYS B 1 60 ? -8.43 -15.156 0.906 1 98.88 60 CYS B C 1
ATOM 2581 O O . CYS B 1 60 ? -7.352 -14.875 0.381 1 98.88 60 CYS B O 1
ATOM 2583 N N . ILE B 1 61 ? -9.32 -14.266 1.237 1 98.69 61 ILE B N 1
ATOM 2584 C CA . ILE B 1 61 ? -9.086 -12.828 1.22 1 98.69 61 ILE B CA 1
ATOM 2585 C C . ILE B 1 61 ? -9.594 -12.203 2.516 1 98.69 61 ILE B C 1
ATOM 2587 O O . ILE B 1 61 ? -10.336 -12.844 3.268 1 98.69 61 ILE B O 1
ATOM 2591 N N . GLY B 1 62 ? -9.109 -11.047 2.818 1 97.88 62 GLY B N 1
ATOM 2592 C CA . GLY B 1 62 ? -9.641 -10.32 3.961 1 97.88 62 GLY B CA 1
ATOM 2593 C C . GLY B 1 62 ? -10.922 -9.578 3.654 1 97.88 62 GLY B C 1
ATOM 2594 O O . GLY B 1 62 ? -11.266 -9.367 2.488 1 97.88 62 GLY B O 1
ATOM 2595 N N . ASN B 1 63 ? -11.672 -9.297 4.707 1 96.44 63 ASN B N 1
ATOM 2596 C CA . ASN B 1 63 ? -12.812 -8.391 4.59 1 96.44 63 ASN B CA 1
ATOM 2597 C C . ASN B 1 63 ? -12.359 -6.93 4.59 1 96.44 63 ASN B C 1
ATOM 2599 O O . ASN B 1 63 ? -12.594 -6.199 5.555 1 96.44 63 ASN B O 1
ATOM 2603 N N . ASP B 1 64 ? -11.781 -6.516 3.529 1 92.94 64 ASP B N 1
ATOM 2604 C CA . ASP B 1 64 ? -11.203 -5.184 3.369 1 92.94 64 ASP B CA 1
ATOM 2605 C C . ASP B 1 64 ? -11.258 -4.734 1.911 1 92.94 64 ASP B C 1
ATOM 2607 O O . ASP B 1 64 ? -11.812 -5.434 1.061 1 92.94 64 ASP B O 1
ATOM 2611 N N . ALA B 1 65 ? -10.805 -3.473 1.682 1 89.75 65 ALA B N 1
ATOM 2612 C CA . ALA B 1 65 ? -10.867 -2.906 0.337 1 89.75 65 ALA B CA 1
ATOM 2613 C C . ALA B 1 65 ? -10.078 -3.762 -0.654 1 89.75 65 ALA B C 1
ATOM 2615 O O . ALA B 1 65 ? -10.484 -3.908 -1.812 1 89.75 65 ALA B O 1
ATOM 2616 N N . TYR B 1 66 ? -8.953 -4.281 -0.202 1 95.31 66 TYR B N 1
ATOM 2617 C CA . TYR B 1 66 ? -8.125 -5.098 -1.082 1 95.31 66 TYR B CA 1
ATOM 2618 C C . TYR B 1 66 ? -8.828 -6.402 -1.438 1 95.31 66 TYR B C 1
ATOM 2620 O O . TYR B 1 66 ? -8.773 -6.852 -2.586 1 95.31 66 TYR B O 1
ATOM 2628 N N . GLY B 1 67 ? -9.422 -7.008 -0.42 1 97.44 67 GLY B N 1
ATOM 2629 C CA . GLY B 1 67 ? -10.203 -8.203 -0.693 1 97.44 67 GLY B CA 1
ATOM 2630 C C . GLY B 1 67 ? -11.281 -7.988 -1.742 1 97.44 67 GLY B C 1
ATOM 2631 O O . GLY B 1 67 ? -11.445 -8.805 -2.646 1 97.44 67 GLY B O 1
ATOM 2632 N N . GLN B 1 68 ? -11.945 -6.883 -1.655 1 95.25 68 GLN B N 1
ATOM 2633 C CA . GLN B 1 68 ? -12.984 -6.555 -2.627 1 95.25 68 GLN B CA 1
ATOM 2634 C C . GLN B 1 68 ? -12.391 -6.34 -4.016 1 95.25 68 GLN B C 1
ATOM 2636 O O . GLN B 1 68 ? -12.961 -6.773 -5.016 1 95.25 68 GLN B O 1
ATOM 2641 N N . MET B 1 69 ? -11.273 -5.66 -4.066 1 95.31 69 MET B N 1
ATOM 2642 C CA . MET B 1 69 ? -10.586 -5.441 -5.336 1 95.31 69 MET B CA 1
ATOM 2643 C C . MET B 1 69 ? -10.227 -6.766 -5.996 1 95.31 69 MET B C 1
ATOM 2645 O O . MET B 1 69 ? -10.398 -6.926 -7.207 1 95.31 69 MET B O 1
ATOM 2649 N N . ILE B 1 70 ? -9.734 -7.68 -5.211 1 98.12 70 ILE B N 1
ATOM 2650 C CA . ILE B 1 70 ? -9.344 -8.992 -5.707 1 98.12 70 ILE B CA 1
ATOM 2651 C C . ILE B 1 70 ? -10.57 -9.711 -6.277 1 98.12 70 ILE B C 1
ATOM 2653 O O . ILE B 1 70 ? -10.539 -10.203 -7.41 1 98.12 70 ILE B O 1
ATOM 2657 N N . LYS B 1 71 ? -11.633 -9.742 -5.473 1 98.06 71 LYS B N 1
ATOM 2658 C CA . LYS B 1 71 ? -12.852 -10.438 -5.871 1 98.06 71 LYS B CA 1
ATOM 2659 C C . LYS B 1 71 ? -13.438 -9.844 -7.145 1 98.06 71 LYS B C 1
ATOM 2661 O O . LYS B 1 71 ? -13.805 -10.57 -8.07 1 98.06 71 LYS B O 1
ATOM 2666 N N . ASP B 1 72 ? -13.531 -8.516 -7.203 1 97.31 72 ASP B N 1
ATOM 2667 C CA . ASP B 1 72 ? -14.055 -7.828 -8.375 1 97.31 72 ASP B CA 1
ATOM 2668 C C . ASP B 1 72 ? -13.227 -8.148 -9.617 1 97.31 72 ASP B C 1
ATOM 2670 O O . ASP B 1 72 ? -13.781 -8.336 -10.711 1 97.31 72 ASP B O 1
ATOM 2674 N N . ASN B 1 73 ? -11.961 -8.141 -9.461 1 97.62 73 ASN B N 1
ATOM 2675 C CA . ASN B 1 73 ? -11.062 -8.43 -10.578 1 97.62 73 ASN B CA 1
ATOM 2676 C C . ASN B 1 73 ? -11.266 -9.852 -11.102 1 97.62 73 ASN B C 1
ATOM 2678 O O . ASN B 1 73 ? -11.289 -10.07 -12.312 1 97.62 73 ASN B O 1
ATOM 2682 N N . LEU B 1 74 ? -11.352 -10.82 -10.18 1 98.69 74 LEU B N 1
ATOM 2683 C CA . LEU B 1 74 ? -11.594 -12.203 -10.594 1 98.69 74 LEU B CA 1
ATOM 2684 C C . LEU B 1 74 ? -12.93 -12.32 -11.328 1 98.69 74 LEU B C 1
ATOM 2686 O O . LEU B 1 74 ? -13.023 -13.023 -12.336 1 98.69 74 LEU B O 1
ATOM 2690 N N . HIS B 1 75 ? -13.938 -11.602 -10.875 1 98.44 75 HIS B N 1
ATOM 2691 C CA . HIS B 1 75 ? -15.242 -11.602 -11.531 1 98.44 75 HIS B CA 1
ATOM 2692 C C . HIS B 1 75 ? -15.148 -11.016 -12.93 1 98.44 75 HIS B C 1
ATOM 2694 O O . HIS B 1 75 ? -15.812 -11.492 -13.859 1 98.44 75 HIS B O 1
ATOM 2700 N N . ARG B 1 76 ? -14.375 -9.984 -13.031 1 97.44 76 ARG B N 1
ATOM 2701 C CA . ARG B 1 76 ? -14.18 -9.344 -14.328 1 97.44 76 ARG B CA 1
ATOM 2702 C C . ARG B 1 76 ? -13.711 -10.352 -15.367 1 97.44 76 ARG B C 1
ATOM 2704 O O . ARG B 1 76 ? -14.07 -10.25 -16.547 1 97.44 76 ARG B O 1
ATOM 2711 N N . TYR B 1 77 ? -12.93 -11.359 -14.945 1 98.12 77 TYR B N 1
ATOM 2712 C CA . TYR B 1 77 ? -12.406 -12.367 -15.859 1 98.12 77 TYR B CA 1
ATOM 2713 C C . TYR B 1 77 ? -13.258 -13.633 -15.82 1 98.12 77 TYR B C 1
ATOM 2715 O O . TYR B 1 77 ? -12.812 -14.703 -16.234 1 98.12 77 TYR B O 1
ATOM 2723 N N . GLN B 1 78 ? -14.445 -13.531 -15.195 1 98 78 GLN B N 1
ATOM 2724 C CA . GLN B 1 78 ? -15.445 -14.586 -15.172 1 98 78 GLN B CA 1
ATOM 2725 C C . GLN B 1 78 ? -14.93 -15.82 -14.438 1 98 78 GLN B C 1
ATOM 2727 O O . GLN B 1 78 ? -15.188 -16.953 -14.852 1 98 78 GLN B O 1
ATOM 2732 N N . ILE B 1 79 ? -14.164 -15.609 -13.453 1 98.75 79 ILE B N 1
ATOM 2733 C CA . ILE B 1 79 ? -13.688 -16.688 -12.594 1 98.75 79 ILE B CA 1
ATOM 2734 C C . ILE B 1 79 ? -14.672 -16.906 -11.445 1 98.75 79 ILE B C 1
ATOM 2736 O O . ILE B 1 79 ? -15.141 -15.953 -10.828 1 98.75 79 ILE B O 1
ATOM 2740 N N . ASN B 1 80 ? -15.055 -18.172 -11.281 1 98.75 80 ASN B N 1
ATOM 2741 C CA . ASN B 1 80 ? -15.938 -18.516 -10.172 1 98.75 80 ASN B CA 1
ATOM 2742 C C . ASN B 1 80 ? -15.258 -18.281 -8.82 1 98.75 80 ASN B C 1
ATOM 2744 O O . ASN B 1 80 ? -14.203 -18.859 -8.547 1 98.75 80 ASN B O 1
ATOM 2748 N N . THR B 1 81 ? -15.883 -17.469 -7.977 1 98.75 81 THR B N 1
ATOM 2749 C CA . THR B 1 81 ? -15.281 -17.109 -6.695 1 98.75 81 THR B CA 1
ATOM 2750 C C . THR B 1 81 ? -16.125 -17.641 -5.539 1 98.75 81 THR B C 1
ATOM 2752 O O . THR B 1 81 ? -16.062 -17.109 -4.426 1 98.75 81 THR B O 1
ATOM 2755 N N . ASP B 1 82 ? -16.906 -18.641 -5.754 1 98.5 82 ASP B N 1
ATOM 2756 C CA . ASP B 1 82 ? -17.797 -19.188 -4.738 1 98.5 82 ASP B CA 1
ATOM 2757 C C . ASP B 1 82 ? -17.016 -19.75 -3.561 1 98.5 82 ASP B C 1
ATOM 2759 O O . ASP B 1 82 ? -17.547 -19.859 -2.451 1 98.5 82 ASP B O 1
ATOM 2763 N N . TYR B 1 83 ? -15.789 -20.094 -3.824 1 98.69 83 TYR B N 1
ATOM 2764 C CA . TYR B 1 83 ? -14.992 -20.75 -2.795 1 98.69 83 TYR B CA 1
ATOM 2765 C C . TYR B 1 83 ? -13.867 -19.828 -2.32 1 98.69 83 TYR B C 1
ATOM 2767 O O . TYR B 1 83 ? -12.906 -20.297 -1.689 1 98.69 83 TYR B O 1
ATOM 2775 N N . LEU B 1 84 ? -13.922 -18.656 -2.76 1 98.56 84 LEU B N 1
ATOM 2776 C CA . LEU B 1 84 ? -13.062 -17.625 -2.184 1 98.56 84 LEU B CA 1
ATOM 2777 C C . LEU B 1 84 ? -13.609 -17.141 -0.85 1 98.56 84 LEU B C 1
ATOM 2779 O O . LEU B 1 84 ? -14.633 -16.453 -0.811 1 98.56 84 LEU B O 1
ATOM 2783 N N . ILE B 1 85 ? -12.914 -17.438 0.232 1 98.56 85 ILE B N 1
ATOM 2784 C CA . ILE B 1 85 ? -13.422 -17.188 1.575 1 98.56 85 ILE B CA 1
ATOM 2785 C C . ILE B 1 85 ? -12.953 -15.82 2.057 1 98.56 85 ILE B C 1
ATOM 2787 O O . ILE B 1 85 ? -11.758 -15.516 2.014 1 98.56 85 ILE B O 1
ATOM 2791 N N . THR B 1 86 ? -13.875 -15.008 2.521 1 98.44 86 THR B N 1
ATOM 2792 C CA . THR B 1 86 ? -13.562 -13.711 3.107 1 98.44 86 THR B CA 1
ATOM 2793 C C . THR B 1 86 ? -13.414 -13.82 4.621 1 98.44 86 THR B C 1
ATOM 2795 O O . THR B 1 86 ? -14.32 -14.289 5.312 1 98.44 86 THR B O 1
ATOM 2798 N N . LEU B 1 87 ? -12.289 -13.43 5.125 1 98.25 87 LEU B N 1
ATOM 2799 C CA . LEU B 1 87 ? -12 -13.516 6.551 1 98.25 87 LEU B CA 1
ATOM 2800 C C . LEU B 1 87 ? -12.18 -12.156 7.219 1 98.25 87 LEU B C 1
ATOM 2802 O O . LEU B 1 87 ? -11.57 -11.164 6.797 1 98.25 87 LEU B O 1
ATOM 2806 N N . ASP B 1 88 ? -12.875 -11.961 8.312 1 95.81 88 ASP B N 1
ATOM 2807 C CA . ASP B 1 88 ? -13.18 -10.703 8.984 1 95.81 88 ASP B CA 1
ATOM 2808 C C . ASP B 1 88 ? -11.992 -10.227 9.82 1 95.81 88 ASP B C 1
ATOM 2810 O O . ASP B 1 88 ? -11.812 -9.031 10.031 1 95.81 88 ASP B O 1
ATOM 2814 N N . ASN B 1 89 ? -11.148 -11.07 10.258 1 93.19 89 ASN B N 1
ATOM 2815 C CA . ASN B 1 89 ? -10.109 -10.688 11.203 1 93.19 89 ASN B CA 1
ATOM 2816 C C . ASN B 1 89 ? -8.719 -10.82 10.594 1 93.19 89 ASN B C 1
ATOM 2818 O O . ASN B 1 89 ? -7.746 -11.07 11.305 1 93.19 89 ASN B O 1
ATOM 2822 N N . GLU B 1 90 ? -8.648 -10.711 9.297 1 95.69 90 GLU B N 1
ATOM 2823 C CA . GLU B 1 90 ? -7.367 -10.82 8.609 1 95.69 90 GLU B CA 1
ATOM 2824 C C . GLU B 1 90 ? -7.309 -9.891 7.398 1 95.69 90 GLU B C 1
ATOM 2826 O O . GLU B 1 90 ? -8.297 -9.742 6.676 1 95.69 90 GLU B O 1
ATOM 2831 N N . ASN B 1 91 ? -6.141 -9.25 7.211 1 96.38 91 ASN B N 1
ATOM 2832 C CA . ASN B 1 91 ? -5.953 -8.477 5.992 1 96.38 91 ASN B CA 1
ATOM 2833 C C . ASN B 1 91 ? -5.766 -9.383 4.777 1 96.38 91 ASN B C 1
ATOM 2835 O O . ASN B 1 91 ? -5.246 -10.492 4.898 1 96.38 91 ASN B O 1
ATOM 2839 N N . SER B 1 92 ? -6.227 -8.938 3.629 1 97.88 92 SER B N 1
ATOM 2840 C CA . SER B 1 92 ? -5.828 -9.602 2.393 1 97.88 92 SER B CA 1
ATOM 2841 C C . SER B 1 92 ? -4.312 -9.602 2.229 1 97.88 92 SER B C 1
ATOM 2843 O O . SER B 1 92 ? -3.623 -8.734 2.777 1 97.88 92 SER B O 1
ATOM 2845 N N . GLY B 1 93 ? -3.811 -10.625 1.533 1 98.25 93 GLY B N 1
ATOM 2846 C CA . GLY B 1 93 ? -2.387 -10.625 1.232 1 98.25 93 GLY B CA 1
ATOM 2847 C C . GLY B 1 93 ? -1.947 -9.438 0.399 1 98.25 93 GLY B C 1
ATOM 2848 O O . GLY B 1 93 ? -2.705 -8.953 -0.442 1 98.25 93 GLY 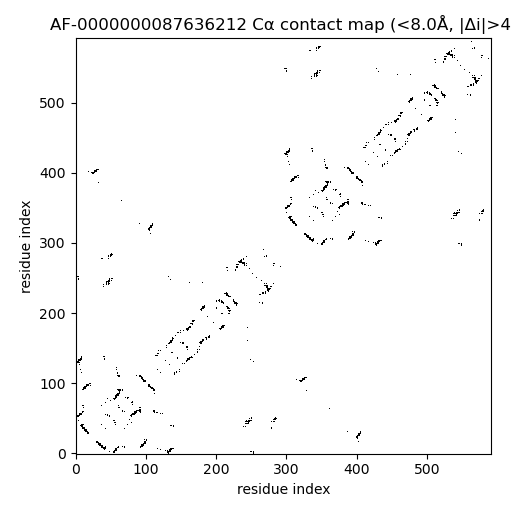B O 1
ATOM 2849 N N . THR B 1 94 ? -0.74 -8.961 0.64 1 98.38 94 THR B N 1
ATOM 2850 C CA . THR B 1 94 ? -0.188 -7.844 -0.12 1 98.38 94 THR B CA 1
ATOM 2851 C C . THR B 1 94 ? 1.299 -8.062 -0.392 1 98.38 94 THR B C 1
ATOM 2853 O O . THR B 1 94 ? 1.975 -8.773 0.352 1 98.38 94 THR B O 1
ATOM 2856 N N . ALA B 1 95 ? 1.697 -7.609 -1.479 1 98 95 ALA B N 1
ATOM 2857 C CA . ALA B 1 95 ? 3.119 -7.422 -1.758 1 98 95 ALA B CA 1
ATOM 2858 C C . ALA B 1 95 ? 3.461 -5.941 -1.894 1 98 95 ALA B C 1
ATOM 2860 O O . ALA B 1 95 ? 2.857 -5.23 -2.699 1 98 95 ALA B O 1
ATOM 2861 N N . HIS B 1 96 ? 4.328 -5.48 -1.053 1 98 96 HIS B N 1
ATOM 2862 C CA . HIS B 1 96 ? 4.801 -4.098 -1.082 1 98 96 HIS B CA 1
ATOM 2863 C C . HIS B 1 96 ? 6.133 -3.988 -1.815 1 98 96 HIS B C 1
ATOM 2865 O O . HIS B 1 96 ? 7.172 -4.402 -1.293 1 98 96 HIS B O 1
ATOM 2871 N N . ILE B 1 97 ? 6.059 -3.418 -2.986 1 96.69 97 ILE B N 1
ATOM 2872 C CA . ILE B 1 97 ? 7.199 -3.42 -3.898 1 96.69 97 ILE B CA 1
ATOM 2873 C C . ILE B 1 97 ? 7.738 -2 -4.055 1 96.69 97 ILE B C 1
ATOM 2875 O O . ILE B 1 97 ? 6.984 -1.075 -4.367 1 96.69 97 ILE B O 1
ATOM 2879 N N . THR B 1 98 ? 8.984 -1.783 -3.758 1 97.25 98 THR B N 1
ATOM 2880 C CA . THR B 1 98 ? 9.68 -0.533 -4.051 1 97.25 98 THR B CA 1
ATOM 2881 C C . THR B 1 98 ? 10.57 -0.684 -5.281 1 97.25 98 THR B C 1
ATOM 2883 O O . THR B 1 98 ? 11.461 -1.537 -5.309 1 97.25 98 THR B O 1
ATOM 2886 N N . LEU B 1 99 ? 10.281 0.007 -6.301 1 96.06 99 LEU B N 1
ATOM 2887 C CA . LEU B 1 99 ? 11.141 0.094 -7.477 1 96.06 99 LEU B CA 1
ATOM 2888 C C . LEU B 1 99 ? 12.062 1.303 -7.387 1 96.06 99 LEU B C 1
ATOM 2890 O O . LEU B 1 99 ? 11.602 2.445 -7.426 1 96.06 99 LEU B O 1
ATOM 2894 N N . ALA B 1 100 ? 13.266 1.125 -7.188 1 95.62 100 ALA B N 1
ATOM 2895 C CA . ALA B 1 100 ? 14.266 2.18 -7.055 1 95.62 100 ALA B CA 1
ATOM 2896 C C . ALA B 1 100 ? 15.625 1.715 -7.562 1 95.62 100 ALA B C 1
ATOM 2898 O O . ALA B 1 100 ? 16 0.552 -7.387 1 95.62 100 ALA B O 1
ATOM 2899 N N . GLU B 1 101 ? 16.312 2.633 -8.25 1 92.81 101 GLU B N 1
ATOM 2900 C CA . GLU B 1 101 ? 17.672 2.363 -8.711 1 92.81 101 GLU B CA 1
ATOM 2901 C C . GLU B 1 101 ? 17.703 1.145 -9.633 1 92.81 101 GLU B C 1
ATOM 2903 O O . GLU B 1 101 ? 18.609 0.304 -9.516 1 92.81 101 GLU B O 1
ATOM 2908 N N . GLY B 1 102 ? 16.688 0.931 -10.414 1 86.94 102 GLY B N 1
ATOM 2909 C CA . GLY B 1 102 ? 16.641 -0.1 -11.438 1 86.94 102 GLY B CA 1
ATOM 2910 C C . GLY B 1 102 ? 16.375 -1.486 -10.875 1 86.94 102 GLY B C 1
ATOM 2911 O O . GLY B 1 102 ? 16.516 -2.484 -11.586 1 86.94 102 GLY B O 1
ATOM 2912 N N . ASP B 1 103 ? 16.031 -1.524 -9.625 1 92.06 103 ASP B N 1
ATOM 2913 C CA . ASP B 1 103 ? 15.82 -2.818 -8.984 1 92.06 103 ASP B CA 1
ATOM 2914 C C . ASP B 1 103 ? 14.594 -2.785 -8.07 1 92.06 103 ASP B C 1
ATOM 2916 O O . ASP B 1 103 ? 14.102 -1.711 -7.73 1 92.06 103 ASP B O 1
ATOM 2920 N N . ASN B 1 104 ? 14.133 -4.035 -7.75 1 93.62 104 ASN B N 1
ATOM 2921 C CA . ASN B 1 104 ? 12.977 -4.109 -6.871 1 93.62 104 ASN B CA 1
ATOM 2922 C C . ASN B 1 104 ? 13.344 -4.652 -5.492 1 93.62 104 ASN B C 1
ATOM 2924 O O . ASN B 1 104 ? 14.336 -5.363 -5.348 1 93.62 104 ASN B O 1
ATOM 2928 N N . SER B 1 105 ? 12.727 -4.188 -4.438 1 96.31 105 SER B N 1
ATOM 2929 C CA . SER B 1 105 ? 12.703 -4.75 -3.092 1 96.31 105 SER B CA 1
ATOM 2930 C C . SER B 1 105 ? 11.273 -4.996 -2.621 1 96.31 105 SER B C 1
ATOM 2932 O O . SER B 1 105 ? 10.391 -4.156 -2.826 1 96.31 105 SER B O 1
ATOM 2934 N N . ILE B 1 106 ? 11.055 -6.215 -1.986 1 96.19 106 ILE B N 1
ATOM 2935 C CA . ILE B 1 106 ? 9.664 -6.613 -1.785 1 96.19 106 ILE B CA 1
ATOM 2936 C C . ILE B 1 106 ? 9.469 -7.074 -0.343 1 96.19 106 ILE B C 1
ATOM 2938 O O . ILE B 1 106 ? 10.305 -7.793 0.208 1 96.19 106 ILE B O 1
ATOM 2942 N N . ILE B 1 107 ? 8.469 -6.586 0.289 1 98 107 ILE B N 1
ATOM 2943 C CA . ILE B 1 107 ? 7.941 -7.125 1.539 1 98 107 ILE B CA 1
ATOM 2944 C C . ILE B 1 107 ? 6.586 -7.781 1.288 1 98 107 ILE B C 1
ATOM 2946 O O . ILE B 1 107 ? 5.641 -7.125 0.847 1 98 107 ILE B O 1
ATOM 2950 N N . VAL B 1 108 ? 6.547 -9.023 1.561 1 98.06 108 VAL B N 1
ATOM 2951 C CA . VAL B 1 108 ? 5.32 -9.781 1.33 1 98.06 108 VAL B CA 1
ATOM 2952 C C . VAL B 1 108 ? 4.602 -10.016 2.656 1 98.06 108 VAL B C 1
ATOM 2954 O O . VAL B 1 108 ? 5.23 -10.383 3.652 1 98.06 108 VAL B O 1
ATOM 2957 N N . LEU B 1 109 ? 3.357 -9.758 2.678 1 98.25 109 LEU B N 1
ATOM 2958 C CA . LEU B 1 109 ? 2.465 -10.156 3.762 1 98.25 109 LEU B CA 1
ATOM 2959 C C . LEU B 1 109 ? 1.435 -11.172 3.271 1 98.25 109 LEU B C 1
ATOM 2961 O O . LEU B 1 109 ? 0.553 -10.828 2.48 1 98.25 109 LEU B O 1
ATOM 2965 N N . SER B 1 110 ? 1.527 -12.328 3.818 1 97.88 110 SER B N 1
ATOM 2966 C CA . SER B 1 110 ? 0.659 -13.398 3.338 1 97.88 110 SER B CA 1
ATOM 2967 C C . SER B 1 110 ? -0.808 -13.094 3.623 1 97.88 110 SER B C 1
ATOM 2969 O O . SER B 1 110 ? -1.686 -13.438 2.83 1 97.88 110 SER B O 1
ATOM 2971 N N . GLY B 1 111 ? -1.01 -12.469 4.836 1 97.62 111 GLY B N 1
ATOM 2972 C CA . GLY B 1 111 ? -2.379 -12.172 5.227 1 97.62 111 GLY B CA 1
ATOM 2973 C C . GLY B 1 111 ? -3.295 -13.383 5.156 1 97.62 111 GLY B C 1
ATOM 2974 O O . GLY B 1 111 ? -2.965 -14.445 5.684 1 97.62 111 GLY B O 1
ATOM 2975 N N . ALA B 1 112 ? -4.406 -13.164 4.5 1 98.38 112 ALA B N 1
ATOM 2976 C CA . ALA B 1 112 ? -5.445 -14.188 4.395 1 98.38 112 ALA B CA 1
ATOM 2977 C C . ALA B 1 112 ? -4.914 -15.438 3.701 1 98.38 112 ALA B C 1
ATOM 2979 O O . ALA B 1 112 ? -5.406 -16.547 3.939 1 98.38 112 ALA B O 1
ATOM 2980 N N . ASN B 1 113 ? -3.922 -15.359 2.832 1 98.62 113 ASN B N 1
ATOM 2981 C CA . ASN B 1 113 ? -3.361 -16.516 2.135 1 98.62 113 ASN B CA 1
ATOM 2982 C C . ASN B 1 113 ? -2.805 -17.547 3.113 1 98.62 113 ASN B C 1
ATOM 2984 O O . ASN B 1 113 ? -2.766 -18.734 2.807 1 98.62 113 ASN B O 1
ATOM 2988 N N . ALA B 1 114 ? -2.408 -17.047 4.273 1 98.19 114 ALA B N 1
ATOM 2989 C CA . ALA B 1 114 ? -1.858 -17.938 5.293 1 98.19 114 ALA B CA 1
ATOM 2990 C C . ALA B 1 114 ? -2.947 -18.828 5.891 1 98.19 114 ALA B C 1
ATOM 2992 O O . ALA B 1 114 ? -2.65 -19.812 6.578 1 98.19 114 ALA B O 1
ATOM 2993 N N . HIS B 1 115 ? -4.164 -18.547 5.5 1 98.5 115 HIS B N 1
ATOM 2994 C CA . HIS B 1 115 ? -5.285 -19.25 6.113 1 98.5 115 HIS B CA 1
ATOM 2995 C C . HIS B 1 115 ? -5.961 -20.188 5.121 1 98.5 115 HIS B C 1
ATOM 2997 O O . HIS B 1 115 ? -7.051 -20.703 5.383 1 98.5 115 HIS B O 1
ATOM 3003 N N . VAL B 1 116 ? -5.34 -20.406 3.994 1 98.75 116 VAL B N 1
ATOM 3004 C CA . VAL B 1 116 ? -5.809 -21.469 3.094 1 98.75 116 VAL B CA 1
ATOM 3005 C C . VAL B 1 116 ? -5.457 -22.828 3.67 1 98.75 116 VAL B C 1
ATOM 3007 O O . VAL B 1 116 ? -4.418 -23.406 3.33 1 98.75 116 VAL B O 1
ATOM 3010 N N . SER B 1 117 ? -6.41 -23.375 4.379 1 98.44 117 SER B N 1
ATOM 3011 C CA . SER B 1 117 ? -6.199 -24.578 5.164 1 98.44 117 SER B CA 1
ATOM 3012 C C . SER B 1 117 ? -6.832 -25.797 4.492 1 98.44 117 SER B C 1
ATOM 3014 O O . SER B 1 117 ? -7.441 -25.672 3.428 1 98.44 117 SER B O 1
ATOM 3016 N N . LYS B 1 118 ? -6.648 -26.953 5.168 1 98.56 118 LYS B N 1
ATOM 3017 C CA . LYS B 1 118 ? -7.301 -28.172 4.715 1 98.56 118 LYS B CA 1
ATOM 3018 C C . LYS B 1 118 ? -8.82 -28.016 4.691 1 98.56 118 LYS B C 1
ATOM 3020 O O . LYS B 1 118 ? -9.492 -28.531 3.797 1 98.56 118 LYS B O 1
ATOM 3025 N N . ASP B 1 119 ? -9.273 -27.219 5.691 1 98.56 119 ASP B N 1
ATOM 3026 C CA . ASP B 1 119 ? -10.711 -26.984 5.766 1 98.56 119 ASP B CA 1
ATOM 3027 C C . ASP B 1 119 ? -11.203 -26.203 4.547 1 98.56 119 ASP B C 1
ATOM 3029 O O . ASP B 1 119 ? -12.297 -26.469 4.039 1 98.56 119 ASP B O 1
ATOM 3033 N N . VAL B 1 120 ? -10.43 -25.297 4.086 1 98.69 120 VAL B N 1
ATOM 3034 C CA . VAL B 1 120 ? -10.766 -24.516 2.906 1 98.69 120 VAL B CA 1
ATOM 3035 C C . VAL B 1 120 ? -10.852 -25.422 1.685 1 98.69 120 VAL B C 1
ATOM 3037 O O . VAL B 1 120 ? -11.758 -25.281 0.864 1 98.69 120 VAL B O 1
ATOM 3040 N N . VAL B 1 121 ? -9.914 -26.344 1.592 1 98.81 121 VAL B N 1
ATOM 3041 C CA . VAL B 1 121 ? -9.883 -27.312 0.5 1 98.81 121 VAL B CA 1
ATOM 3042 C C . VAL B 1 121 ? -11.117 -28.203 0.573 1 98.81 121 VAL B C 1
ATOM 3044 O O . VAL B 1 121 ? -11.797 -28.422 -0.435 1 98.81 121 VAL B O 1
ATOM 3047 N N . ASP B 1 122 ? -11.445 -28.641 1.772 1 98.81 122 ASP B N 1
ATOM 3048 C CA . ASP B 1 122 ? -12.57 -29.547 1.955 1 98.81 122 ASP B CA 1
ATOM 3049 C C . ASP B 1 122 ? -13.891 -28.859 1.599 1 98.81 122 ASP B C 1
ATOM 3051 O O . ASP B 1 122 ? -14.781 -29.484 1.022 1 98.81 122 ASP B O 1
ATOM 3055 N N . LYS B 1 123 ? -14.047 -27.625 1.915 1 98.38 123 LYS B N 1
ATOM 3056 C CA . LYS B 1 123 ? -15.258 -26.875 1.612 1 98.38 123 LYS B CA 1
ATOM 3057 C C . LYS B 1 123 ? -15.445 -26.719 0.106 1 98.38 123 LYS B C 1
ATOM 3059 O O . LYS B 1 123 ? -16.578 -26.594 -0.373 1 98.38 123 LYS B O 1
ATOM 3064 N N . ALA B 1 124 ? -14.344 -26.781 -0.627 1 98.81 124 ALA B N 1
ATOM 3065 C CA . ALA B 1 124 ? -14.406 -26.578 -2.072 1 98.81 124 ALA B CA 1
ATOM 3066 C C . ALA B 1 124 ? -14.375 -27.906 -2.818 1 98.81 124 ALA B C 1
ATOM 3068 O O . ALA B 1 124 ? -14.25 -27.938 -4.047 1 98.81 124 ALA B O 1
ATOM 3069 N N . TRP B 1 125 ? -14.477 -28.984 -2.135 1 98.62 125 TRP B N 1
ATOM 3070 C CA . TRP B 1 125 ? -14.188 -30.297 -2.727 1 98.62 125 TRP B CA 1
ATOM 3071 C C . TRP B 1 125 ? -15.172 -30.609 -3.844 1 98.62 125 TRP B C 1
ATOM 3073 O O . TRP B 1 125 ? -14.82 -31.266 -4.824 1 98.62 125 TRP B O 1
ATOM 3083 N N . ASP B 1 126 ? -16.406 -30.188 -3.754 1 98.25 126 ASP B N 1
ATOM 3084 C CA . ASP B 1 126 ? -17.391 -30.453 -4.801 1 98.25 126 ASP B CA 1
ATOM 3085 C C . ASP B 1 126 ? -16.922 -29.906 -6.145 1 98.25 126 ASP B C 1
ATOM 3087 O O . ASP B 1 126 ? -17.203 -30.484 -7.195 1 98.25 126 ASP B O 1
ATOM 3091 N N . ALA B 1 127 ? -16.25 -28.781 -6.141 1 98.31 127 ALA B N 1
ATOM 3092 C CA . ALA B 1 127 ? -15.68 -28.219 -7.355 1 98.31 127 ALA B CA 1
ATOM 3093 C C . ALA B 1 127 ? -14.398 -28.922 -7.754 1 98.31 127 ALA B C 1
ATOM 3095 O O . ALA B 1 127 ? -14.164 -29.188 -8.938 1 98.31 127 ALA B O 1
ATOM 3096 N N . ILE B 1 128 ? -13.586 -29.266 -6.766 1 98.75 128 ILE B N 1
ATOM 3097 C CA . ILE B 1 128 ? -12.273 -29.859 -6.996 1 98.75 128 ILE B CA 1
ATOM 3098 C C . ILE B 1 128 ? -12.445 -31.25 -7.605 1 98.75 128 ILE B C 1
ATOM 3100 O O . ILE B 1 128 ? -11.75 -31.609 -8.555 1 98.75 128 ILE B O 1
ATOM 3104 N N . GLU B 1 129 ? -13.352 -31.984 -7.102 1 98 129 GLU B N 1
ATOM 3105 C CA . GLU B 1 129 ? -13.547 -33.344 -7.543 1 98 129 GLU B CA 1
ATOM 3106 C C . GLU B 1 129 ? -13.992 -33.406 -9 1 98 129 GLU B C 1
ATOM 3108 O O . GLU B 1 129 ? -13.781 -34.438 -9.68 1 98 129 GLU B O 1
ATOM 3113 N N . LYS B 1 130 ? -14.57 -32.344 -9.484 1 97.44 130 LYS B N 1
ATOM 3114 C CA . LYS B 1 130 ? -15.078 -32.281 -10.852 1 97.44 130 LYS B CA 1
ATOM 3115 C C . LYS B 1 130 ? -14.078 -31.625 -11.789 1 97.44 130 LYS B C 1
ATOM 3117 O O . LYS B 1 130 ? -14.328 -31.516 -12.992 1 97.44 130 LYS B O 1
ATOM 3122 N N . ALA B 1 131 ? -12.969 -31.219 -11.273 1 98.5 131 ALA B N 1
ATOM 3123 C CA . ALA B 1 131 ? -11.977 -30.484 -12.07 1 98.5 131 ALA B CA 1
ATOM 3124 C C . ALA B 1 131 ? -11.227 -31.422 -13.008 1 98.5 131 ALA B C 1
ATOM 3126 O O . ALA B 1 131 ? -10.961 -32.594 -12.656 1 98.5 131 ALA B O 1
ATOM 3127 N N . ASP B 1 132 ? -10.906 -30.906 -14.164 1 98.69 132 ASP B N 1
ATOM 3128 C CA . ASP B 1 132 ? -10.023 -31.641 -15.062 1 98.69 132 ASP B CA 1
ATOM 3129 C C . ASP B 1 132 ? -8.562 -31.484 -14.633 1 98.69 132 ASP B C 1
ATOM 3131 O O . ASP B 1 132 ? -7.73 -32.344 -14.961 1 98.69 132 ASP B O 1
ATOM 3135 N N . LEU B 1 133 ? -8.273 -30.453 -13.945 1 98.81 133 LEU B N 1
ATOM 3136 C CA . LEU B 1 133 ? -6.934 -30.156 -13.445 1 98.81 133 LEU B CA 1
ATOM 3137 C C . LEU B 1 133 ? -6.992 -29.188 -12.281 1 98.81 133 LEU B C 1
ATOM 3139 O O . LEU B 1 133 ? -7.758 -28.219 -12.305 1 98.81 133 LEU B O 1
ATOM 3143 N N . VAL B 1 134 ? -6.207 -29.438 -11.25 1 98.94 134 VAL B N 1
ATOM 3144 C CA . VAL B 1 134 ? -6.039 -28.531 -10.117 1 98.94 134 VAL B CA 1
ATOM 3145 C C . VAL B 1 134 ? -4.652 -27.891 -10.164 1 98.94 134 VAL B C 1
ATOM 3147 O O . VAL B 1 134 ? -3.65 -28.578 -10.367 1 98.94 134 VAL B O 1
ATOM 3150 N N . MET B 1 135 ? -4.598 -26.594 -10.055 1 98.94 135 MET B N 1
ATOM 3151 C CA . MET B 1 135 ? -3.326 -25.875 -9.984 1 98.94 135 MET B CA 1
ATOM 3152 C C . MET B 1 135 ? -3.055 -25.391 -8.57 1 98.94 135 MET B C 1
ATOM 3154 O O . MET B 1 135 ? -3.957 -24.891 -7.895 1 98.94 135 MET B O 1
ATOM 3158 N N . VAL B 1 136 ? -1.793 -25.547 -8.117 1 98.81 136 VAL B N 1
ATOM 3159 C CA . VAL B 1 136 ? -1.404 -25.125 -6.773 1 98.81 136 VAL B CA 1
ATOM 3160 C C . VAL B 1 136 ? 0 -24.516 -6.805 1 98.81 136 VAL B C 1
ATOM 3162 O O . VAL B 1 136 ? 0.834 -24.922 -7.621 1 98.81 136 VAL B O 1
ATOM 3165 N N . GLN B 1 137 ? 0.291 -23.5 -6 1 98.38 137 GLN B N 1
ATOM 3166 C CA . GLN B 1 137 ? 1.583 -22.828 -5.859 1 98.38 137 GLN B CA 1
ATOM 3167 C C . GLN B 1 137 ? 1.992 -22.734 -4.395 1 98.38 137 GLN B C 1
ATOM 3169 O O . GLN B 1 137 ? 1.173 -22.953 -3.498 1 98.38 137 GLN B O 1
ATOM 3174 N N . ASN B 1 138 ? 3.217 -22.344 -4.141 1 97.81 138 ASN B N 1
ATOM 3175 C CA . ASN B 1 138 ? 3.771 -22.359 -2.789 1 97.81 138 ASN B CA 1
ATOM 3176 C C . ASN B 1 138 ? 3.482 -21.047 -2.049 1 97.81 138 ASN B C 1
ATOM 3178 O O . ASN B 1 138 ? 4.227 -20.672 -1.143 1 97.81 138 ASN B O 1
ATOM 3182 N N . GLU B 1 139 ? 2.422 -20.375 -2.367 1 97.75 139 GLU B N 1
ATOM 3183 C CA . GLU B 1 139 ? 2.117 -19.125 -1.696 1 97.75 139 GLU B CA 1
ATOM 3184 C C . GLU B 1 139 ? 0.981 -19.297 -0.693 1 97.75 139 GLU B C 1
ATOM 3186 O O . GLU B 1 139 ? 0.305 -18.328 -0.343 1 97.75 139 GLU B O 1
ATOM 3191 N N . ILE B 1 140 ? 0.659 -20.547 -0.33 1 98.31 140 ILE B N 1
ATOM 3192 C CA . ILE B 1 140 ? -0.23 -20.922 0.76 1 98.31 140 ILE B CA 1
ATOM 3193 C C . ILE B 1 140 ? 0.488 -21.906 1.691 1 98.31 140 ILE B C 1
ATOM 3195 O O . ILE B 1 140 ? 1.623 -22.297 1.425 1 98.31 140 ILE B O 1
ATOM 3199 N N . PRO B 1 141 ? -0.107 -22.234 2.828 1 98.19 141 PRO B N 1
ATOM 3200 C CA . PRO B 1 141 ? 0.625 -23.094 3.768 1 98.19 141 PRO B CA 1
ATOM 3201 C C . PRO B 1 141 ? 1.069 -24.406 3.143 1 98.19 141 PRO B C 1
ATOM 3203 O O . PRO B 1 141 ? 0.27 -25.094 2.494 1 98.19 141 PRO B O 1
ATOM 3206 N N . LEU B 1 142 ? 2.303 -24.781 3.398 1 97.56 142 LEU B N 1
ATOM 3207 C CA . LEU B 1 142 ? 2.9 -25.953 2.781 1 97.56 142 LEU B CA 1
ATOM 3208 C C . LEU B 1 142 ? 2.127 -27.219 3.152 1 97.56 142 LEU B C 1
ATOM 3210 O O . LEU B 1 142 ? 1.896 -28.078 2.303 1 97.56 142 LEU B O 1
ATOM 3214 N N . PRO B 1 143 ? 1.667 -27.297 4.41 1 97.81 143 PRO B N 1
ATOM 3215 C CA . PRO B 1 143 ? 0.884 -28.5 4.73 1 97.81 143 PRO B CA 1
ATOM 3216 C C . PRO B 1 143 ? -0.366 -28.641 3.865 1 97.81 143 PRO B C 1
ATOM 3218 O O . PRO B 1 143 ? -0.803 -29.75 3.576 1 97.81 143 PRO B O 1
ATOM 3221 N N . THR B 1 144 ? -0.91 -27.5 3.48 1 98.62 144 THR B N 1
ATOM 3222 C CA . THR B 1 144 ? -2.082 -27.531 2.613 1 98.62 144 THR B CA 1
ATOM 3223 C C . THR B 1 144 ? -1.713 -28.062 1.229 1 98.62 144 THR B C 1
ATOM 3225 O O . THR B 1 144 ? -2.496 -28.766 0.599 1 98.62 144 THR B O 1
ATOM 3228 N N . ILE B 1 145 ? -0.56 -27.703 0.746 1 98.38 145 ILE B N 1
ATOM 3229 C CA . ILE B 1 145 ? -0.073 -28.203 -0.534 1 98.38 145 ILE B CA 1
ATOM 3230 C C . ILE B 1 145 ? 0.003 -29.734 -0.494 1 98.38 145 ILE B C 1
ATOM 3232 O O . ILE B 1 145 ? -0.463 -30.406 -1.415 1 98.38 145 ILE B O 1
ATOM 3236 N N . GLY B 1 146 ? 0.558 -30.203 0.581 1 98.44 146 GLY B N 1
ATOM 3237 C CA . GLY B 1 146 ? 0.605 -31.641 0.768 1 98.44 146 GLY B CA 1
ATOM 3238 C C . GLY B 1 146 ? -0.767 -32.281 0.767 1 98.44 146 GLY B C 1
ATOM 3239 O O . GLY B 1 146 ? -0.984 -33.281 0.087 1 98.44 146 GLY B O 1
ATOM 3240 N N . TYR B 1 147 ? -1.645 -31.672 1.479 1 98.75 147 TYR B N 1
ATOM 3241 C CA . TYR B 1 147 ? -3.006 -32.188 1.585 1 98.75 147 TYR B CA 1
ATOM 3242 C C . TYR B 1 147 ? -3.68 -32.219 0.219 1 98.75 147 TYR B C 1
ATOM 3244 O O . TYR B 1 147 ? -4.32 -33.219 -0.132 1 98.75 147 TYR B O 1
ATOM 3252 N N . ILE B 1 148 ? -3.537 -31.203 -0.565 1 98.81 148 ILE B N 1
ATOM 3253 C CA . ILE B 1 148 ? -4.145 -31.094 -1.888 1 98.81 148 ILE B CA 1
ATOM 3254 C C . ILE B 1 148 ? -3.611 -32.188 -2.793 1 98.81 148 ILE B C 1
ATOM 3256 O O . ILE B 1 148 ? -4.391 -32.938 -3.424 1 98.81 148 ILE B O 1
ATOM 3260 N N . THR B 1 149 ? -2.287 -32.344 -2.879 1 98.69 149 THR B N 1
ATOM 3261 C CA . THR B 1 149 ? -1.68 -33.312 -3.779 1 98.69 149 THR B CA 1
ATOM 3262 C C . THR B 1 149 ? -2.078 -34.719 -3.391 1 98.69 149 THR B C 1
ATOM 3264 O O . THR B 1 149 ? -2.389 -35.531 -4.258 1 98.69 149 THR B O 1
ATOM 3267 N N . GLU B 1 150 ? -2.09 -35 -2.109 1 98.62 150 GLU B N 1
ATOM 3268 C CA . GLU B 1 150 ? -2.455 -36.344 -1.623 1 98.62 150 GLU B CA 1
ATOM 3269 C C . GLU B 1 150 ? -3.916 -36.656 -1.93 1 98.62 150 GLU B C 1
ATOM 3271 O O . GLU B 1 150 ? -4.227 -37.719 -2.459 1 98.62 150 GLU B O 1
ATOM 3276 N N . LYS B 1 151 ? -4.797 -35.812 -1.567 1 98.69 151 LYS B N 1
ATOM 3277 C CA . LYS B 1 151 ? -6.23 -36.031 -1.743 1 98.69 151 LYS B CA 1
ATOM 3278 C C . LYS B 1 151 ? -6.59 -36.156 -3.221 1 98.69 151 LYS B C 1
ATOM 3280 O O . LYS B 1 151 ? -7.398 -37 -3.602 1 98.69 151 LYS B O 1
ATOM 3285 N N . CYS B 1 152 ? -6.055 -35.281 -4.035 1 98.81 152 CYS B N 1
ATOM 3286 C CA . CYS B 1 152 ? -6.312 -35.344 -5.473 1 98.81 152 CYS B CA 1
ATOM 3287 C C . CYS B 1 152 ? -5.797 -36.656 -6.062 1 98.81 152 CYS B C 1
ATOM 3289 O O . CYS B 1 152 ? -6.484 -37.281 -6.863 1 98.81 152 CYS B O 1
ATOM 3291 N N . ALA B 1 153 ? -4.582 -37.031 -5.676 1 98.38 153 ALA B N 1
ATOM 3292 C CA . ALA B 1 153 ? -4.016 -38.312 -6.16 1 98.38 153 ALA B CA 1
ATOM 3293 C C . ALA B 1 153 ? -4.914 -39.469 -5.809 1 98.38 153 ALA B C 1
ATOM 3295 O O . ALA B 1 153 ? -5.16 -40.344 -6.648 1 98.38 153 ALA B O 1
ATOM 3296 N N . LYS B 1 154 ? -5.398 -39.5 -4.605 1 98.12 154 LYS B N 1
ATOM 3297 C CA . LYS B 1 154 ? -6.27 -40.562 -4.125 1 98.12 154 LYS B CA 1
ATOM 3298 C C . LYS B 1 154 ? -7.555 -40.625 -4.938 1 98.12 154 LYS B C 1
ATOM 3300 O O . LYS B 1 154 ? -8.164 -41.719 -5.059 1 98.12 154 LYS B O 1
ATOM 3305 N N . ASN B 1 155 ? -7.934 -39.562 -5.48 1 98.31 155 ASN B N 1
ATOM 3306 C CA . ASN B 1 155 ? -9.203 -39.5 -6.199 1 98.31 155 ASN B CA 1
ATOM 3307 C C . ASN B 1 155 ? -8.992 -39.406 -7.707 1 98.31 155 ASN B C 1
ATOM 3309 O O . ASN B 1 155 ? -9.922 -39.094 -8.453 1 98.31 155 ASN B O 1
ATOM 3313 N N . GLY B 1 156 ? -7.785 -39.531 -8.18 1 98.06 156 GLY B N 1
ATOM 3314 C CA . GLY B 1 156 ? -7.465 -39.594 -9.594 1 98.06 156 GLY B CA 1
ATOM 3315 C C . GLY B 1 156 ? -7.562 -38.25 -10.281 1 98.06 156 GLY B C 1
ATOM 3316 O O . GLY B 1 156 ? -7.828 -38.156 -11.477 1 98.06 156 GLY B O 1
ATOM 3317 N N . ILE B 1 157 ? -7.48 -37.156 -9.539 1 98.31 157 ILE B N 1
ATOM 3318 C CA . ILE B 1 157 ? -7.551 -35.812 -10.07 1 98.31 157 ILE B CA 1
ATOM 3319 C C . ILE B 1 157 ? -6.145 -35.281 -10.383 1 98.31 157 ILE B C 1
ATOM 3321 O O . ILE B 1 157 ? -5.246 -35.375 -9.547 1 98.31 157 ILE B O 1
ATOM 3325 N N . LYS B 1 158 ? -5.852 -34.75 -11.562 1 98.69 158 LYS B N 1
ATOM 3326 C CA . LYS B 1 158 ? -4.547 -34.25 -11.969 1 98.69 158 LYS B CA 1
ATOM 3327 C C . LYS B 1 158 ? -4.215 -32.938 -11.242 1 98.69 158 LYS B C 1
ATOM 3329 O O . LYS B 1 158 ? -5.086 -32.094 -11.047 1 98.69 158 LYS B O 1
ATOM 3334 N N . VAL B 1 159 ? -2.943 -32.844 -10.852 1 98.88 159 VAL B N 1
ATOM 3335 C CA . VAL B 1 159 ? -2.473 -31.641 -10.156 1 98.88 159 VAL B CA 1
ATOM 3336 C C . VAL B 1 159 ? -1.252 -31.078 -10.883 1 98.88 159 VAL B C 1
ATOM 3338 O O . VAL B 1 159 ? -0.324 -31.812 -11.219 1 98.88 159 VAL B O 1
ATOM 3341 N N . LEU B 1 160 ? -1.306 -29.828 -11.211 1 98.94 160 LEU B N 1
ATOM 3342 C CA . LEU B 1 160 ? -0.132 -29.062 -11.609 1 98.94 160 LEU B CA 1
ATOM 3343 C C . LEU B 1 160 ? 0.412 -28.25 -10.438 1 98.94 160 LEU B C 1
ATOM 3345 O O . LEU B 1 160 ? -0.252 -27.328 -9.953 1 98.94 160 LEU B O 1
ATOM 3349 N N . LEU B 1 161 ? 1.571 -28.562 -10.008 1 98.88 161 LEU B N 1
ATOM 3350 C CA . LEU B 1 161 ? 2.236 -27.875 -8.906 1 98.88 161 LEU B CA 1
ATOM 3351 C C . LEU B 1 161 ? 3.311 -26.938 -9.422 1 98.88 161 LEU B C 1
ATOM 3353 O O . LEU B 1 161 ? 4.273 -27.359 -10.062 1 98.88 161 LEU B O 1
ATOM 3357 N N . ASN B 1 162 ? 3.115 -25.656 -9.289 1 98.69 162 ASN B N 1
ATOM 3358 C CA . ASN B 1 162 ? 4.16 -24.656 -9.469 1 98.69 162 ASN B CA 1
ATOM 3359 C C . ASN B 1 162 ? 4.891 -24.359 -8.164 1 98.69 162 ASN B C 1
ATOM 3361 O O . ASN B 1 162 ? 4.371 -23.656 -7.301 1 98.69 162 ASN B O 1
ATOM 3365 N N . PRO B 1 163 ? 6.082 -24.953 -8.039 1 98.12 163 PRO B N 1
ATOM 3366 C CA . PRO B 1 163 ? 6.758 -24.844 -6.742 1 98.12 163 PRO B CA 1
ATOM 3367 C C . PRO B 1 163 ? 7.441 -23.5 -6.543 1 98.12 163 PRO B C 1
ATOM 3369 O O . PRO B 1 163 ? 8.648 -23.438 -6.305 1 98.12 163 PRO B O 1
ATOM 3372 N N . ALA B 1 164 ? 6.688 -22.484 -6.629 1 95.31 164 ALA B N 1
ATOM 3373 C CA . ALA B 1 164 ? 7.105 -21.094 -6.449 1 95.31 164 ALA B CA 1
ATOM 3374 C C . ALA B 1 164 ? 6.289 -20.406 -5.355 1 95.31 164 ALA B C 1
ATOM 3376 O O . ALA B 1 164 ? 5.059 -20.484 -5.348 1 95.31 164 ALA B O 1
ATOM 3377 N N . PRO B 1 165 ? 7.082 -19.656 -4.48 1 93.69 165 PRO B N 1
ATOM 3378 C CA . PRO B 1 165 ? 8.531 -19.531 -4.324 1 93.69 165 PRO B CA 1
ATOM 3379 C C . PRO B 1 165 ? 9.203 -20.844 -3.918 1 93.69 165 PRO B C 1
ATOM 3381 O O . PRO B 1 165 ? 8.523 -21.781 -3.523 1 93.69 165 PRO B O 1
ATOM 3384 N N . ALA B 1 166 ? 10.516 -20.844 -4.047 1 92.56 166 ALA B N 1
ATOM 3385 C CA . ALA B 1 166 ? 11.281 -22.031 -3.682 1 92.56 166 ALA B CA 1
ATOM 3386 C C . ALA B 1 166 ? 11.062 -22.391 -2.217 1 92.56 166 ALA B C 1
ATOM 3388 O O . ALA B 1 166 ? 11.039 -21.516 -1.347 1 92.56 166 ALA B O 1
ATOM 3389 N N . ALA B 1 167 ? 10.789 -23.672 -1.952 1 92.56 167 ALA B N 1
ATOM 3390 C CA . ALA B 1 167 ? 10.555 -24.203 -0.615 1 92.56 167 ALA B CA 1
ATOM 3391 C C . ALA B 1 167 ? 10.891 -25.688 -0.556 1 92.56 167 ALA B C 1
ATOM 3393 O O . ALA B 1 167 ? 11.102 -26.328 -1.591 1 92.56 167 ALA B O 1
ATOM 3394 N N . ASP B 1 168 ? 10.961 -26.141 0.672 1 91.31 168 ASP B N 1
ATOM 3395 C CA . ASP B 1 168 ? 11.164 -27.578 0.879 1 91.31 168 ASP B CA 1
ATOM 3396 C C . ASP B 1 168 ? 9.836 -28.328 0.812 1 91.31 168 ASP B C 1
ATOM 3398 O O . ASP B 1 168 ? 8.953 -28.109 1.642 1 91.31 168 ASP B O 1
ATOM 3402 N N . LEU B 1 169 ? 9.688 -29.141 -0.195 1 96.12 169 LEU B N 1
ATOM 3403 C CA . LEU B 1 169 ? 8.492 -29.953 -0.359 1 96.12 169 LEU B CA 1
ATOM 3404 C C . LEU B 1 169 ? 8.812 -31.438 -0.16 1 96.12 169 LEU B C 1
ATOM 3406 O O . LEU B 1 169 ? 9.875 -31.906 -0.57 1 96.12 169 LEU B O 1
ATOM 3410 N N . GLU B 1 170 ? 7.934 -32.125 0.444 1 95.81 170 GLU B N 1
ATOM 3411 C CA . GLU B 1 170 ? 8.125 -33.562 0.646 1 95.81 170 GLU B CA 1
ATOM 3412 C C . GLU B 1 170 ? 8.133 -34.312 -0.682 1 95.81 170 GLU B C 1
ATOM 3414 O O . GLU B 1 170 ? 7.371 -33.969 -1.593 1 95.81 170 GLU B O 1
ATOM 3419 N N . ALA B 1 171 ? 8.898 -35.344 -0.709 1 95.19 171 ALA B N 1
ATOM 3420 C CA . ALA B 1 171 ? 9.047 -36.156 -1.92 1 95.19 171 ALA B CA 1
ATOM 3421 C C . ALA B 1 171 ? 7.707 -36.75 -2.352 1 95.19 171 ALA B C 1
ATOM 3423 O O . ALA B 1 171 ? 7.418 -36.844 -3.547 1 95.19 171 ALA B O 1
ATOM 3424 N N . GLN B 1 172 ? 6.969 -37.094 -1.398 1 97.06 172 GLN B N 1
ATOM 3425 C CA . GLN B 1 172 ? 5.68 -37.719 -1.691 1 97.06 172 GLN B CA 1
ATOM 3426 C C . GLN B 1 172 ? 4.746 -36.719 -2.391 1 97.06 172 GLN B C 1
ATOM 3428 O O . GLN B 1 172 ? 3.939 -37.125 -3.236 1 97.06 172 GLN B O 1
ATOM 3433 N N . TRP B 1 173 ? 4.781 -35.438 -1.979 1 97.69 173 TRP B N 1
ATOM 3434 C CA . TRP B 1 173 ? 3.955 -34.406 -2.617 1 97.69 173 TRP B CA 1
ATOM 3435 C C . TRP B 1 173 ? 4.309 -34.281 -4.094 1 97.69 173 TRP B C 1
ATOM 3437 O O . TRP B 1 173 ? 3.42 -34.156 -4.945 1 97.69 173 TRP B O 1
ATOM 3447 N N . LEU B 1 174 ? 5.609 -34.375 -4.371 1 97.31 174 LEU B N 1
ATOM 3448 C CA . LEU B 1 174 ? 6.105 -34.281 -5.742 1 97.31 174 LEU B CA 1
ATOM 3449 C C . LEU B 1 174 ? 5.691 -35.5 -6.555 1 97.31 174 LEU B C 1
ATOM 3451 O O . LEU B 1 174 ? 5.32 -35.375 -7.723 1 97.31 174 LEU B O 1
ATOM 3455 N N . THR B 1 175 ? 5.75 -36.625 -5.918 1 97.25 175 THR B N 1
ATOM 3456 C CA . THR B 1 175 ? 5.336 -37.875 -6.574 1 97.25 175 THR B CA 1
ATOM 3457 C C . THR B 1 175 ? 3.848 -37.844 -6.91 1 97.25 175 THR B C 1
ATOM 3459 O O . THR B 1 175 ? 3.436 -38.281 -7.977 1 97.25 175 THR B O 1
ATOM 3462 N N . ASN B 1 176 ? 3.037 -37.25 -6.031 1 98.25 176 ASN B N 1
ATOM 3463 C CA . ASN B 1 176 ? 1.587 -37.219 -6.188 1 98.25 176 ASN B CA 1
ATOM 3464 C C . ASN B 1 176 ? 1.173 -36.219 -7.277 1 98.25 176 ASN B C 1
ATOM 3466 O O . ASN B 1 176 ? 0.126 -36.375 -7.906 1 98.25 176 ASN B O 1
ATOM 3470 N N . ALA B 1 177 ? 1.922 -35.188 -7.523 1 98.56 177 ALA B N 1
ATOM 3471 C CA . ALA B 1 177 ? 1.605 -34.188 -8.539 1 98.56 177 ALA B CA 1
ATOM 3472 C C . ALA B 1 177 ? 1.743 -34.781 -9.945 1 98.56 177 ALA B C 1
ATOM 3474 O O . ALA B 1 177 ? 2.623 -35.625 -10.195 1 98.56 177 ALA B O 1
ATOM 3475 N N . THR B 1 178 ? 0.862 -34.375 -10.828 1 98.69 178 THR B N 1
ATOM 3476 C CA . THR B 1 178 ? 0.91 -34.844 -12.211 1 98.69 178 THR B CA 1
ATOM 3477 C C . THR B 1 178 ? 1.957 -34.062 -13.008 1 98.69 178 THR B C 1
ATOM 3479 O O . THR B 1 178 ? 2.717 -34.656 -13.781 1 98.69 178 THR B O 1
ATOM 3482 N N . TYR B 1 179 ? 1.97 -32.781 -12.875 1 98.75 179 TYR B N 1
ATOM 3483 C CA . TYR B 1 179 ? 2.928 -31.891 -13.492 1 98.75 179 TYR B CA 1
ATOM 3484 C C . TYR B 1 179 ? 3.586 -30.984 -12.445 1 98.75 179 TYR B C 1
ATOM 3486 O O . TYR B 1 179 ? 2.939 -30.562 -11.484 1 98.75 179 TYR B O 1
ATOM 3494 N N . ILE B 1 180 ? 4.871 -30.703 -12.594 1 98.69 180 ILE B N 1
ATOM 3495 C CA . ILE B 1 180 ? 5.633 -29.75 -11.789 1 98.69 180 ILE B CA 1
ATOM 3496 C C . ILE B 1 180 ? 6.371 -28.781 -12.703 1 98.69 180 ILE B C 1
ATOM 3498 O O . ILE B 1 180 ? 7.051 -29.188 -13.648 1 98.69 180 ILE B O 1
ATOM 3502 N N . THR B 1 181 ? 6.184 -27.453 -12.414 1 98.56 181 THR B N 1
ATOM 3503 C CA . THR B 1 181 ? 6.707 -26.453 -13.336 1 98.56 181 THR B CA 1
ATOM 3504 C C . THR B 1 181 ? 7.645 -25.484 -12.617 1 98.56 181 THR B C 1
ATOM 3506 O O . THR B 1 181 ? 7.348 -24.297 -12.492 1 98.56 181 THR B O 1
ATOM 3509 N N . PRO B 1 182 ? 8.82 -25.891 -12.281 1 98 182 PRO B N 1
ATOM 3510 C CA . PRO B 1 182 ? 9.812 -25.031 -11.625 1 98 182 PRO B CA 1
ATOM 3511 C C . PRO B 1 182 ? 10.648 -24.234 -12.617 1 98 182 PRO B C 1
ATOM 3513 O O . PRO B 1 182 ? 10.695 -24.562 -13.805 1 98 182 PRO B O 1
ATOM 3516 N N . ASN B 1 183 ? 11.164 -23.125 -12.117 1 95.75 183 ASN B N 1
ATOM 3517 C CA . ASN B 1 183 ? 12.344 -22.594 -12.797 1 95.75 183 ASN B CA 1
ATOM 3518 C C . ASN B 1 183 ? 13.617 -23.297 -12.328 1 95.75 183 ASN B C 1
ATOM 3520 O O . ASN B 1 183 ? 13.555 -24.25 -11.547 1 95.75 183 ASN B O 1
ATOM 3524 N N . GLU B 1 184 ? 14.734 -22.875 -12.844 1 93.06 184 GLU B N 1
ATOM 3525 C CA . GLU B 1 184 ? 15.984 -23.562 -12.539 1 93.06 184 GLU B CA 1
ATOM 3526 C C . GLU B 1 184 ? 16.297 -23.516 -11.047 1 93.06 184 GLU B C 1
ATOM 3528 O O . GLU B 1 184 ? 16.703 -24.516 -10.461 1 93.06 184 GLU B O 1
ATOM 3533 N N . HIS B 1 185 ? 16.141 -22.344 -10.5 1 92.75 185 HIS B N 1
ATOM 3534 C CA . HIS B 1 185 ? 16.422 -22.172 -9.078 1 92.75 185 HIS B CA 1
ATOM 3535 C C . HIS B 1 185 ? 15.492 -23.016 -8.219 1 92.75 185 HIS B C 1
ATOM 3537 O O . HIS B 1 185 ? 15.93 -23.625 -7.238 1 92.75 185 HIS B O 1
ATOM 3543 N N . GLU B 1 186 ? 14.258 -23.031 -8.539 1 95.38 186 GLU B N 1
ATOM 3544 C CA . GLU B 1 186 ? 13.25 -23.812 -7.816 1 95.38 186 GLU B CA 1
ATOM 3545 C C . GLU B 1 186 ? 13.516 -25.312 -7.941 1 95.38 186 GLU B C 1
ATOM 3547 O O . GLU B 1 186 ? 13.383 -26.062 -6.969 1 95.38 186 GLU B O 1
ATOM 3552 N N . LEU B 1 187 ? 13.898 -25.719 -9.125 1 95.62 187 LEU B N 1
ATOM 3553 C CA . LEU B 1 187 ? 14.219 -27.125 -9.328 1 95.62 187 LEU B CA 1
ATOM 3554 C C . LEU B 1 187 ? 15.406 -27.547 -8.477 1 95.62 187 LEU B C 1
ATOM 3556 O O . LEU B 1 187 ? 15.398 -28.625 -7.867 1 95.62 187 LEU B O 1
ATOM 3560 N N . ALA B 1 188 ? 16.406 -26.703 -8.492 1 93.44 188 ALA B N 1
ATOM 3561 C CA . ALA B 1 188 ? 17.594 -26.984 -7.703 1 93.44 188 ALA B CA 1
ATOM 3562 C C . ALA B 1 188 ? 17.266 -27.109 -6.219 1 93.44 188 ALA B C 1
ATOM 3564 O O . ALA B 1 188 ? 17.875 -27.891 -5.496 1 93.44 188 ALA B O 1
ATOM 3565 N N . ALA B 1 189 ? 16.312 -26.312 -5.793 1 93.06 189 ALA B N 1
ATOM 3566 C CA . ALA B 1 189 ? 15.891 -26.344 -4.398 1 93.06 189 ALA B CA 1
ATOM 3567 C C . ALA B 1 189 ? 15.156 -27.656 -4.082 1 93.06 189 ALA B C 1
ATOM 3569 O O . ALA B 1 189 ? 15.266 -28.188 -2.975 1 93.06 189 ALA B O 1
ATOM 3570 N N . LEU B 1 190 ? 14.406 -28.141 -5 1 94.38 190 LEU B N 1
ATOM 3571 C CA . LEU B 1 190 ? 13.641 -29.359 -4.824 1 94.38 190 LEU B CA 1
ATOM 3572 C C . LEU B 1 190 ? 14.555 -30.578 -4.832 1 94.38 190 LEU B C 1
ATOM 3574 O O . LEU B 1 190 ? 14.273 -31.578 -4.168 1 94.38 190 LEU B O 1
ATOM 3578 N N . TYR B 1 191 ? 15.625 -30.453 -5.668 1 93 191 TYR B N 1
ATOM 3579 C CA . TYR B 1 191 ? 16.547 -31.578 -5.859 1 93 191 TYR B CA 1
ATOM 3580 C C . TYR B 1 191 ? 17.984 -31.141 -5.742 1 93 191 TYR B C 1
ATOM 3582 O O . TYR B 1 191 ? 18.75 -31.188 -6.715 1 93 191 TYR B O 1
ATOM 3590 N N . PRO B 1 192 ? 18.453 -30.797 -4.582 1 87.44 192 PRO B N 1
ATOM 3591 C CA . PRO B 1 192 ? 19.766 -30.172 -4.402 1 87.44 192 PRO B CA 1
ATOM 3592 C C . PRO B 1 192 ? 20.922 -31.078 -4.863 1 87.44 192 PRO B C 1
ATOM 3594 O O . PRO B 1 192 ? 21.969 -30.578 -5.266 1 87.44 192 PRO B O 1
ATOM 3597 N N . ALA B 1 193 ? 20.953 -32.344 -4.836 1 84.75 193 ALA B N 1
ATOM 3598 C CA . ALA B 1 193 ? 22.109 -33.219 -5.086 1 84.75 193 ALA B CA 1
ATOM 3599 C C . ALA B 1 193 ? 22.062 -33.781 -6.496 1 84.75 193 ALA B C 1
ATOM 3601 O O . ALA B 1 193 ? 22.859 -34.656 -6.848 1 84.75 193 ALA B O 1
ATOM 3602 N N . ASN B 1 194 ? 21.172 -33.188 -7.312 1 84.94 194 ASN B N 1
ATOM 3603 C CA . ASN B 1 194 ? 21 -33.812 -8.625 1 84.94 194 ASN B CA 1
ATOM 3604 C C . ASN B 1 194 ? 21.281 -32.812 -9.75 1 84.94 194 ASN B C 1
ATOM 3606 O O . ASN B 1 194 ? 21.047 -31.609 -9.586 1 84.94 194 ASN B O 1
ATOM 3610 N N . ASN B 1 195 ? 21.734 -33.375 -10.844 1 90.31 195 ASN B N 1
ATOM 3611 C CA . ASN B 1 195 ? 21.875 -32.594 -12.07 1 90.31 195 ASN B CA 1
ATOM 3612 C C . ASN B 1 195 ? 20.516 -32.312 -12.711 1 90.31 195 ASN B C 1
ATOM 3614 O O . ASN B 1 195 ? 19.656 -33.188 -12.75 1 90.31 195 ASN B O 1
ATOM 3618 N N . THR B 1 196 ? 20.344 -31.109 -13.203 1 91.06 196 THR B N 1
ATOM 3619 C CA . THR B 1 196 ? 19.078 -30.641 -13.766 1 91.06 196 THR B CA 1
ATOM 3620 C C . THR B 1 196 ? 18.609 -31.578 -14.875 1 91.06 196 THR B C 1
ATOM 3622 O O . THR B 1 196 ? 17.453 -31.984 -14.891 1 91.06 196 THR B O 1
ATOM 3625 N N . GLU B 1 197 ? 19.516 -31.953 -15.758 1 93.25 197 GLU B N 1
ATOM 3626 C CA . GLU B 1 197 ? 19.156 -32.781 -16.906 1 93.25 197 GLU B CA 1
ATOM 3627 C C . GLU B 1 197 ? 18.703 -34.156 -16.453 1 93.25 197 GLU B C 1
ATOM 3629 O O . GLU B 1 197 ? 17.75 -34.719 -17 1 93.25 197 GLU B O 1
ATOM 3634 N N . ASP B 1 198 ? 19.406 -34.688 -15.516 1 94.94 198 ASP B N 1
ATOM 3635 C CA . ASP B 1 198 ? 19.062 -36.031 -15 1 94.94 198 ASP B CA 1
ATOM 3636 C C . ASP B 1 198 ? 17.688 -36.031 -14.344 1 94.94 198 ASP B C 1
ATOM 3638 O O . ASP B 1 198 ? 16.922 -36.969 -14.492 1 94.94 198 ASP B O 1
ATOM 3642 N N . ILE B 1 199 ? 17.406 -34.938 -13.648 1 95.56 199 ILE B N 1
ATOM 3643 C CA . ILE B 1 199 ? 16.125 -34.812 -12.969 1 95.56 199 ILE B CA 1
ATOM 3644 C C . ILE B 1 199 ? 14.992 -34.781 -13.992 1 95.56 199 ILE B C 1
ATOM 3646 O O . ILE B 1 199 ? 13.977 -35.469 -13.828 1 95.56 199 ILE B O 1
ATOM 3650 N N . ILE B 1 200 ? 15.156 -34 -15.016 1 96.75 200 ILE B N 1
ATOM 3651 C CA . ILE B 1 200 ? 14.141 -33.844 -16.047 1 96.75 200 ILE B CA 1
ATOM 3652 C C . ILE B 1 200 ? 13.891 -35.188 -16.734 1 96.75 200 ILE B C 1
ATOM 3654 O O . ILE B 1 200 ? 12.742 -35.594 -16.938 1 96.75 200 ILE B O 1
ATOM 3658 N N . LEU B 1 201 ? 14.977 -35.906 -17.078 1 96.5 201 LEU B N 1
ATOM 3659 C CA . LEU B 1 201 ? 14.875 -37.188 -17.781 1 96.5 201 LEU B CA 1
ATOM 3660 C C . LEU B 1 201 ? 14.172 -38.219 -16.922 1 96.5 201 LEU B C 1
ATOM 3662 O O . LEU B 1 201 ? 13.336 -38.969 -17.406 1 96.5 201 LEU B O 1
ATOM 3666 N N . ALA B 1 202 ? 14.531 -38.219 -15.656 1 95.44 202 ALA B N 1
ATOM 3667 C CA . ALA B 1 202 ? 13.969 -39.188 -14.727 1 95.44 202 ALA B CA 1
ATOM 3668 C C . ALA B 1 202 ? 12.5 -38.906 -14.453 1 95.44 202 ALA B C 1
ATOM 3670 O O . ALA B 1 202 ? 11.781 -39.781 -13.93 1 95.44 202 ALA B O 1
ATOM 3671 N N . ASN B 1 203 ? 12.023 -37.75 -14.766 1 97.06 203 ASN B N 1
ATOM 3672 C CA . ASN B 1 203 ? 10.656 -37.344 -14.5 1 97.06 203 ASN B CA 1
ATOM 3673 C C . ASN B 1 203 ? 9.93 -36.938 -15.781 1 97.06 203 ASN B C 1
ATOM 3675 O O . ASN B 1 203 ? 9.203 -35.938 -15.805 1 97.06 203 ASN B O 1
ATOM 3679 N N . GLU B 1 204 ? 10.219 -37.719 -16.844 1 96.75 204 GLU B N 1
ATOM 3680 C CA . GLU B 1 204 ? 9.602 -37.469 -18.141 1 96.75 204 GLU B CA 1
ATOM 3681 C C . GLU B 1 204 ? 8.078 -37.375 -18.016 1 96.75 204 GLU B C 1
ATOM 3683 O O . GLU B 1 204 ? 7.453 -38.219 -17.359 1 96.75 204 GLU B O 1
ATOM 3688 N N . GLY B 1 205 ? 7.555 -36.25 -18.656 1 95.75 205 GLY B N 1
ATOM 3689 C CA . GLY B 1 205 ? 6.113 -36.062 -18.672 1 95.75 205 GLY B CA 1
ATOM 3690 C C . GLY B 1 205 ? 5.598 -35.344 -17.438 1 95.75 205 GLY B C 1
ATOM 3691 O O . GLY B 1 205 ? 4.43 -34.938 -17.391 1 95.75 205 GLY B O 1
ATOM 3692 N N . LYS B 1 206 ? 6.484 -35.125 -16.438 1 97.5 206 LYS B N 1
ATOM 3693 C CA . LYS B 1 206 ? 6.051 -34.562 -15.164 1 97.5 206 LYS B CA 1
ATOM 3694 C C . LYS B 1 206 ? 6.719 -33.188 -14.922 1 97.5 206 LYS B C 1
ATOM 3696 O O . LYS B 1 206 ? 6.039 -32.219 -14.641 1 97.5 206 LYS B O 1
ATOM 3701 N N . ILE B 1 207 ? 8.016 -33.156 -15.055 1 98.25 207 ILE B N 1
ATOM 3702 C CA . ILE B 1 207 ? 8.75 -31.938 -14.727 1 98.25 207 ILE B CA 1
ATOM 3703 C C . ILE B 1 207 ? 8.992 -31.125 -16 1 98.25 207 ILE B C 1
ATOM 3705 O O . ILE B 1 207 ? 9.602 -31.625 -16.953 1 98.25 207 ILE B O 1
ATOM 3709 N N . ILE B 1 208 ? 8.453 -29.969 -16.047 1 98.44 208 ILE B N 1
ATOM 3710 C CA . ILE B 1 208 ? 8.617 -28.969 -17.109 1 98.44 208 ILE B CA 1
ATOM 3711 C C . ILE B 1 208 ? 9.328 -27.734 -16.547 1 98.44 208 ILE B C 1
ATOM 3713 O O . ILE B 1 208 ? 8.742 -26.969 -15.781 1 98.44 208 ILE B O 1
ATOM 3717 N N . VAL B 1 209 ? 10.547 -27.422 -16.969 1 98.12 209 VAL B N 1
ATOM 3718 C CA . VAL B 1 209 ? 11.391 -26.391 -16.359 1 98.12 209 VAL B CA 1
ATOM 3719 C C . VAL B 1 209 ? 11.398 -25.141 -17.219 1 98.12 209 VAL B C 1
ATOM 3721 O O . VAL B 1 209 ? 11.789 -25.188 -18.391 1 98.12 209 VAL B O 1
ATOM 3724 N N . THR B 1 210 ? 10.945 -24.062 -16.672 1 96.81 210 THR B N 1
ATOM 3725 C CA . THR B 1 210 ? 11.023 -22.797 -17.391 1 96.81 210 THR B CA 1
ATOM 3726 C C . THR B 1 210 ? 12.414 -22.172 -17.234 1 96.81 210 THR B C 1
ATOM 3728 O O . THR B 1 210 ? 12.984 -22.172 -16.141 1 96.81 210 THR B O 1
ATOM 3731 N N . LEU B 1 211 ? 13 -21.672 -18.312 1 94.62 211 LEU B N 1
ATOM 3732 C CA . LEU B 1 211 ? 14.367 -21.172 -18.344 1 94.62 211 LEU B CA 1
ATOM 3733 C C . LEU B 1 211 ? 14.398 -19.703 -18.719 1 94.62 211 LEU B C 1
ATOM 3735 O O . LEU B 1 211 ? 15.359 -19.234 -19.344 1 94.62 211 LEU B O 1
ATOM 3739 N N . GLY B 1 212 ? 13.328 -19.016 -18.453 1 90.38 212 GLY B N 1
ATOM 3740 C CA . GLY B 1 212 ? 13.258 -17.609 -18.828 1 90.38 212 GLY B CA 1
ATOM 3741 C C . GLY B 1 212 ? 13.352 -17.391 -20.328 1 90.38 212 GLY B C 1
ATOM 3742 O O . GLY B 1 212 ? 12.586 -17.984 -21.094 1 90.38 212 GLY B O 1
ATOM 3743 N N . SER B 1 213 ? 14.375 -16.562 -20.656 1 91.5 213 SER B N 1
ATOM 3744 C CA . SER B 1 213 ? 14.539 -16.219 -22.062 1 91.5 213 SER B CA 1
ATOM 3745 C C . SER B 1 213 ? 15.047 -17.406 -22.875 1 91.5 213 SER B C 1
ATOM 3747 O O . SER B 1 213 ? 15.016 -17.391 -24.094 1 91.5 213 SER B O 1
ATOM 3749 N N . GLU B 1 214 ? 15.438 -18.453 -22.203 1 94.06 214 GLU B N 1
ATOM 3750 C CA . GLU B 1 214 ? 15.969 -19.625 -22.891 1 94.06 214 GLU B CA 1
ATOM 3751 C C . GLU B 1 214 ? 14.867 -20.625 -23.219 1 94.06 214 GLU B C 1
ATOM 3753 O O . GLU B 1 214 ? 15.102 -21.625 -23.875 1 94.06 214 GLU B O 1
ATOM 3758 N N . GLY B 1 215 ? 13.688 -20.344 -22.703 1 96.25 215 GLY B N 1
ATOM 3759 C CA . GLY B 1 215 ? 12.555 -21.188 -23.078 1 96.25 215 GLY B CA 1
ATOM 3760 C C . GLY B 1 215 ? 12.172 -22.172 -21.984 1 96.25 215 GLY B C 1
ATOM 3761 O O . GLY B 1 215 ? 11.984 -21.797 -20.828 1 96.25 215 GLY B O 1
ATOM 3762 N N . VAL B 1 216 ? 11.93 -23.438 -22.438 1 97.88 216 VAL B N 1
ATOM 3763 C CA . VAL B 1 216 ? 11.422 -24.469 -21.531 1 97.88 216 VAL B CA 1
ATOM 3764 C C . VAL B 1 216 ? 12.133 -25.797 -21.812 1 97.88 216 VAL B C 1
ATOM 3766 O O . VAL B 1 216 ? 12.375 -26.156 -22.969 1 97.88 216 VAL B O 1
ATOM 3769 N N . ALA B 1 217 ? 12.555 -26.469 -20.797 1 98 217 ALA B N 1
ATOM 3770 C CA . ALA B 1 217 ? 13.164 -27.781 -20.891 1 98 217 ALA B CA 1
ATOM 3771 C C . ALA B 1 217 ? 12.227 -28.859 -20.344 1 98 217 ALA B C 1
ATOM 3773 O O . ALA B 1 217 ? 11.562 -28.656 -19.328 1 98 217 ALA B O 1
ATOM 3774 N N . TYR B 1 218 ? 12.055 -30 -21.016 1 98.12 218 TYR B N 1
ATOM 3775 C CA . TYR B 1 218 ? 11.266 -31.156 -20.609 1 98.12 218 TYR B CA 1
ATOM 3776 C C . TYR B 1 218 ? 11.758 -32.406 -21.297 1 98.12 218 TYR B C 1
ATOM 3778 O O . TYR B 1 218 ? 12.617 -32.344 -22.188 1 98.12 218 TYR B O 1
ATOM 3786 N N . ALA B 1 219 ? 11.375 -33.562 -20.828 1 97.88 219 ALA B N 1
ATOM 3787 C CA . ALA B 1 219 ? 11.781 -34.812 -21.438 1 97.88 219 ALA B CA 1
ATOM 3788 C C . ALA B 1 219 ? 10.648 -35.406 -22.266 1 97.88 219 ALA B C 1
ATOM 3790 O O . ALA B 1 219 ? 9.477 -35.312 -21.906 1 97.88 219 ALA B O 1
ATOM 3791 N N . GLN B 1 220 ? 10.984 -35.938 -23.344 1 96.25 220 GLN B N 1
ATOM 3792 C CA . GLN B 1 220 ? 10.062 -36.625 -24.25 1 96.25 220 GLN B CA 1
ATOM 3793 C C . GLN B 1 220 ? 10.75 -37.781 -24.953 1 96.25 220 GLN B C 1
ATOM 3795 O O . GLN B 1 220 ? 11.836 -37.625 -25.516 1 96.25 220 GLN B O 1
ATOM 3800 N N . ASP B 1 221 ? 10.117 -38.938 -24.984 1 96 221 ASP B N 1
ATOM 3801 C CA . ASP B 1 221 ? 10.625 -40.125 -25.641 1 96 221 ASP B CA 1
ATOM 3802 C C . ASP B 1 221 ? 12.031 -40.469 -25.156 1 96 221 ASP B C 1
ATOM 3804 O O . ASP B 1 221 ? 12.914 -40.781 -25.953 1 96 221 ASP B O 1
ATOM 3808 N N . GLY B 1 222 ? 12.25 -40.188 -23.938 1 95.44 222 GLY B N 1
ATOM 3809 C CA . GLY B 1 222 ? 13.5 -40.562 -23.297 1 95.44 222 GLY B CA 1
ATOM 3810 C C . GLY B 1 222 ? 14.617 -39.594 -23.562 1 95.44 222 GLY B C 1
ATOM 3811 O O . GLY B 1 222 ? 15.773 -39.844 -23.219 1 95.44 222 GLY B O 1
ATOM 3812 N N . GLU B 1 223 ? 14.258 -38.5 -24.125 1 97 223 GLU B N 1
ATOM 3813 C CA . GLU B 1 223 ? 15.273 -37.531 -24.453 1 97 223 GLU B CA 1
ATOM 3814 C C . GLU B 1 223 ? 14.93 -36.156 -23.859 1 97 223 GLU B C 1
ATOM 3816 O O . GLU B 1 223 ? 13.758 -35.781 -23.75 1 97 223 GLU B O 1
ATOM 3821 N N . LEU B 1 224 ? 16.016 -35.406 -23.5 1 97.06 224 LEU B N 1
ATOM 3822 C CA . LEU B 1 224 ? 15.852 -34.031 -23.062 1 97.06 224 LEU B CA 1
ATOM 3823 C C . LEU B 1 224 ? 15.492 -33.125 -24.25 1 97.06 224 LEU B C 1
ATOM 3825 O O . LEU B 1 224 ? 16.156 -33.188 -25.281 1 97.06 224 LEU B O 1
ATOM 3829 N N . ARG B 1 225 ? 14.43 -32.438 -24.109 1 96.94 225 ARG B N 1
ATOM 3830 C CA . ARG B 1 225 ? 14 -31.469 -25.109 1 96.94 225 ARG B CA 1
ATOM 3831 C C . ARG B 1 225 ? 14.078 -30.047 -24.562 1 96.94 225 ARG B C 1
ATOM 3833 O O . ARG B 1 225 ? 13.828 -29.828 -23.375 1 96.94 225 ARG B O 1
ATOM 3840 N N . ARG B 1 226 ? 14.492 -29.141 -25.391 1 96.56 226 ARG B N 1
ATOM 3841 C CA . ARG B 1 226 ? 14.461 -27.719 -25.094 1 96.56 226 ARG B CA 1
ATOM 3842 C C . ARG B 1 226 ? 13.688 -26.953 -26.156 1 96.56 226 ARG B C 1
ATOM 3844 O O . ARG B 1 226 ? 14.016 -27.016 -27.344 1 96.56 226 ARG B O 1
ATOM 3851 N N . MET B 1 227 ? 12.664 -26.375 -25.719 1 96.56 227 MET B N 1
ATOM 3852 C CA . MET B 1 227 ? 11.906 -25.516 -26.625 1 96.56 227 MET B CA 1
ATOM 3853 C C . MET B 1 227 ? 12.297 -24.047 -26.422 1 96.56 227 MET B C 1
ATOM 3855 O O . MET B 1 227 ? 12.172 -23.516 -25.328 1 96.56 227 MET B O 1
ATOM 3859 N N . ARG B 1 228 ? 12.852 -23.359 -27.516 1 94.44 228 ARG B N 1
ATOM 3860 C CA . ARG B 1 228 ? 13.305 -21.984 -27.453 1 94.44 228 ARG B CA 1
ATOM 3861 C C . ARG B 1 228 ? 12.141 -21.031 -27.234 1 94.44 228 ARG B C 1
ATOM 3863 O O . ARG B 1 228 ? 11.047 -21.25 -27.75 1 94.44 228 ARG B O 1
ATOM 3870 N N . SER B 1 229 ? 12.344 -20.062 -26.375 1 94.44 229 SER B N 1
ATOM 3871 C CA . SER B 1 229 ? 11.359 -19 -26.219 1 94.44 229 SER B CA 1
ATOM 3872 C C . SER B 1 229 ? 11.219 -18.188 -27.5 1 94.44 229 SER B C 1
ATOM 3874 O O . SER B 1 229 ? 12.125 -18.172 -28.328 1 94.44 229 SER B O 1
ATOM 3876 N N . PHE B 1 230 ? 10.078 -17.547 -27.656 1 94.75 230 PHE B N 1
ATOM 3877 C CA . PHE B 1 230 ? 9.93 -16.594 -28.734 1 94.75 230 PHE B CA 1
ATOM 3878 C C . PHE B 1 230 ? 10.703 -15.312 -28.453 1 94.75 230 PHE B C 1
ATOM 3880 O O . PHE B 1 230 ? 10.727 -14.844 -27.312 1 94.75 230 PHE B O 1
ATOM 3887 N N . LYS B 1 231 ? 11.406 -14.758 -29.406 1 90.56 231 LYS B N 1
ATOM 3888 C CA . LYS B 1 231 ? 12.211 -13.547 -29.234 1 90.56 231 LYS B CA 1
ATOM 3889 C C . LYS B 1 231 ? 11.328 -12.297 -29.234 1 90.56 231 LYS B C 1
ATOM 3891 O O . LYS B 1 231 ? 10.734 -11.953 -30.266 1 90.56 231 LYS B O 1
ATOM 3896 N N . VAL B 1 232 ? 11.195 -11.742 -28.109 1 92.75 232 VAL B N 1
ATOM 3897 C CA . VAL B 1 232 ? 10.461 -10.492 -27.984 1 92.75 232 VAL B CA 1
ATOM 3898 C C . VAL B 1 232 ? 11.211 -9.539 -27.047 1 92.75 232 VAL B C 1
ATOM 3900 O O . VAL B 1 232 ? 12.102 -9.953 -26.312 1 92.75 232 VAL B O 1
ATOM 3903 N N . THR B 1 233 ? 10.984 -8.227 -27.125 1 94.31 233 THR B N 1
ATOM 3904 C CA . THR B 1 233 ? 11.547 -7.238 -26.219 1 94.31 233 THR B CA 1
ATOM 3905 C C . THR B 1 233 ? 10.617 -7.008 -25.031 1 94.31 233 THR B C 1
ATOM 3907 O O . THR B 1 233 ? 9.531 -6.438 -25.188 1 94.31 233 THR B O 1
ATOM 3910 N N . PRO B 1 234 ? 11.07 -7.414 -23.922 1 93.62 234 PRO B N 1
ATOM 3911 C CA . PRO B 1 234 ? 10.164 -7.344 -22.766 1 93.62 234 PRO B CA 1
ATOM 3912 C C . PRO B 1 234 ? 9.844 -5.906 -22.359 1 93.62 234 PRO B C 1
ATOM 3914 O O . PRO B 1 234 ? 10.719 -5.039 -22.422 1 93.62 234 PRO B O 1
ATOM 3917 N N . VAL B 1 235 ? 8.656 -5.633 -22.016 1 92.12 235 VAL B N 1
ATOM 3918 C CA . VAL B 1 235 ? 8.195 -4.41 -21.359 1 92.12 235 VAL B CA 1
ATOM 3919 C C . VAL B 1 235 ? 8.086 -4.641 -19.859 1 92.12 235 VAL B C 1
ATOM 3921 O O . VAL B 1 235 ? 8.586 -3.836 -19.062 1 92.12 235 VAL B O 1
ATOM 3924 N N . ASP B 1 236 ? 7.547 -5.703 -19.438 1 90.62 236 ASP B N 1
ATOM 3925 C CA . ASP B 1 236 ? 7.336 -6.098 -18.047 1 90.62 236 ASP B CA 1
ATOM 3926 C C . ASP B 1 236 ? 7.281 -7.617 -17.922 1 90.62 236 ASP B C 1
ATOM 3928 O O . ASP B 1 236 ? 6.348 -8.258 -18.406 1 90.62 236 ASP B O 1
ATOM 3932 N N . THR B 1 237 ? 8.188 -8.172 -17.172 1 90.25 237 THR B N 1
ATOM 3933 C CA . THR B 1 237 ? 8.297 -9.625 -17.109 1 90.25 237 THR B CA 1
ATOM 3934 C C . THR B 1 237 ? 7.457 -10.18 -15.969 1 90.25 237 THR B C 1
ATOM 3936 O O . THR B 1 237 ? 7.422 -11.391 -15.75 1 90.25 237 THR B O 1
ATOM 3939 N N . THR B 1 238 ? 6.754 -9.32 -15.242 1 89.5 238 THR B N 1
ATOM 3940 C CA . THR B 1 238 ? 5.945 -9.742 -14.102 1 89.5 238 THR B CA 1
ATOM 3941 C C . THR B 1 238 ? 4.824 -10.672 -14.555 1 89.5 238 THR B C 1
ATOM 3943 O O . THR B 1 238 ? 4.086 -10.359 -15.484 1 89.5 238 THR B O 1
ATOM 3946 N N . GLY B 1 239 ? 4.754 -11.859 -13.945 1 93.31 239 GLY B N 1
ATOM 3947 C CA . GLY B 1 239 ? 3.658 -12.781 -14.203 1 93.31 239 GLY B CA 1
ATOM 3948 C C . GLY B 1 239 ? 3.924 -13.719 -15.367 1 93.31 239 GLY B C 1
ATOM 3949 O O . GLY B 1 239 ? 3.074 -14.539 -15.711 1 93.31 239 GLY B O 1
ATOM 3950 N N . ALA B 1 240 ? 5.137 -13.664 -15.977 1 95.56 240 ALA B N 1
ATOM 3951 C CA . ALA B 1 240 ? 5.449 -14.5 -17.125 1 95.56 240 ALA B CA 1
ATOM 3952 C C . ALA B 1 240 ? 5.336 -15.984 -16.781 1 95.56 240 ALA B C 1
ATOM 3954 O O . ALA B 1 240 ? 4.75 -16.766 -17.531 1 95.56 240 ALA B O 1
ATOM 3955 N N . GLY B 1 241 ? 5.91 -16.359 -15.648 1 97 241 GLY B N 1
ATOM 3956 C CA . GLY B 1 241 ? 5.805 -17.734 -15.195 1 97 241 GLY B CA 1
ATOM 3957 C C . GLY B 1 241 ? 4.375 -18.172 -14.922 1 97 241 GLY B C 1
ATOM 3958 O O . GLY B 1 241 ? 3.984 -19.281 -15.266 1 97 241 GLY B O 1
ATOM 3959 N N . ASP B 1 242 ? 3.602 -17.312 -14.312 1 98.44 242 ASP B N 1
ATOM 3960 C CA . ASP B 1 242 ? 2.195 -17.594 -14.047 1 98.44 242 ASP B CA 1
ATOM 3961 C C . ASP B 1 242 ? 1.406 -17.734 -15.344 1 98.44 242 ASP B C 1
ATOM 3963 O O . ASP B 1 242 ? 0.505 -18.562 -15.445 1 98.44 242 ASP B O 1
ATOM 3967 N N . THR B 1 243 ? 1.732 -16.859 -16.281 1 98.62 243 THR B N 1
ATOM 3968 C CA . THR B 1 243 ? 1.099 -16.953 -17.594 1 98.62 243 THR B CA 1
ATOM 3969 C C . THR B 1 243 ? 1.384 -18.312 -18.234 1 98.62 243 THR B C 1
ATOM 3971 O O . THR B 1 243 ? 0.481 -18.938 -18.781 1 98.62 243 THR B O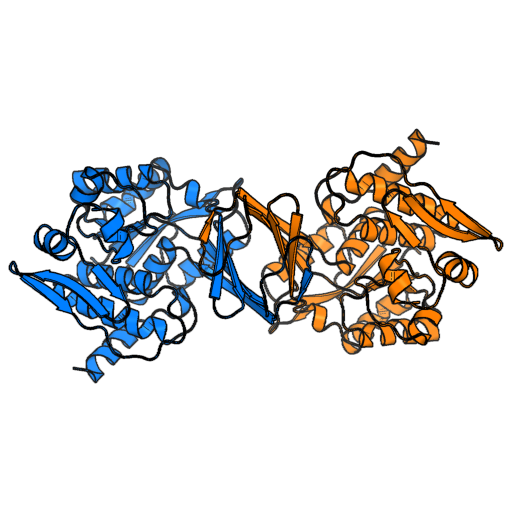 1
ATOM 3974 N N . PHE B 1 244 ? 2.645 -18.734 -18.203 1 98.69 244 PHE B N 1
ATOM 3975 C CA . PHE B 1 244 ? 3.02 -20.047 -18.719 1 98.69 244 PHE B CA 1
ATOM 3976 C C . PHE B 1 244 ? 2.174 -21.141 -18.094 1 98.69 244 PHE B C 1
ATOM 3978 O O . PHE B 1 244 ? 1.61 -21.984 -18.812 1 98.69 244 PHE B O 1
ATOM 3985 N N . ASN B 1 245 ? 2.078 -21.125 -16.781 1 98.81 245 ASN B N 1
ATOM 3986 C CA . ASN B 1 245 ? 1.36 -22.156 -16.062 1 98.81 245 ASN B CA 1
ATOM 3987 C C . ASN B 1 245 ? -0.117 -22.188 -16.438 1 98.81 245 ASN B C 1
ATOM 3989 O O . ASN B 1 245 ? -0.681 -23.266 -16.672 1 98.81 245 ASN B O 1
ATOM 3993 N N . GLY B 1 246 ? -0.737 -21.016 -16.469 1 98.88 246 GLY B N 1
ATOM 3994 C CA . GLY B 1 246 ? -2.127 -20.953 -16.891 1 98.88 246 GLY B CA 1
ATOM 3995 C C . GLY B 1 246 ? -2.348 -21.453 -18.297 1 98.88 246 GLY B C 1
ATOM 3996 O O . GLY B 1 246 ? -3.305 -22.188 -18.562 1 98.88 246 GLY B O 1
ATOM 3997 N N . ALA B 1 247 ? -1.459 -21.078 -19.203 1 98.81 247 ALA B N 1
ATOM 3998 C CA . ALA B 1 247 ? -1.559 -21.484 -20.594 1 98.81 247 ALA B CA 1
ATOM 3999 C C . ALA B 1 247 ? -1.308 -22.984 -20.75 1 98.81 247 ALA B C 1
ATOM 4001 O O . ALA B 1 247 ? -2.035 -23.672 -21.484 1 98.81 247 ALA B O 1
ATOM 4002 N N . PHE B 1 248 ? -0.288 -23.469 -20.094 1 98.75 248 PHE B N 1
ATOM 4003 C CA . PHE B 1 248 ? 0.016 -24.891 -20.109 1 98.75 248 PHE B CA 1
ATOM 4004 C C . PHE B 1 248 ? -1.176 -25.703 -19.625 1 98.75 248 PHE B C 1
ATOM 4006 O O . PHE B 1 248 ? -1.607 -26.656 -20.297 1 98.75 248 PHE B O 1
ATOM 4013 N N . ALA B 1 249 ? -1.727 -25.297 -18.5 1 98.88 249 ALA B N 1
ATOM 4014 C CA . ALA B 1 249 ? -2.871 -25.984 -17.906 1 98.88 249 ALA B CA 1
ATOM 4015 C C . ALA B 1 249 ? -4.066 -25.984 -18.859 1 98.88 249 ALA B C 1
ATOM 4017 O O . ALA B 1 249 ? -4.734 -27 -19.031 1 98.88 249 ALA B O 1
ATOM 4018 N N . THR B 1 250 ? -4.309 -24.844 -19.438 1 98.81 250 THR B N 1
ATOM 4019 C CA . THR B 1 250 ? -5.434 -24.703 -20.359 1 98.81 250 THR B CA 1
ATOM 4020 C C . THR B 1 250 ? -5.27 -25.641 -21.547 1 98.81 250 THR B C 1
ATOM 4022 O O . THR B 1 250 ? -6.23 -26.281 -21.969 1 98.81 250 THR B O 1
ATOM 4025 N N . ALA B 1 251 ? -4.066 -25.688 -22.125 1 98.56 251 ALA B N 1
ATOM 4026 C CA . ALA B 1 251 ? -3.799 -26.594 -23.25 1 98.56 251 ALA B CA 1
ATOM 4027 C C . ALA B 1 251 ? -4.008 -28.047 -22.844 1 98.56 251 ALA B C 1
ATOM 4029 O O . ALA B 1 251 ? -4.625 -28.812 -23.578 1 98.56 251 ALA B O 1
ATOM 4030 N N . ILE B 1 252 ? -3.539 -28.422 -21.656 1 98.5 252 ILE B N 1
ATOM 4031 C CA . ILE B 1 252 ? -3.625 -29.797 -21.172 1 98.5 252 ILE B CA 1
ATOM 4032 C C . ILE B 1 252 ? -5.09 -30.203 -21.047 1 98.5 252 ILE B C 1
ATOM 4034 O O . ILE B 1 252 ? -5.484 -31.281 -21.484 1 98.5 252 ILE B O 1
ATOM 4038 N N . VAL B 1 253 ? -5.945 -29.328 -20.484 1 98.31 253 VAL B N 1
ATOM 4039 C CA . VAL B 1 253 ? -7.336 -29.703 -20.234 1 98.31 253 VAL B CA 1
ATOM 4040 C C . VAL B 1 253 ? -8.117 -29.688 -21.547 1 98.31 253 VAL B C 1
ATOM 4042 O O . VAL B 1 253 ? -9.25 -30.172 -21.609 1 98.31 253 VAL B O 1
ATOM 4045 N N . ASN B 1 254 ? -7.504 -29.141 -22.547 1 97.62 254 ASN B N 1
ATOM 4046 C CA . ASN B 1 254 ? -8.078 -29.219 -23.875 1 97.62 254 ASN B CA 1
ATOM 4047 C C . ASN B 1 254 ? -7.457 -30.344 -24.703 1 97.62 254 ASN B C 1
ATOM 4049 O O . ASN B 1 254 ? -7.449 -30.281 -25.922 1 97.62 254 ASN B O 1
ATOM 4053 N N . ASN B 1 255 ? -6.801 -31.234 -24.094 1 97.25 255 ASN B N 1
ATOM 4054 C CA . ASN B 1 255 ? -6.328 -32.5 -24.625 1 97.25 255 ASN B CA 1
ATOM 4055 C C . ASN B 1 255 ? -5.148 -32.312 -25.578 1 97.25 255 ASN B C 1
ATOM 4057 O O . ASN B 1 255 ? -5.031 -33.031 -26.578 1 97.25 255 ASN B O 1
ATOM 4061 N N . LYS B 1 256 ? -4.391 -31.359 -25.359 1 97.38 256 LYS B N 1
ATOM 4062 C CA . LYS B 1 256 ? -3.154 -31.188 -26.125 1 97.38 256 LYS B CA 1
ATOM 4063 C C . LYS B 1 256 ? -2.033 -32.031 -25.547 1 97.38 256 LYS B C 1
ATOM 4065 O O . LYS B 1 256 ? -2.098 -32.469 -24.391 1 97.38 256 LYS B O 1
ATOM 4070 N N . THR B 1 257 ? -1.055 -32.406 -26.391 1 97.25 257 THR B N 1
ATOM 4071 C CA . THR B 1 257 ? 0.133 -33.094 -25.922 1 97.25 257 THR B CA 1
ATOM 4072 C C . THR B 1 257 ? 1.007 -32.188 -25.078 1 97.25 257 THR B C 1
ATOM 4074 O O . THR B 1 257 ? 0.817 -30.969 -25.078 1 97.25 257 THR B O 1
ATOM 4077 N N . ILE B 1 258 ? 1.951 -32.75 -24.391 1 97.81 258 ILE B N 1
ATOM 4078 C CA . ILE B 1 258 ? 2.869 -31.969 -23.562 1 97.81 258 ILE B CA 1
ATOM 4079 C C . ILE B 1 258 ? 3.643 -30.984 -24.453 1 97.81 258 ILE B C 1
ATOM 4081 O O . ILE B 1 258 ? 3.789 -29.812 -24.094 1 97.81 258 ILE B O 1
ATOM 4085 N N . GLU B 1 259 ? 4.051 -31.469 -25.578 1 97.56 259 GLU B N 1
ATOM 4086 C CA . GLU B 1 259 ? 4.793 -30.625 -26.516 1 97.56 259 GLU B CA 1
ATOM 4087 C C . GLU B 1 259 ? 3.955 -29.422 -26.953 1 97.56 259 GLU B C 1
ATOM 4089 O O . GLU B 1 259 ? 4.438 -28.297 -26.953 1 97.56 259 GLU B O 1
ATOM 4094 N N . GLU B 1 260 ? 2.721 -29.688 -27.297 1 97.69 260 GLU B N 1
ATOM 4095 C CA . GLU B 1 260 ? 1.815 -28.625 -27.703 1 97.69 260 GLU B CA 1
ATOM 4096 C C . GLU B 1 260 ? 1.537 -27.656 -26.562 1 97.69 260 GLU B C 1
ATOM 4098 O O . GLU B 1 260 ? 1.441 -26.438 -26.766 1 97.69 260 GLU B O 1
ATOM 4103 N N . ALA B 1 261 ? 1.364 -28.219 -25.359 1 98.44 261 ALA B N 1
ATOM 4104 C CA . ALA B 1 261 ? 1.082 -27.406 -24.172 1 98.44 261 ALA B CA 1
ATOM 4105 C C . ALA B 1 261 ? 2.268 -26.516 -23.828 1 98.44 261 ALA B C 1
ATOM 4107 O O . ALA B 1 261 ? 2.088 -25.344 -23.469 1 98.44 261 ALA B O 1
ATOM 4108 N N . VAL B 1 262 ? 3.484 -27.031 -23.969 1 98.38 262 VAL B N 1
ATOM 4109 C CA . VAL B 1 262 ? 4.699 -26.266 -23.719 1 98.38 262 VAL B CA 1
ATOM 4110 C C . VAL B 1 262 ? 4.82 -25.156 -24.75 1 98.38 262 VAL B C 1
ATOM 4112 O O . VAL B 1 262 ? 5.129 -24 -24.406 1 98.38 262 VAL B O 1
ATOM 4115 N N . HIS B 1 263 ? 4.52 -25.5 -25.969 1 97.94 263 HIS B N 1
ATOM 4116 C CA . HIS B 1 263 ? 4.566 -24.516 -27.047 1 97.94 263 HIS B CA 1
ATOM 4117 C C . HIS B 1 263 ? 3.568 -23.391 -26.797 1 97.94 263 HIS B C 1
ATOM 4119 O O . HIS B 1 263 ? 3.904 -22.219 -26.969 1 97.94 263 HIS B O 1
ATOM 4125 N N . TYR B 1 264 ? 2.383 -23.75 -26.438 1 98.12 264 TYR B N 1
ATOM 4126 C CA . TYR B 1 264 ? 1.322 -22.797 -26.156 1 98.12 264 TYR B CA 1
ATOM 4127 C C . TYR B 1 264 ? 1.69 -21.922 -24.969 1 98.12 264 TYR B C 1
ATOM 4129 O O . TYR B 1 264 ? 1.501 -20.703 -25 1 98.12 264 TYR B O 1
ATOM 4137 N N . GLY B 1 265 ? 2.197 -22.531 -23.891 1 98.38 265 GLY B N 1
ATOM 4138 C CA . GLY B 1 265 ? 2.652 -21.797 -22.719 1 98.38 265 GLY B CA 1
ATOM 4139 C C . GLY B 1 265 ? 3.748 -20.797 -23.031 1 98.38 265 GLY B C 1
ATOM 4140 O O . GLY B 1 265 ? 3.713 -19.656 -22.562 1 98.38 265 GLY B O 1
ATOM 4141 N N . ASN B 1 266 ? 4.699 -21.172 -23.859 1 97.5 266 ASN B N 1
ATOM 4142 C CA . ASN B 1 266 ? 5.789 -20.297 -24.297 1 97.5 266 ASN B CA 1
ATOM 4143 C C . ASN B 1 266 ? 5.266 -19.078 -25.047 1 97.5 266 ASN B C 1
ATOM 4145 O O . ASN B 1 266 ? 5.73 -17.969 -24.828 1 97.5 266 ASN B O 1
ATOM 4149 N N . ALA B 1 267 ? 4.371 -19.359 -25.906 1 97.69 267 ALA B N 1
ATOM 4150 C CA . ALA B 1 267 ? 3.797 -18.281 -26.703 1 97.69 267 ALA B CA 1
ATOM 4151 C C . ALA B 1 267 ? 3.047 -17.281 -25.812 1 97.69 267 ALA B C 1
ATOM 4153 O O . ALA B 1 267 ? 3.201 -16.078 -25.969 1 97.69 267 ALA B O 1
ATOM 4154 N N . ALA B 1 268 ? 2.227 -17.828 -24.922 1 98.38 268 ALA B N 1
ATOM 4155 C CA . ALA B 1 268 ? 1.459 -16.984 -24.016 1 98.38 268 ALA B CA 1
ATOM 4156 C C . ALA B 1 268 ? 2.381 -16.141 -23.141 1 98.38 268 ALA B C 1
ATOM 4158 O O . ALA B 1 268 ? 2.154 -14.938 -22.953 1 98.38 268 ALA B O 1
ATOM 4159 N N . ALA B 1 269 ? 3.43 -16.766 -22.594 1 97.88 269 ALA B N 1
ATOM 4160 C CA . ALA B 1 269 ? 4.383 -16.062 -21.734 1 97.88 269 ALA B CA 1
ATOM 4161 C C . ALA B 1 269 ? 5.098 -14.953 -22.516 1 97.88 269 ALA B C 1
ATOM 4163 O O . ALA B 1 269 ? 5.297 -13.852 -22 1 97.88 269 ALA B O 1
ATOM 4164 N N . ALA B 1 270 ? 5.469 -15.219 -23.719 1 96.88 270 ALA B N 1
ATOM 4165 C CA . ALA B 1 270 ? 6.133 -14.234 -24.578 1 96.88 270 ALA B CA 1
ATOM 4166 C C . ALA B 1 270 ? 5.234 -13.023 -24.812 1 96.88 270 ALA B C 1
ATOM 4168 O O . ALA B 1 270 ? 5.703 -11.883 -24.812 1 96.88 270 ALA B O 1
ATOM 4169 N N . LEU B 1 271 ? 3.988 -13.273 -25.031 1 97.5 271 LEU B N 1
ATOM 4170 C CA . LEU B 1 271 ? 3.031 -12.203 -25.266 1 97.5 271 LEU B CA 1
ATOM 4171 C C . LEU B 1 271 ? 2.809 -11.375 -24.016 1 97.5 271 LEU B C 1
ATOM 4173 O O . LEU B 1 271 ? 2.65 -10.156 -24.078 1 97.5 271 LEU B O 1
ATOM 4177 N N . SER B 1 272 ? 2.779 -12.078 -22.844 1 97.44 272 SER B N 1
ATOM 4178 C CA . SER B 1 272 ? 2.457 -11.398 -21.594 1 97.44 272 SER B CA 1
ATOM 4179 C C . SER B 1 272 ? 3.502 -10.344 -21.25 1 97.44 272 SER B C 1
ATOM 4181 O O . SER B 1 272 ? 3.18 -9.32 -20.641 1 97.44 272 SER B O 1
ATOM 4183 N N . ILE B 1 273 ? 4.773 -10.539 -21.625 1 96 273 ILE B N 1
ATOM 4184 C CA . ILE B 1 273 ? 5.844 -9.648 -21.188 1 96 273 ILE B CA 1
ATOM 4185 C C . ILE B 1 273 ? 5.941 -8.453 -22.125 1 96 273 ILE B C 1
ATOM 4187 O O . ILE B 1 273 ? 6.785 -7.574 -21.953 1 96 273 ILE B O 1
ATOM 4191 N N . LEU B 1 274 ? 5.062 -8.352 -23.125 1 95.69 274 LEU B N 1
ATOM 4192 C CA . LEU B 1 274 ? 5 -7.219 -24.031 1 95.69 274 LEU B CA 1
ATOM 4193 C C . LEU B 1 274 ? 4.109 -6.113 -23.469 1 95.69 274 LEU B C 1
ATOM 4195 O O . LEU B 1 274 ? 4.082 -5 -24 1 95.69 274 LEU B O 1
ATOM 4199 N N . LYS B 1 275 ? 3.4 -6.434 -22.453 1 92.25 275 LYS B N 1
ATOM 4200 C CA . LYS B 1 275 ? 2.436 -5.508 -21.859 1 92.25 275 LYS B CA 1
ATOM 4201 C C . LYS B 1 275 ? 2.727 -5.277 -20.375 1 92.25 275 LYS B C 1
ATOM 4203 O O . LYS B 1 275 ? 3.359 -6.109 -19.734 1 92.25 275 LYS B O 1
ATOM 4208 N N . LEU B 1 276 ? 2.215 -4.207 -19.891 1 88.25 276 LEU B N 1
ATOM 4209 C CA . LEU B 1 276 ? 2.42 -3.869 -18.484 1 88.25 276 LEU B CA 1
ATOM 4210 C C . LEU B 1 276 ? 1.47 -4.66 -17.594 1 88.25 276 LEU B C 1
ATOM 4212 O O . LEU B 1 276 ? 0.292 -4.824 -17.922 1 88.25 276 LEU B O 1
ATOM 4216 N N . GLY B 1 277 ? 2.066 -5.078 -16.438 1 88.56 277 GLY B N 1
ATOM 4217 C CA . GLY B 1 277 ? 1.226 -5.711 -15.438 1 88.56 277 GLY B CA 1
ATOM 4218 C C . GLY B 1 277 ? 1.183 -7.223 -15.562 1 88.56 277 GLY B C 1
ATOM 4219 O O . GLY B 1 277 ? 1.263 -7.758 -16.672 1 88.56 277 GLY B O 1
ATOM 4220 N N . ALA B 1 278 ? 0.926 -7.883 -14.453 1 92.19 278 ALA B N 1
ATOM 4221 C CA . ALA B 1 278 ? 0.838 -9.344 -14.445 1 92.19 278 ALA B CA 1
ATOM 4222 C C . ALA B 1 278 ? -0.469 -9.812 -15.07 1 92.19 278 ALA B C 1
ATOM 4224 O O . ALA B 1 278 ? -0.499 -10.195 -16.25 1 92.19 278 ALA B O 1
ATOM 4225 N N . GLN B 1 279 ? -1.596 -9.594 -14.438 1 96.44 279 GLN B N 1
ATOM 4226 C CA . GLN B 1 279 ? -2.883 -10.102 -14.906 1 96.44 279 GLN B CA 1
ATOM 4227 C C . GLN B 1 279 ? -3.375 -9.32 -16.125 1 96.44 279 GLN B C 1
ATOM 4229 O O . GLN B 1 279 ? -3.85 -9.914 -17.094 1 96.44 279 GLN B O 1
ATOM 4234 N N . GLU B 1 280 ? -3.189 -8.008 -16.125 1 93.25 280 GLU B N 1
ATOM 4235 C CA . GLU B 1 280 ? -3.66 -7.156 -17.219 1 93.25 280 GLU B CA 1
ATOM 4236 C C . GLU B 1 280 ? -2.902 -7.445 -18.5 1 93.25 280 GLU B C 1
ATOM 4238 O O . GLU B 1 280 ? -3.473 -7.371 -19.594 1 93.25 280 GLU B O 1
ATOM 4243 N N . GLY B 1 281 ? -1.691 -7.805 -18.375 1 94.62 281 GLY B N 1
ATOM 4244 C CA . GLY B 1 281 ? -0.848 -8 -19.547 1 94.62 281 GLY B CA 1
ATOM 4245 C C . GLY B 1 281 ? -0.989 -9.383 -20.156 1 94.62 281 GLY B C 1
ATOM 4246 O O . GLY B 1 281 ? -0.475 -9.641 -21.234 1 94.62 281 GLY B O 1
ATOM 4247 N N . MET B 1 282 ? -1.712 -10.266 -19.516 1 98.19 282 MET B N 1
ATOM 4248 C CA . MET B 1 282 ? -1.847 -11.641 -20 1 98.19 282 MET B CA 1
ATOM 4249 C C . MET B 1 282 ? -2.691 -11.695 -21.266 1 98.19 282 MET B C 1
ATOM 4251 O O . MET B 1 282 ? -3.67 -10.961 -21.391 1 98.19 282 MET B O 1
ATOM 4255 N N . PRO B 1 283 ? -2.342 -12.547 -22.203 1 98.44 283 PRO B N 1
ATOM 4256 C CA . PRO B 1 283 ? -3.014 -12.586 -23.5 1 98.44 283 PRO B CA 1
ATOM 4257 C C . PRO B 1 283 ? -4.32 -13.367 -23.469 1 98.44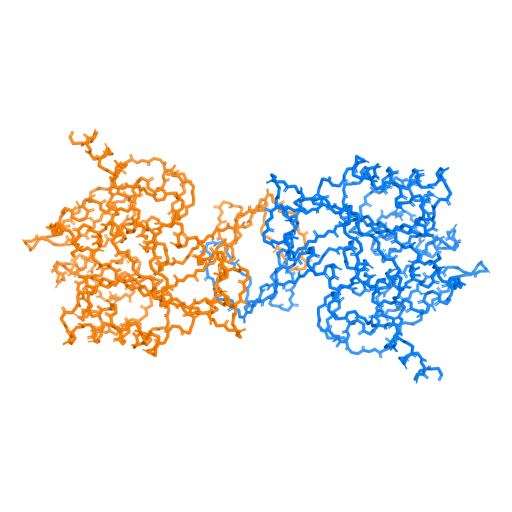 283 PRO B C 1
ATOM 4259 O O . PRO B 1 283 ? -4.531 -14.195 -22.578 1 98.44 283 PRO B O 1
ATOM 4262 N N . THR B 1 284 ? -5.156 -13.07 -24.469 1 98.44 284 THR B N 1
ATOM 4263 C CA . THR B 1 284 ? -6.336 -13.891 -24.734 1 98.44 284 THR B CA 1
ATOM 4264 C C . THR B 1 284 ? -5.988 -15.047 -25.656 1 98.44 284 THR B C 1
ATOM 4266 O O . THR B 1 284 ? -4.914 -15.062 -26.266 1 98.44 284 THR B O 1
ATOM 4269 N N . ALA B 1 285 ? -6.922 -16.016 -25.75 1 98.25 285 ALA B N 1
ATOM 4270 C CA . ALA B 1 285 ? -6.742 -17.156 -26.656 1 98.25 285 ALA B CA 1
ATOM 4271 C C . ALA B 1 285 ? -6.559 -16.672 -28.094 1 98.25 285 ALA B C 1
ATOM 4273 O O . ALA B 1 285 ? -5.727 -17.219 -28.828 1 98.25 285 ALA B O 1
ATOM 4274 N N . ALA B 1 286 ? -7.301 -15.648 -28.453 1 98.25 286 ALA B N 1
ATOM 4275 C CA . ALA B 1 286 ? -7.23 -15.109 -29.812 1 98.25 286 ALA B CA 1
ATOM 4276 C C . ALA B 1 286 ? -5.859 -14.5 -30.094 1 98.25 286 ALA B C 1
ATOM 4278 O O . ALA B 1 286 ? -5.309 -14.664 -31.188 1 98.25 286 ALA B O 1
ATOM 4279 N N . GLU B 1 287 ? -5.34 -13.797 -29.156 1 98.12 287 GLU B N 1
ATOM 4280 C CA . GLU B 1 287 ? -4.023 -13.188 -29.312 1 98.12 287 GLU B CA 1
ATOM 4281 C C . GLU B 1 287 ? -2.936 -14.242 -29.469 1 98.12 287 GLU B C 1
ATOM 4283 O O . GLU B 1 287 ? -2.02 -14.086 -30.281 1 98.12 287 GLU B O 1
ATOM 4288 N N . VAL B 1 288 ? -3.029 -15.32 -28.688 1 98.25 288 VAL B N 1
ATOM 4289 C CA . VAL B 1 288 ? -2.035 -16.391 -28.781 1 98.25 288 VAL B CA 1
ATOM 4290 C C . VAL B 1 288 ? -2.131 -17.078 -30.141 1 98.25 288 VAL B C 1
ATOM 4292 O O . VAL B 1 288 ? -1.11 -17.359 -30.766 1 98.25 288 VAL B O 1
ATOM 4295 N N . THR B 1 289 ? -3.318 -17.359 -30.562 1 97.12 289 THR B N 1
ATOM 4296 C CA . THR B 1 289 ? -3.525 -17.984 -31.859 1 97.12 289 THR B CA 1
ATOM 4297 C C . THR B 1 289 ? -2.926 -17.141 -32.969 1 97.12 289 THR B C 1
ATOM 4299 O O . THR B 1 289 ? -2.229 -17.672 -33.844 1 97.12 289 THR B O 1
ATOM 4302 N N . ALA B 1 290 ? -3.182 -15.852 -32.906 1 97.25 290 ALA B N 1
ATOM 4303 C CA . ALA B 1 290 ? -2.645 -14.938 -33.938 1 97.25 290 ALA B CA 1
ATOM 4304 C C . ALA B 1 290 ? -1.12 -14.898 -33.875 1 97.25 290 ALA B C 1
ATOM 4306 O O . ALA B 1 290 ? -0.459 -14.875 -34.906 1 97.25 290 ALA B O 1
ATOM 4307 N N . PHE B 1 291 ? -0.601 -14.836 -32.719 1 97.25 291 PHE B N 1
ATOM 4308 C CA . PHE B 1 291 ? 0.84 -14.789 -32.5 1 97.25 291 PHE B CA 1
ATOM 4309 C C . PHE B 1 291 ? 1.521 -16.016 -33.094 1 97.25 291 PHE B C 1
ATOM 4311 O O . PHE B 1 291 ? 2.561 -15.906 -33.75 1 97.25 291 PHE B O 1
ATOM 4318 N N . LEU B 1 292 ? 0.905 -17.219 -32.906 1 95.94 292 LEU B N 1
ATOM 4319 C CA . LEU B 1 292 ? 1.463 -18.484 -33.375 1 95.94 292 LEU B CA 1
ATOM 4320 C C . LEU B 1 292 ? 1.296 -18.609 -34.906 1 95.94 292 LEU B C 1
ATOM 4322 O O . LEU B 1 292 ? 2.15 -19.188 -35.562 1 95.94 292 LEU B O 1
ATOM 4326 N N . ALA B 1 293 ? 0.236 -18.078 -35.375 1 93.5 293 ALA B N 1
ATOM 4327 C CA . ALA B 1 293 ? -0.017 -18.141 -36.812 1 93.5 293 ALA B CA 1
ATOM 4328 C C . ALA B 1 293 ? 1.007 -17.312 -37.594 1 93.5 293 ALA B C 1
ATOM 4330 O O . ALA B 1 293 ? 1.394 -17.672 -38.688 1 93.5 293 ALA B O 1
ATOM 4331 N N . GLU B 1 294 ? 1.465 -16.266 -37.062 1 90.69 294 GLU B N 1
ATOM 4332 C CA . GLU B 1 294 ? 2.424 -15.375 -37.688 1 90.69 294 GLU B CA 1
ATOM 4333 C C . GLU B 1 294 ? 3.832 -15.961 -37.656 1 90.69 294 GLU B C 1
ATOM 4335 O O . GLU B 1 294 ? 4.719 -15.5 -38.375 1 90.69 294 GLU B O 1
ATOM 4340 N N . ARG B 1 295 ? 4.105 -16.906 -36.875 1 85.31 295 ARG B N 1
ATOM 4341 C CA . ARG B 1 295 ? 5.457 -17.422 -36.688 1 85.31 295 ARG B CA 1
ATOM 4342 C C . ARG B 1 295 ? 5.566 -18.875 -37.125 1 85.31 295 ARG B C 1
ATOM 4344 O O . ARG B 1 295 ? 6.566 -19.547 -36.844 1 85.31 295 ARG B O 1
ATOM 4351 N N . SER B 1 296 ? 4.398 -19.391 -37.531 1 70.44 296 SER B N 1
ATOM 4352 C CA . SER B 1 296 ? 4.43 -20.703 -38.156 1 70.44 296 SER B CA 1
ATOM 4353 C C . SER B 1 296 ? 4.914 -20.625 -39.594 1 70.44 296 SER B C 1
ATOM 4355 O O . SER B 1 296 ? 4.727 -19.609 -40.281 1 70.44 296 SER B O 1
#

pLDDT: mean 96.46, std 3.38, range [69.31, 98.94]

Foldseek 3Di:
DQEEEFEFAKFKEWEWEAQADADVVDDDDTDDIDIDIDTLRLLLQLLLLLAPGAYEYAFEAEPDPGSVRRVVVCVVSPYHDPLYYYHDPKHGKYWYWYCYPNDIDIDTDLIRLQVSAPVSCVVCVVSQLPGQEYEYEPSYDQVRLQVSLVVCLVSVHAYEYEDPPADEHDPVSLVSHQAYEEEPVNVCSPPVVDDPQVVQLVQANHYWYQHVQQAIWHDDPSHIDGDGADDDDFPAQPQLSSSLSSQLSSCVSVPHDNVVSSVRSRLQSRQLRNDDDSSVSTHHSVVSVVSVVVVD/DQEEEFEFAKFKEWEWEAQADADVVDDDDTDDIDIDIDTLRLLLQLLLLLAPGAYEYQFEAEPDPGSVRRVVVCVVSPYHDVLYYYDDPKHGKYWYWYDYPNDIDIDTDLIRLQVSACVSCVVCVVSQLPGQEYEYEPSYDQVRLQVSLVVCLVSVHAYEYEDPPADEHDPVSLVSHQAYEEEPVNVCSPPVVDDPQVVQLVQANHYWYQHVQQAIWHDDPSHIDGDGADDDDFPAQPQLSSSLSSQLSSCVSVPHDNVVSSVRSRLQSRQLRNDDDSSVSGHHSVVSVVSVVVVD

Sequence (592 aa):
MNNIVVIGSCNIDITVLASKRPAAGETILGTGLNISPGGKGANQAVAAAKLGAKVTMVGCIGNDAYGQMIKDNLHRYQINTDYLITLDNENSGTAHITLAEGDNSIIVLSGANAHVSKDVVDKAWDAIEKADLVMVQNEIPLPTIGYITEKCAKNGIKVLLNPAPAADLEAQWLTNATYITPNEHELAALYPANNTEDIILANEGKIIVTLGSEGVAYAQDGELRRMRSFKVTPVDTTGAGDTFNGAFATAIVNNKTIEEAVHYGNAAAALSILKLGAQEGMPTAAEVTAFLAERSMNNIVVIGSCNIDITVLASKRPAAGETILGTGLNISPGGKGANQAVAAAKLGAKVTMVGCIGNDAYGQMIKDNLHRYQINTDYLITLDNENSGTAHITLAEGDNSIIVLSGANAHVSKDVVDKAWDAIEKADLVMVQNEIPLPTIGYITEKCAKNGIKVLLNPAPAADLEAQWLTNATYITPNEHELAALYPANNTEDIILANEGKIIVTLGSEGVAYAQDGELRRMRSFKVTPVDTTGAGDTFNGAFATAIVNNKTIEEAVHYGNAAAALSILKLGAQEGMPTAAEVTAFLAERS

InterPro domains:
  IPR002139 Ribokinase/fructokinase [PR00990] (6-27)
  IPR002139 Ribokinase/fructokinase [PR00990] (33-52)
  IPR002139 Ribokinase/fructokinase [PR00990] (104-117)
  IPR002139 Ribokinase/fructokinase [PR00990] (172-187)
  IPR002139 Ribokinase/fructokinase [PR00990] (207-218)
  IPR002173 Carbohydrate/purine kinase, PfkB, conserved site [PS00584] (236-249)
  IPR011611 Carbohydrate kinase PfkB [PF00294] (1-284)
  IPR011877 Ribokinase [MF_01987] (2-290)
  IPR011877 Ribokinase [cd01174] (3-284)
  IPR029056 Ribokinase-like [G3DSA:3.40.1190.20] (1-295)
  IPR029056 Ribokinase-like [SSF53613] (1-287)